Protein AF-A0A7H4PQD3-F1 (afdb_monomer_lite)

Structure (mmCIF, N/CA/C/O backbone):
data_AF-A0A7H4PQD3-F1
#
_entry.id   AF-A0A7H4PQD3-F1
#
loop_
_atom_site.group_PDB
_atom_site.id
_atom_site.type_symbol
_atom_site.label_atom_id
_atom_site.label_alt_id
_atom_site.label_comp_id
_atom_site.label_asym_id
_atom_site.label_entity_id
_atom_site.label_seq_id
_atom_site.pdbx_PDB_ins_code
_atom_site.Cartn_x
_atom_site.Cartn_y
_atom_site.Cartn_z
_atom_site.occupancy
_atom_site.B_iso_or_equiv
_atom_site.auth_seq_id
_atom_site.auth_comp_id
_atom_site.auth_asym_id
_atom_site.auth_atom_id
_atom_site.pdbx_PDB_model_num
ATOM 1 N N . MET A 1 1 ? 56.749 11.564 -66.093 1.00 32.38 1 MET A N 1
ATOM 2 C CA . MET A 1 1 ? 55.407 10.951 -66.143 1.00 32.38 1 MET A CA 1
ATOM 3 C C . MET A 1 1 ? 55.492 9.594 -65.445 1.00 32.38 1 MET A C 1
ATOM 5 O O . MET A 1 1 ? 55.839 8.612 -66.077 1.00 32.38 1 MET A O 1
ATOM 9 N N . LEU A 1 2 ? 55.299 9.558 -64.123 1.00 24.94 2 LEU A N 1
ATOM 10 C CA . LEU A 1 2 ? 55.200 8.319 -63.341 1.00 24.94 2 LEU A CA 1
ATOM 11 C C . LEU A 1 2 ? 53.925 8.435 -62.507 1.00 24.94 2 LEU A C 1
ATOM 13 O O . LEU A 1 2 ? 53.873 9.189 -61.539 1.00 24.94 2 LEU A O 1
ATOM 17 N N . ALA A 1 3 ? 52.871 7.765 -62.967 1.00 26.42 3 ALA A N 1
ATOM 18 C CA . ALA A 1 3 ? 51.582 7.724 -62.300 1.00 26.42 3 ALA A CA 1
ATOM 19 C C . ALA A 1 3 ? 51.689 6.829 -61.059 1.00 26.42 3 ALA A C 1
ATOM 21 O O . ALA A 1 3 ? 51.779 5.608 -61.163 1.00 26.42 3 ALA A O 1
ATOM 22 N N . TRP A 1 4 ? 51.691 7.441 -59.878 1.00 29.83 4 TRP A N 1
ATOM 23 C CA . TRP A 1 4 ? 51.497 6.737 -58.616 1.00 29.83 4 TRP A CA 1
ATOM 24 C C . TRP A 1 4 ? 49.992 6.560 -58.386 1.00 29.83 4 TRP A C 1
ATOM 26 O O . TRP A 1 4 ? 49.314 7.448 -57.874 1.00 29.83 4 TRP A O 1
ATOM 36 N N . HIS A 1 5 ? 49.449 5.410 -58.785 1.00 32.56 5 HIS A N 1
ATOM 37 C CA . HIS A 1 5 ? 48.122 4.978 -58.349 1.00 32.56 5 HIS A CA 1
ATOM 38 C C . HIS A 1 5 ? 48.231 4.336 -56.962 1.00 32.56 5 HIS A C 1
ATOM 40 O O . HIS A 1 5 ? 48.368 3.122 -56.828 1.00 32.56 5 HIS A O 1
ATOM 46 N N . ALA A 1 6 ? 48.151 5.151 -55.910 1.00 34.66 6 ALA A N 1
ATOM 47 C CA . ALA A 1 6 ? 47.917 4.641 -54.565 1.00 34.66 6 ALA A CA 1
ATOM 48 C C . ALA A 1 6 ? 46.438 4.232 -54.434 1.00 34.66 6 ALA A C 1
ATOM 50 O O . ALA A 1 6 ? 45.578 5.044 -54.106 1.00 34.66 6 ALA A O 1
ATOM 51 N N . LYS A 1 7 ? 46.134 2.956 -54.700 1.00 36.16 7 LYS A N 1
ATOM 52 C CA . LYS A 1 7 ? 44.847 2.302 -54.379 1.00 36.16 7 LYS A CA 1
ATOM 53 C C . LYS A 1 7 ? 44.733 2.010 -52.869 1.00 36.16 7 LYS A C 1
ATOM 55 O O . LYS A 1 7 ? 44.469 0.889 -52.448 1.00 36.16 7 LYS A O 1
ATOM 60 N N . GLY A 1 8 ? 44.985 3.017 -52.040 1.00 41.00 8 GLY A N 1
ATOM 61 C CA . GLY A 1 8 ? 44.902 2.899 -50.589 1.00 41.00 8 GLY A CA 1
ATOM 62 C C . GLY A 1 8 ? 44.999 4.256 -49.908 1.00 41.00 8 GLY A C 1
ATOM 63 O O . GLY A 1 8 ? 45.879 5.054 -50.235 1.00 41.00 8 GLY A O 1
ATOM 64 N N . ASN A 1 9 ? 44.100 4.496 -48.953 1.00 44.81 9 ASN A N 1
ATOM 65 C CA . ASN A 1 9 ? 44.058 5.703 -48.130 1.00 44.81 9 ASN A CA 1
ATOM 66 C C . ASN A 1 9 ? 45.388 5.854 -47.366 1.00 44.81 9 ASN A C 1
ATOM 68 O O . ASN A 1 9 ? 45.651 5.169 -46.383 1.00 44.81 9 ASN A O 1
ATOM 72 N N . SER A 1 10 ? 46.272 6.708 -47.877 1.00 41.94 10 SER A N 1
ATOM 73 C CA . SER A 1 10 ? 47.623 6.934 -47.352 1.00 41.94 10 SER A CA 1
ATOM 74 C C . SER A 1 10 ? 47.764 8.413 -47.009 1.00 41.94 10 SER A C 1
ATOM 76 O O . SER A 1 10 ? 47.394 9.256 -47.826 1.00 41.94 10 SER A O 1
ATOM 78 N N . ALA A 1 11 ? 48.305 8.741 -45.834 1.00 48.66 11 ALA A N 1
ATOM 79 C CA . ALA A 1 11 ? 48.626 10.117 -45.453 1.00 48.66 11 ALA A CA 1
ATOM 80 C C . ALA A 1 11 ? 50.136 10.267 -45.221 1.00 48.66 11 ALA A C 1
ATOM 82 O O . ALA A 1 11 ? 50.811 9.334 -44.778 1.00 48.66 11 ALA A O 1
ATOM 83 N N . LEU A 1 12 ? 50.669 11.442 -45.555 1.00 43.69 12 LEU A N 1
ATOM 84 C CA . LEU A 1 12 ? 52.092 11.768 -45.462 1.00 43.69 12 LEU A CA 1
ATOM 85 C C . LEU A 1 12 ? 52.318 12.782 -44.340 1.00 43.69 12 LEU A C 1
ATOM 87 O O . LEU A 1 12 ? 51.718 13.856 -44.342 1.00 43.69 12 LEU A O 1
ATOM 91 N N . ALA A 1 13 ? 53.203 12.441 -43.405 1.00 46.09 13 ALA A N 1
ATOM 92 C CA . ALA A 1 13 ? 53.590 13.303 -42.292 1.00 46.09 13 ALA A CA 1
ATOM 93 C C . ALA A 1 13 ? 55.114 13.511 -42.272 1.00 46.09 13 ALA A C 1
ATOM 95 O O . ALA A 1 13 ? 55.883 12.621 -42.651 1.00 46.09 13 ALA A O 1
ATOM 96 N N . SER A 1 14 ? 55.550 14.693 -41.827 1.00 44.62 14 SER A N 1
ATOM 97 C CA . SER A 1 14 ? 56.939 14.939 -41.418 1.00 44.62 14 SER A CA 1
ATOM 98 C C . SER A 1 14 ? 56.994 14.856 -39.898 1.00 44.62 14 SER A C 1
ATOM 100 O O . SER A 1 14 ? 55.953 14.940 -39.254 1.00 44.62 14 SER A O 1
ATOM 102 N N . ARG A 1 15 ? 58.192 14.658 -39.331 1.00 46.12 15 ARG A N 1
ATOM 103 C CA . ARG A 1 15 ? 58.479 14.183 -37.957 1.00 46.12 15 ARG A CA 1
ATOM 104 C C . ARG A 1 15 ? 57.561 14.619 -36.795 1.00 46.12 15 ARG A C 1
ATOM 106 O O . ARG A 1 15 ? 57.626 13.933 -35.782 1.00 46.12 15 ARG A O 1
ATOM 113 N N . ILE A 1 16 ? 56.759 15.688 -36.882 1.00 44.88 16 ILE A N 1
ATOM 114 C CA . ILE A 1 16 ? 55.832 16.118 -35.819 1.00 44.88 16 ILE A CA 1
ATOM 115 C C . ILE A 1 16 ? 54.428 16.575 -36.321 1.00 44.88 16 ILE A C 1
ATOM 117 O O . ILE A 1 16 ? 53.556 16.728 -35.481 1.00 44.88 16 ILE A O 1
ATOM 121 N N . ASN A 1 17 ? 54.117 16.724 -37.626 1.00 48.22 17 ASN A N 1
ATOM 122 C CA . ASN A 1 17 ? 52.780 17.195 -38.077 1.00 48.22 17 ASN A CA 1
ATOM 123 C C . ASN A 1 17 ? 52.317 16.656 -39.453 1.00 48.22 17 ASN A C 1
ATOM 125 O O . ASN A 1 17 ? 53.130 16.309 -40.316 1.00 48.22 17 ASN A O 1
ATOM 129 N N . ASN A 1 18 ? 50.990 16.639 -39.664 1.00 54.69 18 ASN A N 1
ATOM 130 C CA . ASN A 1 18 ? 50.339 16.342 -40.950 1.00 54.69 18 ASN A CA 1
ATOM 131 C C . ASN A 1 18 ? 50.786 17.359 -42.018 1.00 54.69 18 ASN A C 1
ATOM 133 O O . ASN A 1 18 ? 50.703 18.563 -41.786 1.00 54.69 18 ASN A O 1
ATOM 137 N N . ILE A 1 19 ? 51.262 16.893 -43.179 1.00 58.41 19 ILE A N 1
ATOM 138 C CA . ILE A 1 19 ? 51.750 17.777 -44.250 1.00 58.41 19 ILE A CA 1
ATOM 139 C C . ILE A 1 19 ? 50.591 18.114 -45.200 1.00 58.41 19 ILE A C 1
ATOM 141 O O . ILE A 1 19 ? 49.940 17.217 -45.741 1.00 58.41 19 ILE A O 1
ATOM 145 N N . GLU A 1 20 ? 50.355 19.400 -45.470 1.00 57.28 20 GLU A N 1
ATOM 146 C CA . GLU A 1 20 ? 49.390 19.816 -46.495 1.00 57.28 20 GLU A CA 1
ATOM 147 C C . GLU A 1 20 ? 49.821 19.365 -47.901 1.00 57.28 20 GLU A C 1
ATOM 149 O O . GLU A 1 20 ? 50.998 19.429 -48.259 1.00 57.28 20 GLU A O 1
ATOM 154 N N . ARG A 1 21 ? 48.861 18.981 -48.759 1.00 54.44 21 ARG A N 1
ATOM 155 C CA . ARG A 1 21 ? 49.129 18.419 -50.106 1.00 54.44 21 ARG A CA 1
ATOM 156 C C . ARG A 1 21 ? 50.100 19.240 -50.966 1.00 54.44 21 ARG A C 1
ATOM 158 O O . ARG A 1 21 ? 50.819 18.656 -51.771 1.00 54.44 21 ARG A O 1
ATOM 165 N N . LYS A 1 22 ? 50.141 20.566 -50.804 1.00 59.31 22 LYS A N 1
ATOM 166 C CA . LYS A 1 22 ? 51.063 21.449 -51.543 1.00 59.31 22 LYS A CA 1
ATOM 167 C C . LYS A 1 22 ? 52.520 21.308 -51.081 1.00 59.31 22 LYS A C 1
ATOM 169 O O . LYS A 1 22 ? 53.418 21.301 -51.912 1.00 59.31 22 LYS A O 1
ATOM 174 N N . GLN A 1 23 ? 52.747 21.119 -49.783 1.00 61.22 23 GLN A N 1
ATOM 175 C CA . GLN A 1 23 ? 54.080 20.961 -49.186 1.00 61.22 23 GLN A CA 1
ATOM 176 C C . GLN A 1 23 ? 54.655 19.554 -49.410 1.00 61.22 23 GLN A C 1
ATOM 178 O O . GLN A 1 23 ? 55.870 19.372 -49.467 1.00 61.22 23 GLN A O 1
ATOM 183 N N . VAL A 1 24 ? 53.786 18.554 -49.600 1.00 62.56 24 VAL A N 1
ATOM 184 C CA . VAL A 1 24 ? 54.184 17.179 -49.941 1.00 62.56 24 VAL A CA 1
ATOM 185 C C . VAL A 1 24 ? 55.003 17.147 -51.235 1.00 62.56 24 VAL A C 1
ATOM 187 O O . VAL A 1 24 ? 56.023 16.466 -51.294 1.00 62.56 24 VAL A O 1
ATOM 190 N N . TRP A 1 25 ? 54.600 17.902 -52.261 1.00 65.12 25 TRP A N 1
ATOM 191 C CA . TRP A 1 25 ? 55.275 17.879 -53.561 1.00 65.12 25 TRP A CA 1
ATOM 192 C C . TRP A 1 25 ? 56.729 18.372 -53.477 1.00 65.12 25 TRP A C 1
ATOM 194 O O . TRP A 1 25 ? 57.625 17.735 -54.028 1.00 65.12 25 TRP A O 1
ATOM 204 N N . GLU A 1 26 ? 56.990 19.445 -52.725 1.00 68.12 26 GLU A N 1
ATOM 205 C CA . GLU A 1 26 ? 58.347 19.975 -52.518 1.00 68.12 26 GLU A CA 1
ATOM 206 C C . GLU A 1 26 ? 59.248 19.006 -51.741 1.00 68.12 26 GLU A C 1
ATOM 208 O O . GLU A 1 26 ? 60.429 18.852 -52.063 1.00 68.12 26 GLU A O 1
ATOM 213 N N . LEU A 1 27 ? 58.691 18.311 -50.746 1.00 67.62 27 LEU A N 1
ATOM 214 C CA . LEU A 1 27 ? 59.419 17.311 -49.963 1.00 67.62 27 LEU A CA 1
ATOM 215 C C . LEU A 1 27 ? 59.747 16.061 -50.786 1.00 67.62 27 LEU A C 1
ATOM 217 O O . LEU A 1 27 ? 60.827 15.499 -50.628 1.00 67.62 27 LEU A O 1
ATOM 221 N N . PHE A 1 28 ? 58.859 15.651 -51.696 1.00 66.50 28 PHE A N 1
ATOM 222 C CA . PHE A 1 28 ? 59.108 14.538 -52.616 1.00 66.50 28 PHE A CA 1
ATOM 223 C C . PHE A 1 28 ? 60.111 14.876 -53.720 1.00 66.50 28 PHE A C 1
ATOM 225 O O . PHE A 1 28 ? 60.808 13.980 -54.191 1.00 66.50 28 PHE A O 1
ATOM 232 N N . ASN A 1 29 ? 60.218 16.138 -54.136 1.00 70.38 29 ASN A N 1
ATOM 233 C CA . ASN A 1 29 ? 61.126 16.525 -55.218 1.00 70.38 29 ASN A CA 1
ATOM 234 C C . ASN A 1 29 ? 62.545 16.875 -54.728 1.00 70.38 29 ASN A C 1
ATOM 236 O O . ASN A 1 29 ? 63.473 16.985 -55.527 1.00 70.38 29 ASN A O 1
ATOM 240 N N . ASN A 1 30 ? 62.738 17.021 -53.412 1.00 74.69 30 ASN A N 1
ATOM 241 C CA . ASN A 1 30 ? 64.039 17.284 -52.805 1.00 74.69 30 ASN A CA 1
ATOM 242 C C . ASN A 1 30 ? 64.627 16.013 -52.172 1.00 74.69 30 ASN A C 1
ATOM 244 O O . ASN A 1 30 ? 64.326 15.671 -51.028 1.00 74.69 30 ASN A O 1
ATOM 248 N N . SER A 1 31 ? 65.528 15.351 -52.901 1.00 67.88 31 SER A N 1
ATOM 249 C CA . SER A 1 31 ? 66.162 14.084 -52.499 1.00 67.88 31 SER A CA 1
ATOM 250 C C . SER A 1 31 ? 66.885 14.127 -51.150 1.00 67.88 31 SER A C 1
ATOM 252 O O . SER A 1 31 ? 66.969 13.110 -50.465 1.00 67.88 31 SER A O 1
ATOM 254 N N . ARG A 1 32 ? 67.360 15.300 -50.708 1.00 71.69 32 ARG A N 1
ATOM 255 C CA . ARG A 1 32 ? 68.014 15.461 -49.396 1.00 71.69 32 ARG A CA 1
ATOM 256 C C . ARG A 1 32 ? 67.030 15.425 -48.226 1.00 71.69 32 ARG A C 1
ATOM 258 O O . ARG A 1 32 ? 67.441 15.130 -47.109 1.00 71.69 32 ARG A O 1
ATOM 265 N N . ARG A 1 33 ? 65.749 15.705 -48.481 1.00 68.50 33 ARG A N 1
ATOM 266 C CA . ARG A 1 33 ? 64.678 15.778 -47.473 1.00 68.50 33 ARG A CA 1
ATOM 267 C C . ARG A 1 33 ? 63.802 14.529 -47.436 1.00 68.50 33 ARG A C 1
ATOM 269 O O . ARG A 1 33 ? 62.916 14.429 -46.597 1.00 68.50 33 ARG A O 1
ATOM 276 N N . HIS A 1 34 ? 64.068 13.538 -48.289 1.00 68.38 34 HIS A N 1
ATOM 277 C CA . HIS A 1 34 ? 63.335 12.264 -48.289 1.00 68.38 34 HIS A CA 1
ATOM 278 C C . HIS A 1 34 ? 63.426 11.526 -46.950 1.00 68.38 34 HIS A C 1
ATOM 280 O O . HIS A 1 34 ? 62.476 10.861 -46.554 1.00 68.38 34 HIS A O 1
ATOM 286 N N . SER A 1 35 ? 64.524 11.696 -46.211 1.00 67.38 35 SER A N 1
ATOM 287 C CA . SER A 1 35 ? 64.703 11.145 -44.859 1.00 67.38 35 SER A CA 1
ATOM 288 C C . SER A 1 35 ? 63.798 11.792 -43.793 1.00 67.38 35 SER A C 1
ATOM 290 O O . SER A 1 35 ? 63.688 11.274 -42.676 1.00 67.38 35 SER A O 1
ATOM 292 N N . GLU A 1 36 ? 63.144 12.913 -44.116 1.00 69.06 36 GLU A N 1
ATOM 293 C CA . GLU A 1 36 ? 62.167 13.606 -43.266 1.00 69.06 36 GLU A CA 1
ATOM 294 C C . GLU A 1 36 ? 60.740 13.063 -43.455 1.00 69.06 36 GLU A C 1
ATOM 296 O O . GLU A 1 36 ? 59.885 13.312 -42.601 1.00 69.06 36 GLU A O 1
ATOM 301 N N . LEU A 1 37 ? 60.482 12.310 -44.533 1.00 64.38 37 LEU A N 1
ATOM 302 C CA . LEU A 1 37 ? 59.173 11.743 -44.852 1.00 64.38 37 LEU A CA 1
ATOM 303 C C . LEU A 1 37 ? 58.972 10.399 -44.147 1.00 64.38 37 LEU A C 1
ATOM 305 O O . LEU A 1 37 ? 59.782 9.480 -44.277 1.00 64.38 37 LEU A O 1
ATOM 309 N N . ARG A 1 38 ? 57.848 10.252 -43.440 1.00 61.81 38 ARG A N 1
ATOM 310 C CA . ARG A 1 38 ? 57.356 8.947 -42.984 1.00 61.81 38 ARG A CA 1
ATOM 311 C C . ARG A 1 38 ? 55.987 8.670 -43.596 1.00 61.81 38 ARG A C 1
ATOM 313 O O . ARG A 1 38 ? 55.104 9.526 -43.599 1.00 61.81 38 ARG A O 1
ATOM 320 N N . LEU A 1 39 ? 55.822 7.460 -44.126 1.00 58.94 39 LEU A N 1
ATOM 321 C CA . LEU A 1 39 ? 54.538 6.961 -44.609 1.00 58.94 39 LEU A CA 1
ATOM 322 C C . LEU A 1 39 ? 53.781 6.336 -43.442 1.00 58.94 39 LEU A C 1
ATOM 324 O O . LEU A 1 39 ? 54.242 5.358 -42.852 1.00 58.94 39 LEU A O 1
ATOM 328 N N . HIS A 1 40 ? 52.606 6.882 -43.143 1.00 56.47 40 HIS A N 1
ATOM 329 C CA . HIS A 1 40 ? 51.677 6.291 -42.193 1.00 56.47 40 HIS A CA 1
ATOM 330 C C . HIS A 1 40 ? 50.474 5.744 -42.959 1.00 56.47 40 HIS A C 1
ATOM 332 O O . HIS A 1 40 ? 49.792 6.459 -43.697 1.00 56.47 40 HIS A O 1
ATOM 338 N N . LYS A 1 41 ? 50.219 4.443 -42.803 1.00 57.69 41 LYS A N 1
ATOM 339 C CA . LYS A 1 41 ? 49.013 3.814 -43.338 1.00 57.69 41 LYS A CA 1
ATOM 340 C C . LYS A 1 41 ? 47.858 4.151 -42.400 1.00 57.69 41 LYS A C 1
ATOM 342 O O . LYS A 1 41 ? 47.813 3.631 -41.290 1.00 57.69 41 LYS A O 1
ATOM 347 N N . ILE A 1 42 ? 46.948 5.011 -42.847 1.00 66.25 42 ILE A N 1
ATOM 348 C CA . ILE A 1 42 ? 45.736 5.351 -42.097 1.00 66.25 42 ILE A CA 1
ATOM 349 C C . ILE A 1 42 ? 44.597 4.496 -42.647 1.00 66.25 42 ILE A C 1
ATOM 351 O O . ILE A 1 42 ? 44.370 4.453 -43.855 1.00 66.25 42 ILE A O 1
ATOM 355 N N . ARG A 1 43 ? 43.894 3.778 -41.772 1.00 74.56 43 ARG A N 1
ATOM 356 C CA . ARG A 1 43 ? 42.653 3.097 -42.154 1.00 74.56 43 ARG A CA 1
ATOM 357 C C . ARG A 1 43 ? 41.544 4.143 -42.215 1.00 74.56 43 ARG A C 1
ATOM 359 O O . ARG A 1 43 ? 41.439 4.953 -41.306 1.00 74.56 43 ARG A O 1
ATOM 366 N N . ARG A 1 44 ? 40.778 4.149 -43.301 1.00 80.94 44 ARG A N 1
ATOM 367 C CA . ARG A 1 44 ? 39.633 5.041 -43.517 1.00 80.94 44 ARG A CA 1
ATOM 368 C C . ARG A 1 44 ? 38.567 4.283 -44.272 1.00 80.94 44 ARG A C 1
ATOM 370 O O . ARG A 1 44 ? 38.924 3.527 -45.184 1.00 80.94 44 ARG A O 1
ATOM 377 N N . HIS A 1 45 ? 37.318 4.537 -43.928 1.00 88.06 45 HIS A N 1
ATOM 378 C CA . HIS A 1 45 ? 36.180 4.010 -44.662 1.00 88.06 45 HIS A CA 1
ATOM 379 C C . HIS A 1 45 ? 36.084 4.646 -46.050 1.00 88.06 45 HIS A C 1
ATOM 381 O O . HIS A 1 45 ? 36.426 5.818 -46.243 1.00 88.06 45 HIS A O 1
ATOM 387 N N . ASP A 1 46 ? 35.637 3.868 -47.031 1.00 87.06 46 ASP A N 1
ATOM 388 C CA . ASP A 1 46 ? 35.173 4.432 -48.294 1.00 87.06 46 ASP A CA 1
ATOM 389 C C . ASP A 1 46 ? 33.747 4.996 -48.163 1.00 87.06 46 ASP A C 1
ATOM 391 O O . ASP A 1 46 ? 33.048 4.797 -47.168 1.00 87.06 46 ASP A O 1
ATOM 395 N N . GLU A 1 47 ? 33.301 5.724 -49.184 1.00 87.62 47 GLU A N 1
ATOM 396 C CA . GLU A 1 47 ? 31.990 6.376 -49.171 1.00 87.62 47 GLU A CA 1
ATOM 397 C C . GLU A 1 47 ? 30.825 5.378 -49.035 1.00 87.62 47 GLU A C 1
ATOM 399 O O . GLU A 1 47 ? 29.797 5.697 -48.435 1.00 87.62 47 GLU A O 1
ATOM 404 N N . SER A 1 48 ? 30.971 4.156 -49.558 1.00 89.75 48 SER A N 1
ATOM 405 C CA . SER A 1 48 ? 29.931 3.128 -49.472 1.00 89.75 48 SER A CA 1
ATOM 406 C C . SER A 1 48 ? 29.797 2.575 -48.053 1.00 89.75 48 SER A C 1
ATOM 408 O O . SER A 1 48 ? 28.680 2.388 -47.569 1.00 89.75 48 SER A O 1
ATOM 410 N N . GLN A 1 49 ? 30.924 2.397 -47.361 1.00 92.50 49 GLN A N 1
ATOM 411 C CA . GLN A 1 49 ? 30.969 1.973 -45.965 1.00 92.50 49 GLN A CA 1
ATOM 412 C C . GLN A 1 49 ? 30.376 3.044 -45.044 1.00 92.50 49 GLN A C 1
ATOM 414 O O . GLN A 1 49 ? 29.549 2.713 -44.197 1.00 92.50 49 GLN A O 1
ATOM 419 N N . ILE A 1 50 ? 30.712 4.323 -45.259 1.00 94.25 50 ILE A N 1
ATOM 420 C CA . ILE A 1 50 ? 30.143 5.447 -44.492 1.00 94.25 50 ILE A CA 1
ATOM 421 C C . ILE A 1 50 ? 28.623 5.509 -44.674 1.00 94.25 50 ILE A C 1
ATOM 423 O O . ILE A 1 50 ? 27.889 5.611 -43.694 1.00 94.25 50 ILE A O 1
ATOM 427 N N . ARG A 1 51 ? 28.123 5.392 -45.913 1.00 94.31 51 ARG A N 1
ATOM 428 C CA . ARG A 1 51 ? 26.675 5.387 -46.186 1.00 94.31 51 ARG A CA 1
ATOM 429 C C . ARG A 1 51 ? 25.964 4.210 -45.523 1.00 94.31 51 ARG A C 1
ATOM 431 O O . ARG A 1 51 ? 24.870 4.394 -44.999 1.00 94.31 51 ARG A O 1
ATOM 438 N N . LYS A 1 52 ? 26.573 3.021 -45.532 1.00 94.81 52 LYS A N 1
ATOM 439 C CA . LYS A 1 52 ? 26.008 1.839 -44.873 1.00 94.81 52 LYS A CA 1
ATOM 440 C C . LYS A 1 52 ? 25.950 2.023 -43.355 1.00 94.81 52 LYS A C 1
ATOM 442 O O . LYS A 1 52 ? 24.904 1.775 -42.771 1.00 94.81 52 LYS A O 1
ATOM 447 N N . ALA A 1 53 ? 27.029 2.502 -42.737 1.00 95.62 53 ALA A N 1
ATOM 448 C CA . ALA A 1 53 ? 27.062 2.785 -41.303 1.00 95.62 53 ALA A CA 1
ATOM 449 C C . ALA A 1 53 ? 26.035 3.858 -40.905 1.00 95.62 53 ALA A C 1
ATOM 451 O O . ALA A 1 53 ? 25.324 3.689 -39.919 1.00 95.62 53 ALA A O 1
ATOM 452 N N . ALA A 1 54 ? 25.896 4.918 -41.709 1.00 96.81 54 ALA A N 1
ATOM 453 C CA . ALA A 1 54 ? 24.860 5.931 -41.527 1.00 96.81 54 ALA A CA 1
ATOM 454 C C . ALA A 1 54 ? 23.446 5.332 -41.624 1.00 96.81 54 ALA A C 1
ATOM 456 O O . ALA A 1 54 ? 22.600 5.638 -40.793 1.00 96.81 54 ALA A O 1
ATOM 457 N N . GLN A 1 55 ? 23.184 4.440 -42.586 1.00 96.50 55 GLN A N 1
ATOM 458 C CA . GLN A 1 55 ? 21.888 3.762 -42.691 1.00 96.50 55 GLN A CA 1
ATOM 459 C C . GLN A 1 55 ? 21.600 2.884 -41.466 1.00 96.50 55 GLN A C 1
ATOM 461 O O . GLN A 1 55 ? 20.519 2.975 -40.894 1.00 96.50 55 GLN A O 1
ATOM 466 N N . THR A 1 56 ? 22.571 2.080 -41.033 1.00 95.75 56 THR A N 1
ATOM 467 C CA . THR A 1 56 ? 22.449 1.257 -39.822 1.00 95.75 56 THR A CA 1
ATOM 468 C C . THR A 1 56 ? 22.159 2.116 -38.593 1.00 95.75 56 THR A C 1
ATOM 470 O O . THR A 1 56 ? 21.262 1.802 -37.819 1.00 95.75 56 THR A O 1
ATOM 473 N N . MET A 1 57 ? 22.857 3.242 -38.439 1.00 97.38 57 MET A N 1
ATOM 474 C CA . MET A 1 57 ? 22.584 4.186 -37.357 1.00 97.38 57 MET A CA 1
ATOM 475 C C . MET A 1 57 ? 21.221 4.862 -37.477 1.00 97.38 57 MET A C 1
ATOM 477 O O . MET A 1 57 ? 20.596 5.113 -36.453 1.00 97.38 57 MET A O 1
ATOM 481 N N . ALA A 1 58 ? 20.730 5.116 -38.691 1.00 97.31 58 ALA A N 1
ATOM 482 C CA . ALA A 1 58 ? 19.389 5.651 -38.889 1.00 97.31 58 ALA A CA 1
ATOM 483 C C . ALA A 1 58 ? 18.299 4.664 -38.452 1.00 97.31 58 ALA A C 1
ATOM 485 O O . ALA A 1 58 ? 17.302 5.080 -37.867 1.00 97.31 58 ALA A O 1
ATOM 486 N N . GLU A 1 59 ? 18.505 3.369 -38.699 1.00 96.50 59 GLU A N 1
ATOM 487 C CA . GLU A 1 59 ? 17.616 2.295 -38.243 1.00 96.50 59 GLU A CA 1
ATOM 488 C C . GLU A 1 59 ? 17.665 2.154 -36.713 1.00 96.50 59 GLU A C 1
ATOM 490 O O . GLU A 1 59 ? 16.624 2.216 -36.064 1.00 96.50 59 GLU A O 1
ATOM 495 N N . ILE A 1 60 ? 18.867 2.074 -36.125 1.00 96.88 60 ILE A N 1
ATOM 496 C CA . ILE A 1 60 ? 19.067 1.972 -34.668 1.00 96.88 60 ILE A CA 1
ATOM 497 C C . ILE A 1 60 ? 18.476 3.184 -33.951 1.00 96.88 60 ILE A C 1
ATOM 499 O O . ILE A 1 60 ? 17.715 3.039 -33.001 1.00 96.88 60 ILE A O 1
ATOM 503 N N . ALA A 1 61 ? 18.828 4.393 -34.380 1.00 95.81 61 ALA A N 1
ATOM 504 C CA . ALA A 1 61 ? 18.440 5.608 -33.680 1.00 95.81 61 ALA A CA 1
ATOM 505 C C . ALA A 1 61 ? 17.043 6.116 -34.060 1.00 95.81 61 ALA A C 1
ATOM 507 O O . ALA A 1 61 ? 16.584 7.096 -33.472 1.00 95.81 61 ALA A O 1
ATOM 508 N N . GLN A 1 62 ? 16.397 5.483 -35.049 1.00 95.25 62 GLN A N 1
ATOM 509 C CA . GLN A 1 62 ? 15.120 5.896 -35.637 1.00 95.25 62 GLN A CA 1
ATOM 510 C C . GLN A 1 62 ? 15.089 7.390 -36.021 1.00 95.25 62 GLN A C 1
ATOM 512 O O . GLN A 1 62 ? 14.066 8.068 -35.911 1.00 95.25 62 GLN A O 1
ATOM 517 N N . GLN A 1 63 ? 16.226 7.923 -36.479 1.00 95.25 63 GLN A N 1
ATOM 518 C CA . GLN A 1 63 ? 16.373 9.316 -36.903 1.00 95.25 63 GLN A CA 1
ATOM 519 C C . GLN A 1 63 ? 17.294 9.437 -38.125 1.00 95.25 63 GLN A C 1
ATOM 521 O O . GLN A 1 63 ? 18.101 8.543 -38.373 1.00 95.25 63 GLN A O 1
ATOM 526 N N . PRO A 1 64 ? 17.209 10.517 -38.919 1.00 95.00 64 PRO A N 1
ATOM 527 C CA . PRO A 1 64 ? 18.005 10.638 -40.138 1.00 95.00 64 PRO A CA 1
ATOM 528 C C . PRO A 1 64 ? 19.511 10.782 -39.868 1.00 95.00 64 PRO A C 1
ATOM 530 O O . PRO A 1 64 ? 19.927 11.693 -39.160 1.00 95.00 64 PRO A O 1
ATOM 533 N N . PHE A 1 65 ? 20.328 9.963 -40.537 1.00 96.31 65 PHE A N 1
ATOM 534 C CA . PHE A 1 65 ? 21.786 10.122 -40.630 1.00 96.31 65 PHE A CA 1
ATOM 535 C C . PHE A 1 65 ? 22.177 10.451 -42.077 1.00 96.31 65 PHE A C 1
ATOM 537 O O . PHE A 1 65 ? 22.037 9.636 -42.998 1.00 96.31 65 PHE A O 1
ATOM 544 N N . SER A 1 66 ? 22.627 11.685 -42.310 1.00 92.12 66 SER A N 1
ATOM 545 C CA . SER A 1 66 ? 22.892 12.226 -43.656 1.00 92.12 66 SER A CA 1
ATOM 546 C C . SER A 1 66 ? 24.372 12.487 -43.932 1.00 92.12 66 SER A C 1
ATOM 548 O O . SER A 1 66 ? 24.743 12.865 -45.046 1.00 92.12 66 SER A O 1
ATOM 550 N N . GLU A 1 67 ? 25.221 12.221 -42.947 1.00 92.88 67 GLU A N 1
ATOM 551 C CA . GLU A 1 67 ? 26.648 12.485 -42.979 1.00 92.88 67 GLU A CA 1
ATOM 552 C C . GLU A 1 67 ? 27.323 11.631 -44.062 1.00 92.88 67 GLU A C 1
ATOM 554 O O . GLU A 1 67 ? 26.942 10.487 -44.340 1.00 92.88 67 GLU A O 1
ATOM 559 N N . ARG A 1 68 ? 28.307 12.228 -44.739 1.00 89.31 68 ARG A N 1
ATOM 560 C CA . ARG A 1 68 ? 29.071 11.602 -45.835 1.00 89.31 68 ARG A CA 1
ATOM 561 C C . ARG A 1 68 ? 30.573 11.585 -45.574 1.00 89.31 68 ARG A C 1
ATOM 563 O O . ARG A 1 68 ? 31.319 10.992 -46.347 1.00 89.31 68 ARG A O 1
ATOM 570 N N . GLU A 1 69 ? 30.999 12.204 -44.480 1.00 89.81 69 GLU A N 1
ATOM 571 C CA . GLU A 1 69 ? 32.383 12.235 -44.029 1.00 89.81 69 GLU A CA 1
ATOM 572 C C . GLU A 1 69 ? 32.508 11.493 -42.698 1.00 89.81 69 GLU A C 1
ATOM 574 O O . GLU A 1 69 ? 31.641 11.615 -41.834 1.00 89.81 69 GLU A O 1
ATOM 579 N N . GLU A 1 70 ? 33.598 10.739 -42.540 1.00 91.06 70 GLU A N 1
ATOM 580 C CA . GLU A 1 70 ? 33.867 9.912 -41.356 1.00 91.06 70 GLU A CA 1
ATOM 581 C C . GLU A 1 70 ? 33.825 10.720 -40.038 1.00 91.06 70 GLU A C 1
ATOM 583 O O . GLU A 1 70 ? 33.059 10.323 -39.161 1.00 91.06 70 GLU A O 1
ATOM 588 N N . PRO A 1 71 ? 34.496 11.886 -39.900 1.00 92.88 71 PRO A N 1
ATOM 589 C CA . PRO A 1 71 ? 34.443 12.660 -38.655 1.00 92.88 71 PRO A CA 1
ATOM 590 C C . PRO A 1 71 ? 33.041 13.188 -38.328 1.00 92.88 71 PRO A C 1
ATOM 592 O O . PRO A 1 71 ? 32.631 13.185 -37.173 1.00 92.88 71 PRO A O 1
ATOM 595 N N . ALA A 1 72 ? 32.286 13.614 -39.347 1.00 94.88 72 ALA A N 1
ATOM 596 C CA . ALA A 1 72 ? 30.929 14.123 -39.158 1.00 94.88 72 ALA A CA 1
ATOM 597 C C . ALA A 1 72 ? 29.972 13.013 -38.699 1.00 94.88 72 ALA A C 1
ATOM 599 O O . ALA A 1 72 ? 29.178 13.226 -37.785 1.00 94.88 72 ALA A O 1
ATOM 600 N N . LEU A 1 73 ? 30.076 11.820 -39.300 1.00 96.06 73 LEU A N 1
ATOM 601 C CA . LEU A 1 73 ? 29.286 10.659 -38.892 1.00 96.06 73 LEU A CA 1
ATOM 602 C C . LEU A 1 73 ? 29.621 10.244 -37.455 1.00 96.06 73 LEU A C 1
ATOM 604 O O . LEU A 1 73 ? 28.715 10.000 -36.666 1.00 96.06 73 LEU A O 1
ATOM 608 N N . VAL A 1 74 ? 30.907 10.193 -37.101 1.00 97.19 74 VAL A N 1
ATOM 609 C CA . VAL A 1 74 ? 31.344 9.839 -35.743 1.00 97.19 74 VAL A CA 1
ATOM 610 C C . VAL A 1 74 ? 30.838 10.840 -34.713 1.00 97.19 74 VAL A C 1
ATOM 612 O O . VAL A 1 74 ? 30.333 10.417 -33.675 1.00 97.19 74 VAL A O 1
ATOM 615 N N . GLU A 1 75 ? 30.921 12.138 -34.998 1.00 97.69 75 GLU A N 1
ATOM 616 C CA . GLU A 1 75 ? 30.404 13.174 -34.101 1.00 97.69 75 GLU A CA 1
ATOM 617 C C . GLU A 1 75 ? 28.898 13.010 -33.862 1.00 97.69 75 GLU A C 1
ATOM 619 O O . GLU A 1 75 ? 28.446 13.015 -32.717 1.00 97.69 75 GLU A O 1
ATOM 624 N N . HIS A 1 76 ? 28.121 12.765 -34.923 1.00 98.06 76 HIS A N 1
ATOM 625 C CA . HIS A 1 76 ? 26.683 12.534 -34.789 1.00 98.06 76 HIS A CA 1
ATOM 626 C C . HIS A 1 76 ? 26.382 11.253 -33.990 1.00 98.06 76 HIS A C 1
ATOM 628 O O . HIS A 1 76 ? 25.549 11.276 -33.085 1.00 98.06 76 HIS A O 1
ATOM 634 N N . ILE A 1 77 ? 27.099 10.149 -34.240 1.00 98.06 77 ILE A N 1
ATOM 635 C CA . ILE A 1 77 ? 26.946 8.910 -33.457 1.00 98.06 77 ILE A CA 1
ATOM 636 C C . ILE A 1 77 ? 27.222 9.163 -31.971 1.00 98.06 77 ILE A C 1
ATOM 638 O O . ILE A 1 77 ? 26.449 8.719 -31.119 1.00 98.06 77 ILE A O 1
ATOM 642 N N . ARG A 1 78 ? 28.313 9.872 -31.651 1.00 98.25 78 ARG A N 1
ATOM 643 C CA . ARG A 1 78 ? 28.675 10.198 -30.266 1.00 98.25 78 ARG A CA 1
ATOM 644 C C . ARG A 1 78 ? 27.585 11.004 -29.587 1.00 98.25 78 ARG A C 1
ATOM 646 O O . ARG A 1 78 ? 27.172 10.613 -28.503 1.00 98.25 78 ARG A O 1
ATOM 653 N N . GLN A 1 79 ? 27.081 12.046 -30.244 1.00 98.25 79 GLN A N 1
ATOM 654 C CA . GLN A 1 79 ? 25.999 12.869 -29.712 1.00 98.25 79 GLN A CA 1
ATOM 655 C C . GLN A 1 79 ? 24.776 12.016 -29.347 1.00 98.25 79 GLN A C 1
ATOM 657 O O . GLN A 1 79 ? 24.298 12.074 -28.217 1.00 98.25 79 GLN A O 1
ATOM 662 N N . VAL A 1 80 ? 24.320 11.157 -30.263 1.00 98.19 80 VAL A N 1
ATOM 663 C CA . VAL A 1 80 ? 23.150 10.293 -30.035 1.00 98.19 80 VAL A CA 1
ATOM 664 C C . VAL A 1 80 ? 23.370 9.328 -28.873 1.00 98.19 80 VAL A C 1
ATOM 666 O O . VAL A 1 80 ? 22.502 9.179 -28.011 1.00 98.19 80 VAL A O 1
ATOM 669 N N . PHE A 1 81 ? 24.525 8.668 -28.822 1.00 98.31 81 PHE A N 1
ATOM 670 C CA . PHE A 1 81 ? 24.819 7.711 -27.758 1.00 98.31 81 PHE A CA 1
ATOM 671 C C . PHE A 1 81 ? 25.106 8.370 -26.411 1.00 98.31 81 PHE A C 1
ATOM 673 O O . PHE A 1 81 ? 24.770 7.781 -25.380 1.00 98.31 81 PHE A O 1
ATOM 680 N N . ASP A 1 82 ? 25.664 9.578 -26.387 1.00 98.38 82 ASP A N 1
ATOM 681 C CA . ASP A 1 82 ? 25.791 10.360 -25.160 1.00 98.38 82 ASP A CA 1
ATOM 682 C C . ASP A 1 82 ? 24.418 10.805 -24.645 1.00 98.38 82 ASP A C 1
ATOM 684 O O . ASP A 1 82 ? 24.163 10.667 -23.446 1.00 98.38 82 ASP A O 1
ATOM 688 N N . ASP A 1 83 ? 23.501 11.230 -25.518 1.00 98.06 83 ASP A N 1
ATOM 689 C CA . ASP A 1 83 ? 22.121 11.558 -25.135 1.00 98.06 83 ASP A CA 1
ATOM 690 C C . ASP A 1 83 ? 21.407 10.332 -24.547 1.00 98.06 83 ASP A C 1
ATOM 692 O O . ASP A 1 83 ? 20.845 10.389 -23.448 1.00 98.06 83 ASP A O 1
ATOM 696 N N . TRP A 1 84 ? 21.507 9.175 -25.211 1.00 98.12 84 TRP A N 1
ATOM 697 C CA . TRP A 1 84 ? 20.951 7.916 -24.702 1.00 98.12 84 TRP A CA 1
ATOM 698 C C . TRP A 1 84 ? 21.556 7.534 -23.352 1.00 98.12 84 TRP A C 1
ATOM 700 O O . TRP A 1 84 ? 20.836 7.175 -22.420 1.00 98.12 84 TRP A O 1
ATOM 710 N N . LYS A 1 85 ? 22.876 7.653 -23.206 1.00 98.06 85 LYS A N 1
ATOM 711 C CA . LYS A 1 85 ? 23.578 7.382 -21.949 1.00 98.06 85 LYS A CA 1
ATOM 712 C C . LYS A 1 85 ? 23.128 8.325 -20.833 1.00 98.06 85 LYS A C 1
ATOM 714 O O . LYS A 1 85 ? 22.969 7.878 -19.695 1.00 98.06 85 LYS A O 1
ATOM 719 N N . GLN A 1 86 ? 22.928 9.610 -21.114 1.00 97.88 86 GLN A N 1
ATOM 720 C CA . GLN A 1 86 ? 22.404 10.567 -20.136 1.00 97.88 86 GLN A CA 1
ATOM 721 C C . GLN A 1 86 ? 20.991 10.180 -19.686 1.00 97.88 86 GLN A C 1
ATOM 723 O O . GLN A 1 86 ? 20.736 10.137 -18.480 1.00 97.88 86 GLN A O 1
ATOM 728 N N . GLU A 1 87 ? 20.105 9.814 -20.615 1.00 97.00 87 GLU A N 1
ATOM 729 C CA . GLU A 1 87 ? 18.760 9.328 -20.279 1.00 97.00 87 GLU A CA 1
ATOM 730 C C . GLU A 1 87 ? 18.790 8.065 -19.416 1.00 97.00 87 GLU A C 1
ATOM 732 O O . GLU A 1 87 ? 18.144 8.017 -18.366 1.00 97.00 87 GLU A O 1
ATOM 737 N N . LEU A 1 88 ? 19.591 7.068 -19.798 1.00 97.69 88 LEU A N 1
ATOM 738 C CA . LEU A 1 88 ? 19.737 5.832 -19.029 1.00 97.69 88 LEU A CA 1
ATOM 739 C C . LEU A 1 88 ? 20.273 6.085 -17.618 1.00 97.69 88 LEU A C 1
ATOM 741 O O . LEU A 1 88 ? 19.840 5.422 -16.682 1.00 97.69 88 LEU A O 1
ATOM 745 N N . ASN A 1 89 ? 21.176 7.050 -17.425 1.00 97.31 89 ASN A N 1
ATOM 746 C CA . ASN A 1 89 ? 21.643 7.415 -16.085 1.00 97.31 89 ASN A CA 1
ATOM 747 C C . ASN A 1 89 ? 20.518 8.019 -15.226 1.00 97.31 89 ASN A C 1
ATOM 749 O O . ASN A 1 89 ? 20.430 7.723 -14.033 1.00 97.31 89 ASN A O 1
ATOM 753 N N . VAL A 1 90 ? 19.621 8.813 -15.821 1.00 96.12 90 VAL A N 1
ATOM 754 C CA . VAL A 1 90 ? 18.419 9.311 -15.128 1.00 96.12 90 VAL A CA 1
ATOM 755 C C . VAL A 1 90 ? 17.483 8.155 -14.772 1.00 96.12 90 VAL A C 1
ATOM 757 O O . VAL A 1 90 ? 16.960 8.102 -13.656 1.00 96.12 90 VAL A O 1
ATOM 760 N N . PHE A 1 91 ? 17.268 7.215 -15.694 1.00 96.12 91 PHE A N 1
ATOM 761 C CA . PHE A 1 91 ? 16.419 6.044 -15.453 1.00 96.12 91 PHE A CA 1
ATOM 762 C C . PHE A 1 91 ? 17.016 5.124 -14.391 1.00 96.12 91 PHE A C 1
ATOM 764 O O . PHE A 1 91 ? 16.291 4.693 -13.499 1.00 96.12 91 PHE A O 1
ATOM 771 N N . ARG A 1 92 ? 18.335 4.913 -14.401 1.00 95.75 92 ARG A N 1
ATOM 772 C CA . ARG A 1 92 ? 19.067 4.150 -13.384 1.00 95.75 92 ARG A CA 1
ATOM 773 C C . ARG A 1 92 ? 18.801 4.682 -11.980 1.00 95.75 92 ARG A C 1
ATOM 775 O O . ARG A 1 92 ? 18.406 3.914 -11.110 1.00 95.75 92 ARG A O 1
ATOM 782 N N . ALA A 1 93 ? 18.937 5.993 -11.773 1.00 93.69 93 ALA A N 1
ATOM 783 C CA . ALA A 1 93 ? 18.675 6.609 -10.472 1.00 93.69 93 ALA A CA 1
ATOM 784 C C . ALA A 1 93 ? 17.224 6.385 -10.001 1.00 93.69 93 ALA A C 1
ATOM 786 O O . ALA A 1 93 ? 16.975 6.162 -8.817 1.00 93.69 93 ALA A O 1
ATOM 787 N N . LYS A 1 94 ? 16.251 6.393 -10.925 1.00 92.81 94 LYS A N 1
ATOM 788 C CA . LYS A 1 94 ? 14.855 6.040 -10.616 1.00 92.81 94 LYS A CA 1
ATOM 789 C C . LYS A 1 94 ? 14.685 4.544 -10.337 1.00 92.81 94 LYS A C 1
ATOM 791 O O . LYS A 1 94 ? 13.871 4.177 -9.494 1.00 92.81 94 LYS A O 1
ATOM 796 N N . ALA A 1 95 ? 15.415 3.685 -11.040 1.00 91.94 95 ALA A N 1
ATOM 797 C CA . ALA A 1 95 ? 15.354 2.237 -10.892 1.00 91.94 95 ALA A CA 1
ATOM 798 C C . ALA A 1 95 ? 15.913 1.766 -9.541 1.00 91.94 95 ALA A C 1
ATOM 800 O O . ALA A 1 95 ? 15.387 0.820 -8.962 1.00 91.94 95 ALA A O 1
ATOM 801 N N . GLU A 1 96 ? 16.944 2.431 -9.013 1.00 86.69 96 GLU A N 1
ATOM 802 C CA . GLU A 1 96 ? 17.614 2.058 -7.756 1.00 86.69 96 GLU A CA 1
ATOM 803 C C . GLU A 1 96 ? 16.663 2.017 -6.542 1.00 86.69 96 GLU A C 1
ATOM 805 O O . GLU A 1 96 ? 16.849 1.188 -5.648 1.00 86.69 96 GLU A O 1
ATOM 810 N N . GLY A 1 97 ? 15.604 2.834 -6.525 1.00 77.81 97 GLY A N 1
ATOM 811 C CA . GLY A 1 97 ? 14.596 2.843 -5.463 1.00 77.81 97 GLY A CA 1
ATOM 812 C C . GLY A 1 97 ? 13.387 1.943 -5.743 1.00 77.81 97 GLY A C 1
ATOM 813 O O . GLY A 1 97 ? 12.730 2.075 -6.771 1.00 77.81 97 GLY A O 1
ATOM 814 N N . GLY A 1 98 ? 13.015 1.091 -4.783 1.00 78.31 98 GLY A N 1
ATOM 815 C CA . GLY A 1 98 ? 11.778 0.300 -4.841 1.00 78.31 98 GLY A CA 1
ATOM 816 C C . GLY A 1 98 ? 11.785 -0.825 -5.886 1.00 78.31 98 GLY A C 1
ATOM 817 O O . GLY A 1 98 ? 12.838 -1.308 -6.302 1.00 78.31 98 GLY A O 1
ATOM 818 N N . ASN A 1 99 ? 10.586 -1.268 -6.276 1.00 88.75 99 ASN A N 1
ATOM 819 C CA . ASN A 1 99 ? 10.369 -2.344 -7.247 1.00 88.75 99 ASN A CA 1
ATOM 820 C C . ASN A 1 99 ? 10.057 -1.758 -8.635 1.00 88.75 99 ASN A C 1
ATOM 822 O O . ASN A 1 99 ? 8.922 -1.815 -9.099 1.00 88.75 99 ASN A O 1
ATOM 826 N N . ASN A 1 100 ? 11.039 -1.091 -9.243 1.00 93.31 100 ASN A N 1
ATOM 827 C CA . ASN A 1 100 ? 10.909 -0.493 -10.574 1.00 93.31 100 ASN A CA 1
ATOM 828 C C . ASN A 1 100 ? 11.560 -1.409 -11.637 1.00 93.31 100 ASN A C 1
ATOM 830 O O . ASN A 1 100 ? 12.679 -1.875 -11.392 1.00 93.31 100 ASN A O 1
ATOM 834 N N . PRO A 1 101 ? 10.893 -1.660 -12.782 1.00 93.31 101 PRO A N 1
ATOM 835 C CA . PRO A 1 101 ? 11.377 -2.544 -13.852 1.00 93.31 101 PRO A CA 1
ATOM 836 C C . PRO A 1 101 ? 12.537 -1.921 -14.641 1.00 93.31 101 PRO A C 1
ATOM 838 O O . PRO A 1 101 ? 12.770 -0.720 -14.540 1.00 93.31 101 PRO A O 1
ATOM 841 N N . GLY A 1 102 ? 13.243 -2.709 -15.456 1.00 93.62 102 GLY A N 1
ATOM 842 C CA . GLY A 1 102 ? 14.226 -2.177 -16.410 1.00 93.62 102 GLY A CA 1
ATOM 843 C C . GLY A 1 102 ? 15.682 -2.113 -15.928 1.00 93.62 102 GLY A C 1
ATOM 844 O O . GLY A 1 102 ? 16.533 -1.556 -16.617 1.00 93.62 102 GLY A O 1
ATOM 845 N N . LYS A 1 103 ? 16.005 -2.615 -14.726 1.00 93.62 103 LYS A N 1
ATOM 846 C CA . LYS A 1 103 ? 17.367 -2.505 -14.155 1.00 93.62 103 LYS A CA 1
ATOM 847 C C . LYS A 1 103 ? 18.426 -3.174 -15.030 1.00 93.62 103 LYS A C 1
ATOM 849 O O . LYS A 1 103 ? 19.478 -2.584 -15.271 1.00 93.62 103 LYS A O 1
ATOM 854 N N . ASN A 1 104 ? 18.150 -4.390 -15.492 1.00 93.19 104 ASN A N 1
ATOM 855 C CA . ASN A 1 104 ? 19.115 -5.188 -16.243 1.00 93.19 104 ASN A CA 1
ATOM 856 C C . ASN A 1 104 ? 19.350 -4.597 -17.636 1.00 93.19 104 ASN A C 1
ATOM 858 O O . ASN A 1 104 ? 20.482 -4.566 -18.121 1.00 93.19 104 ASN A O 1
ATOM 862 N N . GLU A 1 105 ? 18.283 -4.096 -18.246 1.00 94.94 105 GLU A N 1
ATOM 863 C CA . GLU A 1 105 ? 18.227 -3.476 -19.563 1.00 94.94 105 GLU A CA 1
ATOM 864 C C . GLU A 1 105 ? 18.997 -2.149 -19.535 1.00 94.94 105 GLU A C 1
ATOM 866 O O . GLU A 1 105 ? 19.877 -1.915 -20.364 1.00 94.94 105 GLU A O 1
ATOM 871 N N . ILE A 1 106 ? 18.778 -1.325 -18.500 1.00 96.50 106 ILE A N 1
ATOM 872 C CA . ILE A 1 106 ? 19.533 -0.084 -18.269 1.00 96.50 106 ILE A CA 1
ATOM 873 C C . ILE A 1 106 ? 21.028 -0.372 -18.090 1.00 96.50 106 ILE A C 1
ATOM 875 O O . ILE A 1 106 ? 21.866 0.286 -18.711 1.00 96.50 106 ILE A O 1
ATOM 879 N N . GLU A 1 107 ? 21.395 -1.335 -17.242 1.00 96.12 107 GLU A N 1
ATOM 880 C CA . GLU A 1 107 ? 22.803 -1.662 -16.987 1.00 96.12 107 GLU A CA 1
ATOM 881 C C . GLU A 1 107 ? 23.499 -2.251 -18.217 1.00 96.12 107 GLU A C 1
ATOM 883 O O . GLU A 1 107 ? 24.666 -1.947 -18.484 1.00 96.12 107 GLU A O 1
ATOM 888 N N . SER A 1 108 ? 22.801 -3.084 -18.984 1.00 96.44 108 SER A N 1
ATOM 889 C CA . SER A 1 108 ? 23.331 -3.681 -20.212 1.00 96.44 108 SER A CA 1
ATOM 890 C C . SER A 1 108 ? 23.478 -2.636 -21.315 1.00 96.44 108 SER A C 1
ATOM 892 O O . SER A 1 108 ? 24.565 -2.524 -21.882 1.00 96.44 108 SER A O 1
ATOM 894 N N . GLY A 1 109 ? 22.477 -1.774 -21.508 1.00 97.25 109 GLY A N 1
ATOM 895 C CA . GLY A 1 109 ? 22.549 -0.631 -22.417 1.00 97.25 109 GLY A CA 1
ATOM 896 C C . GLY A 1 109 ? 23.688 0.327 -22.073 1.00 97.25 109 GLY A C 1
ATOM 897 O O . GLY A 1 109 ? 24.493 0.683 -22.931 1.00 97.25 109 GLY A O 1
ATOM 898 N N . LEU A 1 110 ? 23.854 0.685 -20.795 1.00 98.12 110 LEU A N 1
ATOM 899 C CA . LEU A 1 110 ? 24.978 1.519 -20.356 1.00 98.12 110 LEU A CA 1
ATOM 900 C C . LEU A 1 110 ? 26.335 0.857 -20.635 1.00 98.12 110 LEU A C 1
ATOM 902 O O . LEU A 1 110 ? 27.281 1.552 -21.012 1.00 98.12 110 LEU A O 1
ATOM 906 N N . ARG A 1 111 ? 26.469 -0.463 -20.457 1.00 98.06 111 ARG A N 1
ATOM 907 C CA . ARG A 1 111 ? 27.707 -1.186 -20.799 1.00 98.06 111 ARG A CA 1
ATOM 908 C C . ARG A 1 111 ? 27.978 -1.157 -22.302 1.00 98.06 111 ARG A C 1
ATOM 910 O O . ARG A 1 111 ? 29.112 -0.862 -22.685 1.00 98.06 111 ARG A O 1
ATOM 917 N N . LEU A 1 112 ? 26.957 -1.392 -23.125 1.00 97.88 112 LEU A N 1
ATOM 918 C CA . LEU A 1 112 ? 27.045 -1.338 -24.584 1.00 97.88 112 LEU A CA 1
ATOM 919 C C . LEU A 1 112 ? 27.476 0.054 -25.068 1.00 97.88 112 LEU A C 1
ATOM 921 O O . LEU A 1 112 ? 28.501 0.187 -25.738 1.00 97.88 112 LEU A O 1
ATOM 925 N N . LEU A 1 113 ? 26.773 1.105 -24.638 1.00 98.06 113 LEU A N 1
ATOM 926 C CA . LEU A 1 113 ? 27.075 2.486 -25.027 1.00 98.06 113 LEU A CA 1
ATOM 927 C C . LEU A 1 113 ? 28.474 2.919 -24.578 1.00 98.06 113 LEU A C 1
ATOM 929 O O . LEU A 1 113 ? 29.221 3.504 -25.358 1.00 98.06 113 LEU A O 1
ATOM 933 N N . ASN A 1 114 ? 28.878 2.595 -23.345 1.00 97.75 114 ASN A N 1
ATOM 934 C CA . ASN A 1 114 ? 30.224 2.921 -22.864 1.00 97.75 114 ASN A CA 1
ATOM 935 C C . ASN A 1 114 ? 31.316 2.166 -23.626 1.00 97.75 114 ASN A C 1
ATOM 937 O O . ASN A 1 114 ? 32.384 2.727 -23.864 1.00 97.75 114 ASN A O 1
ATOM 941 N N . SER A 1 115 ? 31.067 0.912 -24.016 1.00 96.81 115 SER A N 1
ATOM 942 C CA . SER A 1 115 ? 31.995 0.153 -24.853 1.00 96.81 115 SER A CA 1
ATOM 943 C C . SER A 1 115 ? 32.266 0.907 -26.155 1.00 96.81 115 SER A C 1
ATOM 945 O O . SER A 1 115 ? 33.428 1.081 -26.520 1.00 96.81 115 SER A O 1
ATOM 947 N N . ILE A 1 116 ? 31.225 1.417 -26.817 1.00 96.69 116 ILE A N 1
ATOM 948 C CA . ILE A 1 116 ? 31.352 2.145 -28.086 1.00 96.69 116 ILE A CA 1
ATOM 949 C C . ILE A 1 116 ? 31.982 3.528 -27.889 1.00 96.69 116 ILE A C 1
ATOM 951 O O . ILE A 1 116 ? 32.954 3.862 -28.564 1.00 96.69 116 ILE A O 1
ATOM 955 N N . LEU A 1 117 ? 31.483 4.319 -26.937 1.00 96.81 117 LEU A N 1
ATOM 956 C CA . LEU A 1 117 ? 31.938 5.695 -26.703 1.00 96.81 117 LEU A CA 1
ATOM 957 C C . LEU A 1 117 ? 33.411 5.785 -26.269 1.00 96.81 117 LEU A C 1
ATOM 959 O O . LEU A 1 117 ? 34.058 6.803 -26.521 1.00 96.81 117 LEU A O 1
ATOM 963 N N . ASN A 1 118 ? 33.957 4.726 -25.659 1.00 96.50 118 ASN A N 1
ATOM 964 C CA . ASN A 1 118 ? 35.365 4.651 -25.257 1.00 96.50 118 ASN A CA 1
ATOM 965 C C . ASN A 1 118 ? 36.345 4.493 -26.432 1.00 96.50 118 ASN A C 1
ATOM 967 O O . ASN A 1 118 ? 37.546 4.715 -26.241 1.00 96.50 118 ASN A O 1
ATOM 971 N N . GLU A 1 119 ? 35.875 4.121 -27.626 1.00 96.38 119 GLU A N 1
ATOM 972 C CA . GLU A 1 119 ? 36.721 4.119 -28.819 1.00 96.38 119 GLU A CA 1
ATOM 973 C C . GLU A 1 119 ? 37.112 5.557 -29.154 1.00 96.38 119 GLU A C 1
ATOM 975 O O . GLU A 1 119 ? 36.246 6.415 -29.299 1.00 96.38 119 GLU A O 1
ATOM 980 N N . LYS A 1 120 ? 38.413 5.847 -29.254 1.00 92.25 120 LYS A N 1
ATOM 981 C CA . LYS A 1 120 ? 38.919 7.209 -29.522 1.00 92.25 120 LYS A CA 1
ATOM 982 C C . LYS A 1 120 ? 39.096 7.502 -31.006 1.00 92.25 120 LYS A C 1
ATOM 984 O O . LYS A 1 120 ? 39.028 8.655 -31.407 1.00 92.25 120 LYS A O 1
ATOM 989 N N . GLU A 1 121 ? 39.341 6.460 -31.791 1.00 92.44 121 GLU A N 1
ATOM 990 C CA . GLU A 1 121 ? 39.609 6.563 -33.220 1.00 92.44 121 GLU A CA 1
ATOM 991 C C . GLU A 1 121 ? 38.306 6.440 -34.012 1.00 92.44 121 GLU A C 1
ATOM 993 O O . GLU A 1 121 ? 37.572 5.463 -33.844 1.00 92.44 121 GLU A O 1
ATOM 998 N N . ASP A 1 122 ? 38.063 7.382 -34.923 1.00 92.88 122 ASP A N 1
ATOM 999 C CA . ASP A 1 122 ? 36.866 7.435 -35.773 1.00 92.88 122 ASP A CA 1
ATOM 1000 C C . ASP A 1 122 ? 36.618 6.115 -36.515 1.00 92.88 122 ASP A C 1
ATOM 1002 O O . ASP A 1 122 ? 35.513 5.567 -36.505 1.00 92.88 122 ASP A O 1
ATOM 1006 N N . PHE A 1 123 ? 37.686 5.554 -37.095 1.00 92.06 123 PHE A N 1
ATOM 1007 C CA . PHE A 1 123 ? 37.623 4.277 -37.797 1.00 92.06 123 PHE A CA 1
ATOM 1008 C C . PHE A 1 123 ? 37.164 3.134 -36.875 1.00 92.06 123 PHE A C 1
ATOM 1010 O O . PHE A 1 123 ? 36.319 2.326 -37.251 1.00 92.06 123 PHE A O 1
ATOM 1017 N N . ALA A 1 124 ? 37.713 3.057 -35.659 1.00 94.44 124 ALA A N 1
ATOM 1018 C CA . ALA A 1 124 ? 37.388 1.986 -34.718 1.00 94.44 124 ALA A CA 1
ATOM 1019 C C . ALA A 1 124 ? 35.945 2.093 -34.212 1.00 94.44 124 ALA A C 1
ATOM 1021 O O . ALA A 1 124 ? 35.277 1.072 -34.055 1.00 94.44 124 ALA A O 1
ATOM 1022 N N . LEU A 1 125 ? 35.449 3.317 -34.007 1.00 96.75 125 LEU A N 1
ATOM 1023 C CA . LEU A 1 125 ? 34.080 3.552 -33.564 1.00 96.75 125 LEU A CA 1
ATOM 1024 C C . LEU A 1 125 ? 33.061 3.074 -34.607 1.00 96.75 125 LEU A C 1
ATOM 1026 O O . LEU A 1 125 ? 32.144 2.334 -34.253 1.00 96.75 125 LEU A O 1
ATOM 1030 N N . ILE A 1 126 ? 33.238 3.425 -35.887 1.00 95.75 126 ILE A N 1
ATOM 1031 C CA . ILE A 1 126 ? 32.330 2.986 -36.964 1.00 95.75 126 ILE A CA 1
ATOM 1032 C C . ILE A 1 126 ? 32.342 1.458 -37.122 1.00 95.75 126 ILE A C 1
ATOM 1034 O O . ILE A 1 126 ? 31.278 0.844 -37.249 1.00 95.75 126 ILE A O 1
ATOM 1038 N N . GLU A 1 127 ? 33.516 0.821 -37.074 1.00 95.62 127 GLU A N 1
ATOM 1039 C CA . GLU A 1 127 ? 33.625 -0.645 -37.138 1.00 95.62 127 GLU A CA 1
ATOM 1040 C C . GLU A 1 127 ? 32.914 -1.315 -35.953 1.00 95.62 127 GLU A C 1
ATOM 1042 O O . GLU A 1 127 ? 32.228 -2.331 -36.107 1.00 95.62 127 GLU A O 1
ATOM 1047 N N . LYS A 1 128 ? 33.019 -0.727 -34.760 1.00 96.25 128 LYS A N 1
ATOM 1048 C CA . LYS A 1 128 ? 32.369 -1.247 -33.558 1.00 96.25 128 LYS A CA 1
ATOM 1049 C C . LYS A 1 128 ? 30.850 -1.132 -33.622 1.00 96.25 128 LYS A C 1
ATOM 1051 O O . LYS A 1 128 ? 30.163 -2.120 -33.394 1.00 96.25 128 LYS A O 1
ATOM 1056 N N . VAL A 1 129 ? 30.333 0.023 -34.031 1.00 96.19 129 VAL A N 1
ATOM 1057 C CA . VAL A 1 129 ? 28.897 0.223 -34.282 1.00 96.19 129 VAL A CA 1
ATOM 1058 C C . VAL A 1 129 ? 28.371 -0.773 -35.311 1.00 96.19 129 VAL A C 1
ATOM 1060 O O . VAL A 1 129 ? 27.351 -1.416 -35.090 1.00 96.19 129 VAL A O 1
ATOM 1063 N N . THR A 1 130 ? 29.092 -0.949 -36.419 1.00 94.81 130 THR A N 1
ATOM 1064 C CA . THR A 1 130 ? 28.662 -1.843 -37.503 1.00 94.81 130 THR A CA 1
ATOM 1065 C C . THR A 1 130 ? 28.695 -3.313 -37.078 1.00 94.81 130 THR A C 1
ATOM 1067 O O . THR A 1 130 ? 27.819 -4.086 -37.459 1.00 94.81 130 THR A O 1
ATOM 1070 N N . SER A 1 131 ? 29.686 -3.719 -36.278 1.00 95.88 131 SER A N 1
ATOM 1071 C CA . SER A 1 131 ? 29.791 -5.095 -35.771 1.00 95.88 131 SER A CA 1
ATOM 1072 C C . SER A 1 131 ? 28.793 -5.411 -34.653 1.00 95.88 131 SER A C 1
ATOM 1074 O O . SER A 1 131 ? 28.357 -6.556 -34.551 1.00 95.88 131 SER A O 1
ATOM 1076 N N . GLN A 1 132 ? 28.386 -4.413 -33.863 1.00 96.56 132 GLN A N 1
ATOM 1077 C CA . GLN A 1 132 ? 27.371 -4.537 -32.809 1.00 96.56 132 GLN A CA 1
ATOM 1078 C C . GLN A 1 132 ? 25.968 -4.104 -33.268 1.00 96.56 132 GLN A C 1
ATOM 1080 O O . GLN A 1 132 ? 25.097 -3.880 -32.434 1.00 96.56 132 GLN A O 1
ATOM 1085 N N . ALA A 1 133 ? 25.722 -3.995 -34.577 1.00 95.75 133 ALA A N 1
ATOM 1086 C CA . ALA A 1 133 ? 24.472 -3.456 -35.117 1.00 95.75 133 ALA A CA 1
ATOM 1087 C C . ALA A 1 133 ? 23.213 -4.176 -34.601 1.00 95.75 133 ALA A C 1
ATOM 1089 O O . ALA A 1 133 ? 22.253 -3.512 -34.233 1.00 95.75 133 ALA A O 1
ATOM 1090 N N . ASN A 1 134 ? 23.233 -5.512 -34.527 1.00 96.75 134 ASN A N 1
ATOM 1091 C CA . ASN A 1 134 ? 22.092 -6.282 -34.016 1.00 96.75 134 ASN A CA 1
ATOM 1092 C C . ASN A 1 134 ? 21.853 -6.014 -32.523 1.00 96.75 134 ASN A C 1
ATOM 1094 O O . ASN A 1 134 ? 20.731 -5.747 -32.128 1.00 96.75 134 ASN A O 1
ATOM 1098 N N . GLU A 1 135 ? 22.916 -6.009 -31.712 1.00 96.81 135 GLU A N 1
ATOM 1099 C CA . GLU A 1 135 ? 22.828 -5.731 -30.270 1.00 96.81 135 GLU A CA 1
ATOM 1100 C C . GLU A 1 135 ? 22.312 -4.307 -30.002 1.00 96.81 135 GLU A C 1
ATOM 1102 O O . GLU A 1 135 ? 21.543 -4.077 -29.074 1.00 96.81 135 GLU A O 1
ATOM 1107 N N . LEU A 1 136 ? 22.711 -3.344 -30.838 1.00 97.50 136 LEU A N 1
ATOM 1108 C CA . LEU A 1 136 ? 22.221 -1.969 -30.783 1.00 97.50 136 LEU A CA 1
ATOM 1109 C C . LEU A 1 136 ? 20.765 -1.834 -31.234 1.00 97.50 136 LEU A C 1
ATOM 1111 O O . LEU A 1 136 ? 20.065 -0.964 -30.719 1.00 97.50 136 LEU A O 1
ATOM 1115 N N . LEU A 1 137 ? 20.323 -2.652 -32.192 1.00 96.69 137 LEU A N 1
ATOM 1116 C CA . LEU A 1 137 ? 18.936 -2.677 -32.644 1.00 96.69 137 LEU A CA 1
ATOM 1117 C C . LEU A 1 137 ? 18.029 -3.261 -31.558 1.00 96.69 137 LEU A C 1
ATOM 1119 O O . LEU A 1 137 ? 17.078 -2.591 -31.169 1.00 96.69 137 LEU A O 1
ATOM 1123 N N . ASP A 1 138 ? 18.394 -4.422 -31.007 1.00 96.38 138 ASP A N 1
ATOM 1124 C CA . ASP A 1 138 ? 17.695 -5.051 -29.879 1.00 96.38 138 ASP A CA 1
ATOM 1125 C C . ASP A 1 138 ? 17.614 -4.070 -28.694 1.00 96.38 138 ASP A C 1
ATOM 1127 O O . ASP A 1 138 ? 16.543 -3.797 -28.155 1.00 96.38 138 ASP A O 1
ATOM 1131 N N . PHE A 1 139 ? 18.738 -3.424 -28.354 1.00 97.00 139 PHE A N 1
ATOM 1132 C CA . PHE A 1 139 ? 18.760 -2.410 -27.302 1.00 97.00 139 PHE A CA 1
ATOM 1133 C C . PHE A 1 139 ? 17.891 -1.185 -27.628 1.00 97.00 139 PHE A C 1
ATOM 1135 O O . PHE A 1 139 ? 17.346 -0.562 -26.719 1.00 97.00 139 PHE A O 1
ATOM 1142 N N . SER A 1 140 ? 17.771 -0.794 -28.898 1.00 95.88 140 SER A N 1
ATOM 1143 C CA . SER A 1 140 ? 16.928 0.342 -29.281 1.00 95.88 140 SER A CA 1
ATOM 1144 C C . SER A 1 140 ? 15.452 0.071 -28.993 1.00 95.88 140 SER A C 1
ATOM 1146 O O . SER A 1 140 ? 14.776 0.960 -28.467 1.00 95.88 140 SER A O 1
ATOM 1148 N N . GLU A 1 141 ? 14.991 -1.154 -29.266 1.00 93.19 141 GLU A N 1
ATOM 1149 C CA . GLU A 1 141 ? 13.634 -1.611 -28.947 1.00 93.19 141 GLU A CA 1
ATOM 1150 C C . GLU A 1 141 ? 13.402 -1.609 -27.427 1.00 93.19 141 GLU A C 1
ATOM 1152 O O . GLU A 1 141 ? 12.478 -0.949 -26.946 1.00 93.19 141 GLU A O 1
ATOM 1157 N N . ASP A 1 142 ? 14.304 -2.220 -26.650 1.00 93.75 142 ASP A N 1
ATOM 1158 C CA . ASP A 1 142 ? 14.228 -2.222 -25.179 1.00 93.75 142 ASP A CA 1
ATOM 1159 C C . ASP A 1 142 ? 14.250 -0.796 -24.599 1.00 93.75 142 ASP A C 1
ATOM 1161 O O . ASP A 1 142 ? 13.552 -0.460 -23.634 1.00 93.75 142 ASP A O 1
ATOM 1165 N N . ARG A 1 143 ? 15.060 0.089 -25.191 1.00 95.44 143 ARG A N 1
ATOM 1166 C CA . ARG A 1 143 ? 15.163 1.493 -24.783 1.00 95.44 143 ARG A CA 1
ATOM 1167 C C . ARG A 1 143 ? 13.840 2.222 -24.983 1.00 95.44 143 ARG A C 1
ATOM 1169 O O . ARG A 1 143 ? 13.521 3.073 -24.154 1.00 95.44 143 ARG A O 1
ATOM 1176 N N . GLU A 1 144 ? 13.089 1.940 -26.043 1.00 94.19 144 GLU A N 1
ATOM 1177 C CA . GLU A 1 144 ? 11.792 2.582 -26.283 1.00 94.19 144 GLU A CA 1
ATOM 1178 C C . GLU A 1 144 ? 10.812 2.288 -25.138 1.00 94.19 144 GLU A C 1
ATOM 1180 O O . GLU A 1 144 ? 10.225 3.223 -24.582 1.00 94.19 144 GLU A O 1
ATOM 1185 N N . ASP A 1 145 ? 10.745 1.033 -24.686 1.00 94.75 145 ASP A N 1
ATOM 1186 C CA . ASP A 1 145 ? 9.944 0.629 -23.524 1.00 94.75 145 ASP A CA 1
ATOM 1187 C C . ASP A 1 145 ? 10.391 1.348 -22.238 1.00 94.75 145 ASP A C 1
ATOM 1189 O O . ASP A 1 145 ? 9.561 1.853 -21.469 1.00 94.75 145 ASP A O 1
ATOM 1193 N N . LEU A 1 146 ? 11.705 1.474 -22.011 1.00 96.00 146 LEU A N 1
ATOM 1194 C CA . LEU A 1 146 ? 12.253 2.219 -20.869 1.00 96.00 146 LEU A CA 1
ATOM 1195 C C . LEU A 1 146 ? 11.894 3.707 -20.924 1.00 96.00 146 LEU A C 1
ATOM 1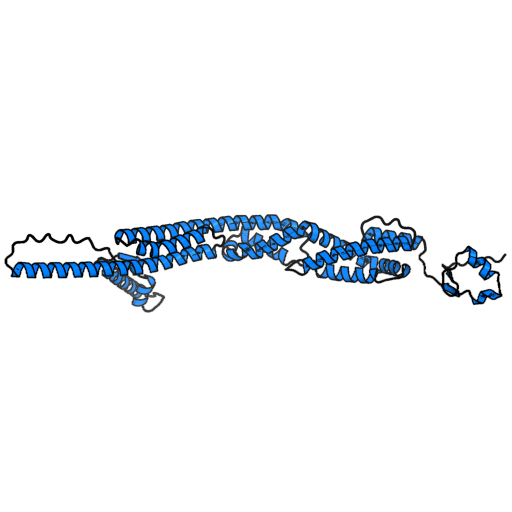197 O O . LEU A 1 146 ? 11.498 4.289 -19.908 1.00 96.00 146 LEU A O 1
ATOM 1201 N N . VAL A 1 147 ? 12.031 4.331 -22.092 1.00 95.50 147 VAL A N 1
ATOM 1202 C CA . VAL A 1 147 ? 11.714 5.745 -22.316 1.00 95.50 147 VAL A CA 1
ATOM 1203 C C . VAL A 1 147 ? 10.233 5.986 -22.043 1.00 95.50 147 VAL A C 1
ATOM 1205 O O . VAL A 1 147 ? 9.887 6.879 -21.260 1.00 95.50 147 VAL A O 1
ATOM 1208 N N . ASP A 1 148 ? 9.359 5.167 -22.616 1.00 95.31 148 ASP A N 1
ATOM 1209 C CA . ASP A 1 148 ? 7.917 5.280 -22.435 1.00 95.31 148 ASP A CA 1
ATOM 1210 C C . ASP A 1 148 ? 7.504 5.044 -20.983 1.00 95.31 148 ASP A C 1
ATOM 1212 O O . ASP A 1 148 ? 6.727 5.827 -20.417 1.00 95.31 148 ASP A O 1
ATOM 1216 N N . PHE A 1 149 ? 8.095 4.051 -20.323 1.00 96.19 149 PHE A N 1
ATOM 1217 C CA . PHE A 1 149 ? 7.875 3.812 -18.905 1.00 96.19 149 PHE A CA 1
ATOM 1218 C C . PHE A 1 149 ? 8.321 5.000 -18.046 1.00 96.19 149 PHE A C 1
ATOM 1220 O O . PHE A 1 149 ? 7.502 5.618 -17.359 1.00 96.19 149 PHE A O 1
ATOM 1227 N N . TYR A 1 150 ? 9.604 5.364 -18.079 1.00 95.88 150 TYR A N 1
ATOM 1228 C CA . TYR A 1 150 ? 10.178 6.327 -17.137 1.00 95.88 150 TYR A CA 1
ATOM 1229 C C . TYR A 1 150 ? 9.785 7.780 -17.401 1.00 95.88 150 TYR A C 1
ATOM 1231 O O . TYR A 1 150 ? 9.858 8.600 -16.469 1.00 95.88 150 TYR A O 1
ATOM 1239 N N . ARG A 1 151 ? 9.383 8.117 -18.633 1.00 95.12 151 ARG A N 1
ATOM 1240 C CA . ARG A 1 151 ? 8.905 9.461 -18.986 1.00 95.12 151 ARG A CA 1
ATOM 1241 C C . ARG A 1 151 ? 7.393 9.601 -18.870 1.00 95.12 151 ARG A C 1
ATOM 1243 O O . ARG A 1 151 ? 6.945 10.636 -18.382 1.00 95.12 151 ARG A O 1
ATOM 1250 N N . LYS A 1 152 ? 6.611 8.604 -19.302 1.00 94.50 152 LYS A N 1
ATOM 1251 C CA . LYS A 1 152 ? 5.145 8.737 -19.411 1.00 94.50 152 LYS A CA 1
ATOM 1252 C C . LYS A 1 152 ? 4.396 7.997 -18.303 1.00 94.50 152 LYS A C 1
ATOM 1254 O O . LYS A 1 152 ? 3.423 8.530 -17.777 1.00 94.50 152 LYS A O 1
ATOM 1259 N N . GLN A 1 153 ? 4.834 6.793 -17.931 1.00 94.88 153 GLN A N 1
ATOM 1260 C CA . GLN A 1 153 ? 4.057 5.887 -17.066 1.00 94.88 153 GLN A CA 1
ATOM 1261 C C . GLN A 1 153 ? 4.599 5.724 -15.640 1.00 94.88 153 GLN A C 1
ATOM 1263 O O . GLN A 1 153 ? 3.950 5.100 -14.799 1.00 94.88 153 GLN A O 1
ATOM 1268 N N . PHE A 1 154 ? 5.743 6.328 -15.320 1.00 95.19 154 PHE A N 1
ATOM 1269 C CA . PHE A 1 154 ? 6.379 6.191 -14.010 1.00 95.19 154 PHE A CA 1
ATOM 1270 C C . PHE A 1 154 ? 5.463 6.619 -12.856 1.00 95.19 154 PHE A C 1
ATOM 1272 O O . PHE A 1 154 ? 5.390 5.948 -11.831 1.00 95.19 154 PHE A O 1
ATOM 1279 N N . ALA A 1 155 ? 4.693 7.695 -13.043 1.00 94.75 155 ALA A N 1
ATOM 1280 C CA . ALA A 1 155 ? 3.725 8.148 -12.048 1.00 94.75 155 ALA A CA 1
ATOM 1281 C C . ALA A 1 155 ? 2.601 7.118 -11.816 1.00 94.75 155 ALA A C 1
ATOM 1283 O O . ALA A 1 155 ? 2.169 6.922 -10.681 1.00 94.75 155 ALA A O 1
ATOM 1284 N N . THR A 1 156 ? 2.142 6.431 -12.867 1.00 95.88 156 THR A N 1
ATOM 1285 C CA . THR A 1 156 ? 1.155 5.342 -12.768 1.00 95.88 156 THR A CA 1
ATOM 1286 C C . THR A 1 156 ? 1.721 4.165 -11.973 1.00 95.88 156 THR A C 1
ATOM 1288 O O . THR A 1 156 ? 1.052 3.638 -11.085 1.00 95.88 156 THR A O 1
ATOM 1291 N N . TRP A 1 157 ? 2.983 3.804 -12.215 1.00 96.56 157 TRP A N 1
ATOM 1292 C CA . TRP A 1 157 ? 3.678 2.760 -11.457 1.00 96.56 157 TRP A CA 1
ATOM 1293 C C . TRP A 1 157 ? 3.859 3.125 -9.977 1.00 96.56 157 TRP A C 1
ATOM 1295 O O . TRP A 1 157 ? 3.608 2.315 -9.086 1.00 96.56 157 TRP A O 1
ATOM 1305 N N . GLN A 1 158 ? 4.208 4.379 -9.680 1.00 95.12 158 GLN A N 1
ATOM 1306 C CA . GLN A 1 158 ? 4.284 4.861 -8.299 1.00 95.12 158 GLN A CA 1
ATOM 1307 C C . GLN A 1 158 ? 2.922 4.810 -7.594 1.00 95.12 158 GLN A C 1
ATOM 1309 O O . GLN A 1 158 ? 2.854 4.421 -6.426 1.00 95.12 158 GLN A O 1
ATOM 1314 N N . LYS A 1 159 ? 1.830 5.145 -8.296 1.00 95.38 159 LYS A N 1
ATOM 1315 C CA . LYS A 1 159 ? 0.464 4.999 -7.766 1.00 95.38 159 LYS A CA 1
ATOM 1316 C C . LYS A 1 159 ? 0.132 3.542 -7.444 1.00 95.38 159 LYS A C 1
ATOM 1318 O O . LYS A 1 159 ? -0.462 3.298 -6.397 1.00 95.38 159 LYS A O 1
ATOM 1323 N N . LEU A 1 160 ? 0.548 2.590 -8.283 1.00 96.56 160 LEU A N 1
ATOM 1324 C CA . LEU A 1 160 ? 0.408 1.156 -8.007 1.00 96.56 160 LEU A CA 1
ATOM 1325 C C . LEU A 1 160 ? 1.119 0.762 -6.710 1.00 96.56 160 LEU A C 1
ATOM 1327 O O . LEU A 1 160 ? 0.488 0.213 -5.806 1.00 96.56 160 LEU A O 1
ATOM 1331 N N . GLY A 1 161 ? 2.402 1.107 -6.587 1.00 95.50 161 GLY A N 1
ATOM 1332 C CA . GLY A 1 161 ? 3.182 0.820 -5.384 1.00 95.50 161 GLY A CA 1
ATOM 1333 C C . GLY A 1 161 ? 2.576 1.443 -4.123 1.00 95.50 161 GLY A C 1
ATOM 1334 O O . GLY A 1 161 ? 2.502 0.783 -3.085 1.00 95.50 161 GLY A O 1
ATOM 1335 N N . ALA A 1 162 ? 2.095 2.686 -4.206 1.00 94.62 162 ALA A N 1
ATOM 1336 C CA . ALA A 1 162 ? 1.433 3.368 -3.096 1.00 94.62 162 ALA A CA 1
ATOM 1337 C C . ALA A 1 162 ? 0.086 2.725 -2.724 1.00 94.62 162 ALA A C 1
ATOM 1339 O O . ALA A 1 162 ? -0.216 2.586 -1.540 1.00 94.62 162 ALA A O 1
ATOM 1340 N N . ALA A 1 163 ? -0.709 2.302 -3.709 1.00 95.06 163 ALA A N 1
ATOM 1341 C CA . ALA A 1 163 ? -1.989 1.643 -3.474 1.00 95.06 163 ALA A CA 1
ATOM 1342 C C . ALA A 1 163 ? -1.798 0.276 -2.796 1.00 95.06 163 ALA A C 1
ATOM 1344 O O . ALA A 1 163 ? -2.397 0.025 -1.749 1.00 95.06 163 ALA A O 1
ATOM 1345 N N . LEU A 1 164 ? -0.900 -0.561 -3.333 1.00 95.56 164 LEU A N 1
ATOM 1346 C CA . LEU A 1 164 ? -0.601 -1.893 -2.795 1.00 95.56 164 LEU A CA 1
ATOM 1347 C C . LEU A 1 164 ? -0.003 -1.845 -1.386 1.00 95.56 164 LEU A C 1
ATOM 1349 O O . LEU A 1 164 ? -0.332 -2.693 -0.563 1.00 95.56 164 LEU A O 1
ATOM 1353 N N . ASN A 1 165 ? 0.848 -0.860 -1.085 1.00 93.12 165 ASN A N 1
ATOM 1354 C CA . ASN A 1 165 ? 1.495 -0.742 0.229 1.00 93.12 165 ASN A CA 1
ATOM 1355 C C . ASN A 1 165 ? 0.737 0.145 1.229 1.00 93.12 165 ASN A C 1
ATOM 1357 O O . ASN A 1 165 ? 1.130 0.205 2.395 1.00 93.12 165 ASN A O 1
ATOM 1361 N N . GLY A 1 166 ? -0.317 0.830 0.786 1.00 91.56 166 GLY A N 1
ATOM 1362 C CA . GLY A 1 166 ? -1.115 1.757 1.582 1.00 91.56 166 GLY A CA 1
ATOM 1363 C C . GLY A 1 166 ? -2.443 1.154 2.034 1.00 91.56 166 GLY A C 1
ATOM 1364 O O . GLY A 1 166 ? -2.486 0.134 2.721 1.00 91.56 166 GLY A O 1
ATOM 1365 N N . SER A 1 167 ? -3.549 1.799 1.651 1.00 84.94 167 SER A N 1
ATOM 1366 C CA . SER A 1 167 ? -4.899 1.451 2.117 1.00 84.94 167 SER A CA 1
ATOM 1367 C C . SER A 1 167 ? -5.312 0.014 1.790 1.00 84.94 167 SER A C 1
ATOM 1369 O O . SER A 1 167 ? -5.989 -0.617 2.603 1.00 84.94 167 SER A O 1
ATOM 1371 N N . PHE A 1 168 ? -4.874 -0.538 0.654 1.00 94.50 168 PHE A N 1
ATOM 1372 C CA . PHE A 1 168 ? -5.196 -1.919 0.286 1.00 94.50 168 PHE A CA 1
ATOM 1373 C C . PHE A 1 168 ? -4.531 -2.929 1.217 1.00 94.50 168 PHE A C 1
ATOM 1375 O O . PHE A 1 168 ? -5.133 -3.950 1.540 1.00 94.50 168 PHE A O 1
ATOM 1382 N N . LYS A 1 169 ? -3.319 -2.629 1.695 1.00 94.62 169 LYS A N 1
ATOM 1383 C CA . LYS A 1 169 ? -2.621 -3.460 2.678 1.00 94.62 169 LYS A CA 1
ATOM 1384 C C . LYS A 1 169 ? -3.318 -3.415 4.030 1.00 94.62 169 LYS A C 1
ATOM 1386 O O . LYS A 1 169 ? -3.566 -4.464 4.618 1.00 94.62 169 LYS A O 1
ATOM 1391 N N . SER A 1 170 ? -3.674 -2.220 4.502 1.00 93.81 170 SER A N 1
ATOM 1392 C CA . SER A 1 170 ? -4.367 -2.051 5.786 1.00 93.81 170 SER A CA 1
ATOM 1393 C C . SER A 1 170 ? -5.705 -2.792 5.825 1.00 93.81 170 SER A C 1
ATOM 1395 O O . SER A 1 170 ? -6.042 -3.406 6.833 1.00 93.81 170 SER A O 1
ATOM 1397 N N . ASN A 1 171 ? -6.443 -2.793 4.712 1.00 96.44 171 ASN A N 1
ATOM 1398 C CA . ASN A 1 171 ? -7.779 -3.388 4.620 1.00 96.44 171 ASN A CA 1
ATOM 1399 C C . ASN A 1 171 ? -7.799 -4.749 3.911 1.00 96.44 171 ASN A C 1
ATOM 1401 O O . ASN A 1 171 ? -8.871 -5.229 3.534 1.00 96.44 171 ASN A O 1
ATOM 1405 N N . ARG A 1 172 ? -6.637 -5.394 3.749 1.00 95.62 172 ARG A N 1
ATOM 1406 C CA . ARG A 1 172 ? -6.482 -6.611 2.941 1.00 95.62 172 ARG A CA 1
ATOM 1407 C C . ARG A 1 172 ? -7.469 -7.711 3.321 1.00 95.62 172 ARG A C 1
ATOM 1409 O O . ARG A 1 172 ? -8.151 -8.237 2.454 1.00 95.62 172 ARG A O 1
ATOM 1416 N N . SER A 1 173 ? -7.621 -7.989 4.615 1.00 95.12 173 SER A N 1
ATOM 1417 C CA . SER A 1 173 ? -8.503 -9.055 5.114 1.00 95.12 173 SER A CA 1
ATOM 1418 C C . SER A 1 173 ? -9.993 -8.831 4.826 1.00 95.12 173 SER A C 1
ATOM 1420 O O . SER A 1 173 ? -10.770 -9.787 4.811 1.00 95.12 173 SER A O 1
ATOM 1422 N N . ALA A 1 174 ? -10.416 -7.579 4.632 1.00 95.56 174 ALA A N 1
ATOM 1423 C CA . ALA A 1 174 ? -11.777 -7.247 4.225 1.00 95.56 174 ALA A CA 1
ATOM 1424 C C . ALA A 1 174 ? -11.924 -7.334 2.702 1.00 95.56 174 ALA A C 1
ATOM 1426 O O . ALA A 1 174 ? -12.888 -7.924 2.219 1.00 95.56 174 ALA A O 1
ATOM 1427 N N . LEU A 1 175 ? -10.944 -6.808 1.961 1.00 97.00 175 LEU A N 1
ATOM 1428 C CA . LEU A 1 175 ? -10.910 -6.870 0.499 1.00 97.00 175 LEU A CA 1
ATOM 1429 C C . LEU A 1 175 ? -10.855 -8.312 -0.011 1.00 97.00 175 LEU A C 1
ATOM 1431 O O . LEU A 1 175 ? -11.499 -8.625 -1.003 1.00 97.00 175 LEU A O 1
ATOM 1435 N N . GLU A 1 176 ? -10.174 -9.206 0.708 1.00 96.69 176 GLU A N 1
ATOM 1436 C CA . GLU A 1 176 ? -10.079 -10.631 0.370 1.00 96.69 176 GLU A CA 1
ATOM 1437 C C . GLU A 1 176 ? -11.415 -11.388 0.429 1.00 96.69 176 GLU A C 1
ATOM 1439 O O . GLU A 1 176 ? -11.527 -12.503 -0.076 1.00 96.69 176 GLU A O 1
ATOM 1444 N N . LYS A 1 177 ? -12.442 -10.794 1.043 1.00 96.31 177 LYS A N 1
ATOM 1445 C CA . LYS A 1 177 ? -13.788 -11.378 1.126 1.00 96.31 177 LYS A CA 1
ATOM 1446 C C . LYS A 1 177 ? -14.698 -10.924 -0.011 1.00 96.31 177 LYS A C 1
ATOM 1448 O O . LYS A 1 177 ? -15.766 -11.505 -0.185 1.00 96.31 177 LYS A O 1
ATOM 1453 N N . ASP A 1 178 ? -14.297 -9.903 -0.764 1.00 97.75 178 ASP A N 1
ATOM 1454 C CA . ASP A 1 178 ? -15.036 -9.409 -1.918 1.00 97.75 178 ASP A CA 1
ATOM 1455 C C . ASP A 1 178 ? -14.441 -9.978 -3.214 1.00 97.75 178 ASP A C 1
ATOM 1457 O O . ASP A 1 178 ? -13.260 -9.804 -3.514 1.00 97.75 178 ASP A O 1
ATOM 1461 N N . ALA A 1 179 ? -15.266 -10.669 -4.003 1.00 96.69 179 ALA A N 1
ATOM 1462 C CA . ALA A 1 179 ? -14.802 -11.370 -5.201 1.00 96.69 179 ALA A CA 1
ATOM 1463 C C . ALA A 1 179 ? -14.236 -10.423 -6.274 1.00 96.69 179 ALA A C 1
ATOM 1465 O O . ALA A 1 179 ? -13.320 -10.797 -7.013 1.00 96.69 179 ALA A O 1
ATOM 1466 N N . VAL A 1 180 ? -14.770 -9.201 -6.367 1.00 95.94 180 VAL A N 1
ATOM 1467 C CA . VAL A 1 180 ? -14.331 -8.199 -7.342 1.00 95.94 180 VAL A CA 1
ATOM 1468 C C . VAL A 1 180 ? -12.982 -7.623 -6.918 1.00 95.94 180 VAL A C 1
ATOM 1470 O O . VAL A 1 180 ? -12.056 -7.570 -7.732 1.00 95.94 180 VAL A O 1
ATOM 1473 N N . ALA A 1 181 ? -12.845 -7.257 -5.643 1.00 97.06 181 ALA A N 1
ATOM 1474 C CA . ALA A 1 181 ? -11.600 -6.735 -5.094 1.00 97.06 181 ALA A CA 1
ATOM 1475 C C . ALA A 1 181 ? -10.472 -7.771 -5.119 1.00 97.06 181 ALA A C 1
ATOM 1477 O O . ALA A 1 181 ? -9.375 -7.425 -5.547 1.00 97.06 181 ALA A O 1
ATOM 1478 N N . VAL A 1 182 ? -10.724 -9.029 -4.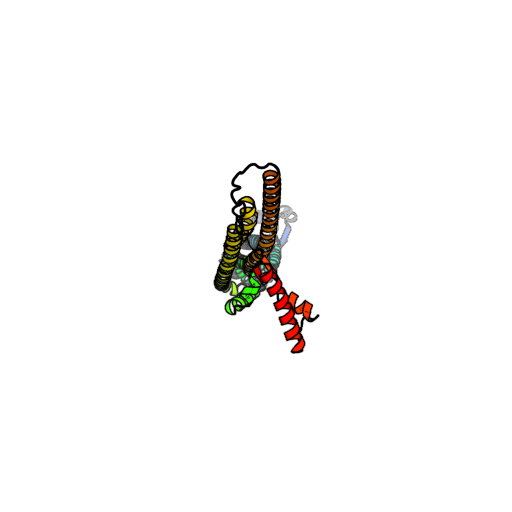732 1.00 97.19 182 VAL A N 1
ATOM 1479 C CA . VAL A 1 182 ? -9.717 -10.112 -4.782 1.00 97.19 182 VAL A CA 1
ATOM 1480 C C . VAL A 1 182 ? -9.137 -10.260 -6.178 1.00 97.19 182 VAL A C 1
ATOM 1482 O O . VAL A 1 182 ? -7.918 -10.307 -6.340 1.00 97.19 182 VAL A O 1
ATOM 1485 N N . LYS A 1 183 ? -10.003 -10.328 -7.194 1.00 97.62 183 LYS A N 1
ATOM 1486 C CA . LYS A 1 183 ? -9.561 -10.508 -8.576 1.00 97.62 183 LYS A CA 1
ATOM 1487 C C . LYS A 1 183 ? -8.708 -9.327 -9.037 1.00 97.62 183 LYS A C 1
ATOM 1489 O O . LYS A 1 183 ? -7.616 -9.534 -9.558 1.00 97.62 183 LYS A O 1
ATOM 1494 N N . ALA A 1 184 ? -9.184 -8.102 -8.814 1.00 97.94 184 ALA A N 1
ATOM 1495 C CA . ALA A 1 184 ? -8.467 -6.902 -9.228 1.00 97.94 184 ALA A CA 1
ATOM 1496 C C . ALA A 1 184 ? -7.136 -6.724 -8.474 1.00 97.94 184 ALA A C 1
ATOM 1498 O O . ALA A 1 184 ? -6.126 -6.380 -9.085 1.00 97.94 184 ALA A O 1
ATOM 1499 N N . LEU A 1 185 ? -7.104 -7.024 -7.171 1.00 97.50 185 LEU A N 1
ATOM 1500 C CA . LEU A 1 185 ? -5.879 -7.036 -6.368 1.00 97.50 185 LEU A CA 1
ATOM 1501 C C . LEU A 1 185 ? -4.869 -8.064 -6.874 1.00 97.50 185 LEU A C 1
ATOM 1503 O O . LEU A 1 185 ? -3.696 -7.729 -7.008 1.00 97.50 185 LEU A O 1
ATOM 1507 N N . GLY A 1 186 ? -5.315 -9.280 -7.193 1.00 97.31 186 GLY A N 1
ATOM 1508 C CA . GLY A 1 186 ? -4.442 -10.314 -7.746 1.00 97.31 186 GLY A CA 1
ATOM 1509 C C . GLY A 1 186 ? -3.824 -9.903 -9.086 1.00 97.31 186 GLY A C 1
ATOM 1510 O O . GLY A 1 186 ? -2.635 -10.122 -9.307 1.00 97.31 186 GLY A O 1
ATOM 1511 N N . GLU A 1 187 ? -4.596 -9.247 -9.960 1.00 97.75 187 GLU A N 1
ATOM 1512 C CA . GLU A 1 187 ? -4.069 -8.692 -11.216 1.00 97.75 187 GLU A CA 1
ATOM 1513 C C . GLU A 1 187 ? -3.037 -7.578 -10.960 1.00 97.75 187 GLU A C 1
ATOM 1515 O O . GLU A 1 187 ? -1.967 -7.588 -11.569 1.00 97.75 187 GLU A O 1
ATOM 1520 N N . LEU A 1 188 ? -3.303 -6.657 -10.026 1.00 98.06 188 LEU A N 1
ATOM 1521 C CA . LEU A 1 188 ? -2.363 -5.591 -9.646 1.00 98.06 188 LEU A CA 1
ATOM 1522 C C . LEU A 1 188 ? -1.051 -6.147 -9.072 1.00 98.06 188 LEU A C 1
ATOM 1524 O O . LEU A 1 188 ? 0.026 -5.674 -9.430 1.00 98.06 188 LEU A O 1
ATOM 1528 N N . GLU A 1 189 ? -1.132 -7.153 -8.202 1.00 96.81 189 GLU A N 1
ATOM 1529 C CA . GLU A 1 189 ? 0.034 -7.825 -7.617 1.00 96.81 189 GLU A CA 1
ATOM 1530 C C . GLU A 1 189 ? 0.834 -8.586 -8.669 1.00 96.81 189 GLU A C 1
ATOM 1532 O O . GLU A 1 189 ? 2.062 -8.526 -8.663 1.00 96.81 189 GLU A O 1
ATOM 1537 N N . SER A 1 190 ? 0.153 -9.251 -9.605 1.00 97.00 190 SER A N 1
ATOM 1538 C CA . SER A 1 190 ? 0.810 -9.922 -10.723 1.00 97.00 190 SER A CA 1
ATOM 1539 C C . SER A 1 190 ? 1.584 -8.928 -11.585 1.00 97.00 190 SER A C 1
ATOM 1541 O O . SER A 1 190 ? 2.762 -9.163 -11.836 1.00 97.00 190 SER A O 1
ATOM 1543 N N . ILE A 1 191 ? 0.970 -7.801 -11.965 1.00 97.06 191 ILE A N 1
ATOM 1544 C CA . ILE A 1 191 ? 1.639 -6.736 -12.730 1.00 97.06 191 ILE A CA 1
ATOM 1545 C C . ILE A 1 191 ? 2.842 -6.188 -11.955 1.00 97.06 191 ILE A C 1
ATOM 1547 O O . ILE A 1 191 ? 3.904 -5.997 -12.538 1.00 97.06 191 ILE A O 1
ATOM 1551 N N . TRP A 1 192 ? 2.701 -5.968 -10.645 1.00 96.06 192 TRP A N 1
ATOM 1552 C CA . TRP A 1 192 ? 3.778 -5.441 -9.804 1.00 96.06 192 TRP A CA 1
ATOM 1553 C C . TRP A 1 192 ? 5.013 -6.351 -9.761 1.00 96.06 192 TRP A C 1
ATOM 1555 O O . TRP A 1 192 ? 6.123 -5.852 -9.617 1.00 96.06 192 TRP A O 1
ATOM 1565 N N . GLN A 1 193 ? 4.843 -7.668 -9.888 1.00 94.31 193 GLN A N 1
ATOM 1566 C CA . GLN A 1 193 ? 5.946 -8.637 -9.850 1.00 94.31 193 GLN A CA 1
ATOM 1567 C C . GLN A 1 193 ? 6.540 -8.959 -11.231 1.00 94.31 193 GLN A C 1
ATOM 1569 O O . GLN A 1 193 ? 7.503 -9.722 -11.311 1.00 94.31 193 GLN A O 1
ATOM 1574 N N . MET A 1 194 ? 5.983 -8.419 -12.320 1.00 94.00 194 MET A N 1
ATOM 1575 C CA . MET A 1 194 ? 6.508 -8.665 -13.664 1.00 94.00 194 MET A CA 1
ATOM 1576 C C . MET A 1 194 ? 7.848 -7.943 -13.870 1.00 94.00 194 MET A C 1
ATOM 1578 O O . MET A 1 194 ? 7.924 -6.741 -13.609 1.00 94.00 194 MET A O 1
ATOM 1582 N N . PRO A 1 195 ? 8.878 -8.630 -14.403 1.00 88.00 195 PRO A N 1
ATOM 1583 C CA . PRO A 1 195 ? 10.117 -7.980 -14.834 1.00 88.00 195 PRO A CA 1
ATOM 1584 C C . PRO A 1 195 ? 9.876 -6.938 -15.936 1.00 88.00 195 PRO A C 1
ATOM 1586 O O . PRO A 1 195 ? 10.455 -5.856 -15.900 1.00 88.00 195 PRO A O 1
ATOM 1589 N N . GLU A 1 196 ? 8.951 -7.243 -16.854 1.00 90.81 196 GLU A N 1
ATOM 1590 C CA . GLU A 1 196 ? 8.601 -6.429 -18.025 1.00 90.81 196 GLU A CA 1
ATOM 1591 C C . GLU A 1 196 ? 7.089 -6.107 -18.036 1.00 90.81 196 GLU A C 1
ATOM 1593 O O . GLU A 1 196 ? 6.297 -6.745 -18.735 1.00 90.81 196 GLU A O 1
ATOM 1598 N N . PRO A 1 197 ? 6.625 -5.130 -17.238 1.00 94.50 197 PRO A N 1
ATOM 1599 C CA . PRO A 1 197 ? 5.198 -4.837 -17.090 1.00 94.50 197 PRO A CA 1
ATOM 1600 C C . PRO A 1 197 ? 4.626 -3.937 -18.201 1.00 94.50 197 PRO A C 1
ATOM 1602 O O . PRO A 1 197 ? 3.447 -3.578 -18.142 1.00 94.50 197 PRO A O 1
ATOM 1605 N N . TYR A 1 198 ? 5.428 -3.534 -19.193 1.00 94.31 198 TYR A N 1
ATOM 1606 C CA . TYR A 1 198 ? 5.153 -2.412 -20.106 1.00 94.31 198 TYR A CA 1
ATOM 1607 C C . TYR A 1 198 ? 3.795 -2.503 -20.821 1.00 94.31 198 TYR A C 1
ATOM 1609 O O . TYR A 1 198 ? 3.035 -1.533 -20.863 1.00 94.31 198 TYR A O 1
ATOM 1617 N N . LYS A 1 199 ? 3.408 -3.706 -21.262 1.00 93.25 199 LYS A N 1
ATOM 1618 C CA . LYS A 1 199 ? 2.134 -3.974 -21.961 1.00 93.25 199 LYS A CA 1
ATOM 1619 C C . LYS A 1 199 ? 0.898 -3.947 -21.053 1.00 93.25 199 LYS A C 1
ATOM 1621 O O . LYS A 1 199 ? -0.229 -3.970 -21.547 1.00 93.25 199 LYS A O 1
ATOM 1626 N N . HIS A 1 200 ? 1.085 -3.919 -19.736 1.00 94.94 200 HIS A N 1
ATOM 1627 C CA . HIS A 1 200 ? 0.010 -4.010 -18.745 1.00 94.94 200 HIS A CA 1
ATOM 1628 C C . HIS A 1 200 ? -0.238 -2.705 -17.983 1.00 94.94 200 HIS A C 1
ATOM 1630 O O . HIS A 1 200 ? -1.204 -2.614 -17.223 1.00 94.94 200 HIS A O 1
ATOM 1636 N N . LEU A 1 201 ? 0.583 -1.674 -18.202 1.00 94.50 201 LEU A N 1
ATOM 1637 C CA . LEU A 1 201 ? 0.507 -0.407 -17.466 1.00 94.50 201 LEU A CA 1
ATOM 1638 C C . LEU A 1 201 ? -0.837 0.310 -17.643 1.00 94.50 201 LEU A C 1
ATOM 1640 O O . LEU A 1 201 ? -1.336 0.939 -16.711 1.00 94.50 201 LEU A O 1
ATOM 1644 N N . ASN A 1 202 ? -1.469 0.161 -18.808 1.00 94.56 202 ASN A N 1
ATOM 1645 C CA . ASN A 1 202 ? -2.796 0.711 -19.092 1.00 94.56 202 ASN A CA 1
ATOM 1646 C C . ASN A 1 202 ? -3.916 0.093 -18.231 1.00 94.56 202 ASN A C 1
ATOM 1648 O O . ASN A 1 202 ? -4.957 0.721 -18.049 1.00 94.56 202 ASN A O 1
ATOM 1652 N N . ARG A 1 203 ? -3.713 -1.114 -17.684 1.00 96.12 203 ARG A N 1
ATOM 1653 C CA . ARG A 1 203 ? -4.691 -1.808 -16.828 1.00 96.12 203 ARG A CA 1
ATOM 1654 C C . ARG A 1 203 ? -4.620 -1.345 -15.374 1.00 96.12 203 ARG A C 1
ATOM 1656 O O . ARG A 1 203 ? -5.589 -1.519 -14.645 1.00 96.12 203 ARG A O 1
ATOM 1663 N N . ILE A 1 204 ? -3.506 -0.736 -14.961 1.00 97.12 204 ILE A N 1
ATOM 1664 C CA . ILE A 1 204 ? -3.245 -0.360 -13.565 1.00 97.12 204 ILE A CA 1
ATOM 1665 C C . ILE A 1 204 ? -4.306 0.610 -13.042 1.00 97.12 204 ILE A C 1
ATOM 1667 O O . ILE A 1 204 ? -4.933 0.326 -12.026 1.00 97.12 204 ILE A O 1
ATOM 1671 N N . THR A 1 205 ? -4.522 1.742 -13.719 1.00 97.00 205 THR A N 1
ATOM 1672 C CA . THR A 1 205 ? -5.440 2.784 -13.226 1.00 97.00 205 THR A CA 1
ATOM 1673 C C . THR A 1 205 ? -6.873 2.258 -13.042 1.00 97.00 205 THR A C 1
ATOM 1675 O O . THR A 1 205 ? -7.379 2.380 -11.926 1.00 97.00 205 THR A O 1
ATOM 1678 N N . PRO A 1 206 ? -7.501 1.593 -14.037 1.00 97.94 206 PRO A N 1
ATOM 1679 C CA . PRO A 1 206 ? -8.839 1.021 -13.858 1.00 97.94 206 PRO A CA 1
ATOM 1680 C C . PRO A 1 206 ? -8.930 -0.004 -12.718 1.00 97.94 206 PRO A C 1
ATOM 1682 O O . PRO A 1 206 ? -9.901 -0.012 -11.964 1.00 97.94 206 PRO A O 1
ATOM 1685 N N . LEU A 1 207 ? -7.914 -0.860 -12.564 1.00 98.38 207 LEU A N 1
ATOM 1686 C CA . LEU A 1 207 ? -7.879 -1.861 -11.496 1.00 98.38 207 LEU A CA 1
ATOM 1687 C C . LEU A 1 207 ? -7.732 -1.212 -10.110 1.00 98.38 207 LEU A C 1
ATOM 1689 O O . LEU A 1 207 ? -8.399 -1.627 -9.163 1.00 98.38 207 LEU A O 1
ATOM 1693 N N . ILE A 1 208 ? -6.902 -0.169 -9.982 1.00 98.06 208 ILE A N 1
ATOM 1694 C CA . ILE A 1 208 ? -6.779 0.605 -8.739 1.00 98.06 208 ILE A CA 1
ATOM 1695 C C . ILE A 1 208 ? -8.125 1.234 -8.377 1.00 98.06 208 ILE A C 1
ATOM 1697 O O . ILE A 1 208 ? -8.558 1.099 -7.235 1.00 98.06 208 ILE A O 1
ATOM 1701 N N . GLU A 1 209 ? -8.795 1.889 -9.324 1.00 97.88 209 GLU A N 1
ATOM 1702 C CA . GLU A 1 209 ? -10.100 2.523 -9.096 1.00 97.88 209 GLU A CA 1
ATOM 1703 C C . GLU A 1 209 ? -11.152 1.499 -8.656 1.00 97.88 209 GLU A C 1
ATOM 1705 O O . GLU A 1 209 ? -11.910 1.740 -7.715 1.00 97.88 209 GLU A O 1
ATOM 1710 N N . GLN A 1 210 ? -11.159 0.317 -9.275 1.00 97.88 210 GLN A N 1
ATOM 1711 C CA . GLN A 1 210 ? -12.059 -0.770 -8.906 1.00 97.88 210 GLN A CA 1
ATOM 1712 C C . GLN A 1 210 ? -11.869 -1.206 -7.447 1.00 97.88 210 GLN A C 1
ATOM 1714 O O . GLN A 1 210 ? -12.842 -1.268 -6.691 1.00 97.88 210 GLN A O 1
ATOM 1719 N N . VAL A 1 211 ? -10.627 -1.458 -7.025 1.00 98.00 211 VAL A N 1
ATOM 1720 C CA . VAL A 1 211 ? -10.332 -1.838 -5.634 1.00 98.00 211 VAL A CA 1
ATOM 1721 C C . VAL A 1 211 ? -10.597 -0.673 -4.678 1.00 98.00 211 VAL A C 1
ATOM 1723 O O . VAL A 1 211 ? -11.134 -0.891 -3.594 1.00 98.00 211 VAL A O 1
ATOM 1726 N N . GLN A 1 212 ? -10.281 0.568 -5.062 1.00 97.25 212 GLN A N 1
ATOM 1727 C CA . GLN A 1 212 ? -10.561 1.762 -4.255 1.00 97.25 212 GLN A CA 1
ATOM 1728 C C . GLN A 1 212 ? -12.053 1.935 -3.983 1.00 97.25 212 GLN A C 1
ATOM 1730 O O . GLN A 1 212 ? -12.421 2.215 -2.842 1.00 97.25 212 GLN A O 1
ATOM 1735 N N . ASN A 1 213 ? -12.904 1.723 -4.987 1.00 97.75 213 ASN A N 1
ATOM 1736 C CA . ASN A 1 213 ? -14.353 1.823 -4.840 1.00 97.75 213 ASN A CA 1
ATOM 1737 C C . ASN A 1 213 ? -14.889 0.793 -3.841 1.00 97.75 213 ASN A C 1
ATOM 1739 O O . ASN A 1 213 ? -15.613 1.159 -2.913 1.00 97.75 213 ASN A O 1
ATOM 1743 N N . VAL A 1 214 ? -14.482 -0.474 -3.973 1.00 97.94 214 VAL A N 1
ATOM 1744 C CA . VAL A 1 214 ? -14.871 -1.527 -3.020 1.00 97.94 214 VAL A CA 1
ATOM 1745 C C . VAL A 1 214 ? -14.323 -1.222 -1.624 1.00 97.94 214 VAL A C 1
ATOM 1747 O O . VAL A 1 214 ? -15.054 -1.290 -0.638 1.00 97.94 214 VAL A O 1
ATOM 1750 N N . ASN A 1 215 ? -13.056 -0.812 -1.524 1.00 97.56 215 ASN A N 1
ATOM 1751 C CA . ASN A 1 215 ? -12.434 -0.451 -0.255 1.00 97.56 215 ASN A CA 1
ATOM 1752 C C . ASN A 1 215 ? -13.186 0.682 0.452 1.00 97.56 215 ASN A C 1
ATOM 1754 O O . ASN A 1 215 ? -13.447 0.588 1.648 1.00 97.56 215 ASN A O 1
ATOM 1758 N N . HIS A 1 216 ? -13.552 1.739 -0.276 1.00 97.00 216 HIS A N 1
ATOM 1759 C CA . HIS A 1 216 ? -14.305 2.859 0.279 1.00 97.00 216 HIS A CA 1
ATOM 1760 C C . HIS A 1 216 ? -15.672 2.406 0.802 1.00 97.00 216 HIS A C 1
ATOM 1762 O O . HIS A 1 216 ? -16.019 2.713 1.940 1.00 97.00 216 HIS A O 1
ATOM 1768 N N . GLN A 1 217 ? -16.405 1.603 0.026 1.00 97.38 217 GLN A N 1
ATOM 1769 C CA . GLN A 1 217 ? -17.694 1.053 0.455 1.00 97.38 217 GLN A CA 1
ATOM 1770 C C . GLN A 1 217 ? -17.569 0.214 1.732 1.00 97.38 217 GLN A C 1
ATOM 1772 O O . GLN A 1 217 ? -18.361 0.385 2.659 1.00 97.38 217 GLN A O 1
ATOM 1777 N N . LEU A 1 218 ? -16.567 -0.663 1.811 1.00 97.62 218 LEU A N 1
ATOM 1778 C CA . LEU A 1 218 ? -16.333 -1.494 2.993 1.00 97.62 218 LEU A CA 1
ATOM 1779 C C . LEU A 1 218 ? -15.967 -0.646 4.217 1.00 97.62 218 LEU A C 1
ATOM 1781 O O . LEU A 1 218 ? -16.521 -0.861 5.296 1.00 97.62 218 LEU A O 1
ATOM 1785 N N . VAL A 1 219 ? -15.070 0.331 4.059 1.00 97.69 219 VAL A N 1
ATOM 1786 C CA . VAL A 1 219 ? -14.687 1.252 5.139 1.00 97.69 219 VAL A CA 1
ATOM 1787 C C . VAL A 1 219 ? -15.911 1.993 5.669 1.00 97.69 219 VAL A C 1
ATOM 1789 O O . VAL A 1 219 ? -16.121 1.991 6.879 1.00 97.69 219 VAL A O 1
ATOM 1792 N N . GLU A 1 220 ? -16.750 2.557 4.799 1.00 98.00 220 GLU A N 1
ATOM 1793 C CA . GLU A 1 220 ? -17.941 3.298 5.229 1.00 98.00 220 GLU A CA 1
ATOM 1794 C C . GLU A 1 220 ? -18.977 2.403 5.918 1.00 98.00 220 GLU A C 1
ATOM 1796 O O . GLU A 1 220 ? -19.495 2.762 6.976 1.00 98.00 220 GLU A O 1
ATOM 1801 N N . GLN A 1 221 ? -19.218 1.191 5.408 1.00 97.44 221 GLN A N 1
ATOM 1802 C CA . GLN A 1 221 ? -20.106 0.227 6.070 1.00 97.44 221 GLN A CA 1
ATOM 1803 C C . GLN A 1 221 ? -19.614 -0.139 7.477 1.00 97.44 221 GLN A C 1
ATOM 1805 O O . GLN A 1 221 ? -20.405 -0.221 8.424 1.00 97.44 221 GLN A O 1
ATOM 1810 N N . HIS A 1 222 ? -18.310 -0.375 7.631 1.00 97.44 222 HIS A N 1
ATOM 1811 C CA . HIS A 1 222 ? -17.712 -0.676 8.929 1.00 97.44 222 HIS A CA 1
ATOM 1812 C C . HIS A 1 222 ? -17.730 0.538 9.861 1.00 97.44 222 HIS A C 1
ATOM 1814 O O . HIS A 1 222 ? -18.064 0.380 11.037 1.00 97.44 222 HIS A O 1
ATOM 1820 N N . ARG A 1 223 ? -17.428 1.735 9.343 1.00 98.19 223 ARG A N 1
ATOM 1821 C CA . ARG A 1 223 ? -17.472 3.003 10.079 1.00 98.19 223 ARG A CA 1
ATOM 1822 C C . ARG A 1 223 ? -18.864 3.246 10.639 1.00 98.19 223 ARG A C 1
ATOM 1824 O O . ARG A 1 223 ? -18.996 3.433 11.844 1.00 98.19 223 ARG A O 1
ATOM 1831 N N . GLN A 1 224 ? -19.893 3.174 9.799 1.00 98.12 224 GLN A N 1
ATOM 1832 C CA . GLN A 1 224 ? -21.274 3.405 10.212 1.00 98.12 224 GLN A CA 1
ATOM 1833 C C . GLN A 1 224 ? -21.679 2.462 11.352 1.00 98.12 224 GLN A C 1
ATOM 1835 O O . GLN A 1 224 ? -22.095 2.917 12.417 1.00 98.12 224 GLN A O 1
ATOM 1840 N N . ARG A 1 225 ? -21.462 1.151 11.182 1.00 97.62 225 ARG A N 1
ATOM 1841 C CA . ARG A 1 225 ? -21.788 0.151 12.214 1.00 97.62 225 ARG A CA 1
ATOM 1842 C C . ARG A 1 225 ? -21.005 0.364 13.510 1.00 97.62 225 ARG A C 1
ATOM 1844 O O . ARG A 1 225 ? -21.540 0.148 14.598 1.00 97.62 225 ARG A O 1
ATOM 1851 N N . ALA A 1 226 ? -19.729 0.731 13.412 1.00 97.94 226 ALA A N 1
ATOM 1852 C CA . ALA A 1 226 ? -18.898 0.989 14.580 1.00 97.94 226 ALA A CA 1
ATOM 1853 C C . ALA A 1 226 ? -19.368 2.240 15.328 1.00 97.94 226 ALA A C 1
ATOM 1855 O O . ALA A 1 226 ? -19.514 2.182 16.547 1.00 97.94 226 ALA A O 1
ATOM 1856 N N . LEU A 1 227 ? -19.661 3.332 14.615 1.00 98.38 227 LEU A N 1
ATOM 1857 C CA . LEU A 1 227 ? -20.163 4.574 15.201 1.00 98.38 227 LEU A CA 1
ATOM 1858 C C . LEU A 1 227 ? -21.513 4.370 15.886 1.00 98.38 227 LEU A C 1
ATOM 1860 O O . LEU A 1 227 ? -21.642 4.754 17.041 1.00 98.38 227 LEU A O 1
ATOM 1864 N N . GLU A 1 228 ? -22.463 3.672 15.257 1.00 98.38 228 GLU A N 1
ATOM 1865 C CA . GLU A 1 228 ? -23.750 3.323 15.880 1.00 98.38 228 GLU A CA 1
ATOM 1866 C C . GLU A 1 228 ? -23.553 2.573 17.210 1.00 98.38 228 GLU A C 1
ATOM 1868 O O . GLU A 1 228 ? -24.174 2.891 18.226 1.00 98.38 228 GLU A O 1
ATOM 1873 N N . ARG A 1 229 ? -22.636 1.597 17.237 1.00 97.56 229 ARG A N 1
ATOM 1874 C CA . ARG A 1 229 ? -22.320 0.825 18.449 1.00 97.56 229 ARG A CA 1
ATOM 1875 C C . ARG A 1 229 ? -21.604 1.655 19.508 1.00 97.56 229 ARG A C 1
ATOM 1877 O O . ARG A 1 229 ? -21.851 1.455 20.695 1.00 97.56 229 ARG A O 1
ATOM 1884 N N . ILE A 1 230 ? -20.690 2.530 19.104 1.00 98.19 230 ILE A N 1
ATOM 1885 C CA . ILE A 1 230 ? -19.967 3.422 20.012 1.00 98.19 230 ILE A CA 1
ATOM 1886 C C . ILE A 1 230 ? -20.940 4.433 20.626 1.00 98.19 230 ILE A C 1
ATOM 1888 O O . ILE A 1 230 ? -20.956 4.588 21.847 1.00 98.19 230 ILE A O 1
ATOM 1892 N N . ASP A 1 231 ? -21.795 5.044 19.811 1.00 98.50 231 ASP A N 1
ATOM 1893 C CA . ASP A 1 231 ? -22.796 6.021 20.237 1.00 98.50 231 ASP A CA 1
ATOM 1894 C C . ASP A 1 231 ? -23.807 5.402 21.202 1.00 98.50 231 ASP A C 1
ATOM 1896 O O . ASP A 1 231 ? -24.066 5.978 22.260 1.00 98.50 231 ASP A O 1
ATOM 1900 N N . ALA A 1 232 ? -24.279 4.182 20.925 1.00 97.69 232 ALA A N 1
ATOM 1901 C CA . ALA A 1 232 ? -25.134 3.443 21.851 1.00 97.69 232 ALA A CA 1
ATOM 1902 C C . ALA A 1 232 ? -24.468 3.236 23.225 1.00 97.69 232 ALA A C 1
ATOM 1904 O O . ALA A 1 232 ? -25.102 3.433 24.261 1.00 97.69 232 ALA A O 1
ATOM 1905 N N . ARG A 1 233 ? -23.171 2.894 23.260 1.00 96.25 233 ARG A N 1
ATOM 1906 C CA . ARG A 1 233 ? -22.429 2.712 24.523 1.00 96.25 233 ARG A CA 1
ATOM 1907 C C . ARG A 1 233 ? -22.203 4.024 25.264 1.00 96.25 233 ARG A C 1
ATOM 1909 O O . ARG A 1 233 ? -22.273 4.037 26.493 1.00 96.25 233 ARG A O 1
ATOM 1916 N N . ILE A 1 234 ? -21.903 5.103 24.540 1.00 97.88 234 ILE A N 1
ATOM 1917 C CA . ILE A 1 234 ? -21.748 6.447 25.112 1.00 97.88 234 ILE A CA 1
ATOM 1918 C C . ILE A 1 234 ? -23.061 6.884 25.757 1.00 97.88 234 ILE A C 1
ATOM 1920 O O . ILE A 1 234 ? -23.047 7.361 26.891 1.00 97.88 234 ILE A O 1
ATOM 1924 N N . GLU A 1 235 ? -24.180 6.708 25.056 1.00 97.88 235 GLU A N 1
ATOM 1925 C CA . GLU A 1 235 ? -25.500 7.088 25.553 1.00 97.88 235 GLU A CA 1
ATOM 1926 C C . GLU A 1 235 ? -25.906 6.253 26.771 1.00 97.88 235 GLU A C 1
ATOM 1928 O O . GLU A 1 235 ? -26.320 6.809 27.785 1.00 97.88 235 GLU A O 1
ATOM 1933 N N . GLU A 1 236 ? -25.677 4.940 26.743 1.00 95.56 236 GLU A N 1
ATOM 1934 C CA . GLU A 1 236 ? -25.935 4.079 27.898 1.00 95.56 236 GLU A CA 1
ATOM 1935 C C . GLU A 1 236 ? -25.098 4.499 29.123 1.00 95.56 236 GLU A C 1
ATOM 1937 O O . GLU A 1 236 ? -25.635 4.659 30.220 1.00 95.56 236 GLU A O 1
ATOM 1942 N N . SER A 1 237 ? -23.792 4.746 28.958 1.00 96.06 237 SER A N 1
ATOM 1943 C CA . SER A 1 237 ? -22.943 5.240 30.055 1.00 96.06 237 SER A CA 1
ATOM 1944 C C . SER A 1 237 ? -23.390 6.620 30.554 1.00 96.06 237 SER A C 1
ATOM 1946 O O . SER A 1 237 ? -23.368 6.868 31.761 1.00 96.06 237 SER A O 1
ATOM 1948 N N . ARG A 1 238 ? -23.831 7.513 29.658 1.00 97.12 238 ARG A N 1
ATOM 1949 C CA . ARG A 1 238 ? -24.368 8.838 30.010 1.00 97.12 238 ARG A CA 1
ATOM 1950 C C . ARG A 1 238 ? -25.622 8.716 30.872 1.00 97.12 238 ARG A C 1
ATOM 1952 O O . ARG A 1 238 ? -25.683 9.349 31.923 1.00 97.12 238 ARG A O 1
ATOM 1959 N N . GLN A 1 239 ? -26.574 7.878 30.473 1.00 95.25 239 GLN A N 1
ATOM 1960 C CA . GLN A 1 239 ? -27.793 7.625 31.244 1.00 95.25 239 GLN A CA 1
ATOM 1961 C C . GLN A 1 239 ? -27.464 7.062 32.628 1.00 95.25 239 GLN A C 1
ATOM 1963 O O . GLN A 1 239 ? -27.983 7.544 33.632 1.00 95.25 239 GLN A O 1
ATOM 1968 N N . ARG A 1 240 ? -26.523 6.113 32.718 1.00 92.25 240 ARG A N 1
ATOM 1969 C CA . ARG A 1 240 ? -26.083 5.548 34.006 1.00 92.25 240 ARG A CA 1
ATOM 1970 C C . ARG A 1 240 ? -25.460 6.592 34.933 1.00 92.25 240 ARG A C 1
ATOM 1972 O O . ARG A 1 240 ? -25.714 6.566 36.134 1.00 92.25 240 ARG A O 1
ATOM 1979 N N . LEU A 1 241 ? -24.667 7.517 34.396 1.00 94.00 241 LEU A N 1
ATOM 1980 C CA . LEU A 1 241 ? -24.095 8.623 35.169 1.00 94.00 241 LEU A CA 1
ATOM 1981 C C . LEU A 1 241 ? -25.173 9.595 35.668 1.00 94.00 241 LEU A C 1
ATOM 1983 O O . LEU A 1 241 ? -25.078 10.073 36.798 1.00 94.00 241 LEU A O 1
ATOM 1987 N N . GLN A 1 242 ? -26.195 9.867 34.849 1.00 93.06 242 GLN A N 1
ATOM 1988 C CA . GLN A 1 242 ? -27.335 10.710 35.226 1.00 93.06 242 GLN A CA 1
ATOM 1989 C C . GLN A 1 242 ? -28.173 10.063 36.333 1.00 93.06 242 GLN A C 1
ATOM 1991 O O . GLN A 1 242 ? -28.435 10.709 37.344 1.00 93.06 242 GLN A O 1
ATOM 1996 N N . GLU A 1 243 ? -28.523 8.780 36.188 1.00 90.25 243 GLU A N 1
ATOM 1997 C CA . GLU A 1 243 ? -29.218 7.997 37.222 1.00 90.25 243 GLU A CA 1
ATOM 1998 C C . GLU A 1 243 ? -28.439 7.953 38.546 1.00 90.25 243 GLU A C 1
ATOM 2000 O O . GLU A 1 243 ? -29.034 7.893 39.617 1.00 90.25 243 GLU A O 1
ATOM 2005 N N . ALA A 1 244 ? -27.104 7.960 38.483 1.00 89.44 244 ALA A N 1
ATOM 2006 C CA . ALA A 1 244 ? -26.233 7.950 39.654 1.00 89.44 244 ALA A CA 1
ATOM 2007 C C . ALA A 1 244 ? -25.936 9.349 40.226 1.00 89.44 244 ALA A C 1
ATOM 2009 O O . ALA A 1 244 ? -25.135 9.458 41.158 1.00 89.44 244 ALA A O 1
ATOM 2010 N N . HIS A 1 245 ? -26.527 10.409 39.656 1.00 89.38 245 HIS A N 1
ATOM 2011 C CA . HIS A 1 245 ? -26.251 11.809 40.000 1.00 89.38 245 HIS A CA 1
ATOM 2012 C C . HIS A 1 245 ? -24.740 12.106 40.092 1.00 89.38 245 HIS A C 1
ATOM 2014 O O . HIS A 1 245 ? -24.262 12.756 41.022 1.00 89.38 245 HIS A O 1
ATOM 2020 N N . ALA A 1 246 ? -23.971 11.568 39.140 1.00 91.94 246 ALA A N 1
ATOM 2021 C CA . ALA A 1 246 ? -22.515 11.661 39.121 1.00 91.94 246 ALA A CA 1
ATOM 2022 C C . ALA A 1 246 ? -22.024 13.110 38.979 1.00 91.94 246 ALA A C 1
ATOM 2024 O O . ALA A 1 246 ? -22.615 13.908 38.245 1.00 91.94 246 ALA A O 1
ATOM 2025 N N . THR A 1 247 ? -20.891 13.426 39.614 1.00 93.94 247 THR A N 1
ATOM 2026 C CA . THR A 1 247 ? -20.220 14.728 39.473 1.00 93.94 247 THR A CA 1
ATOM 2027 C C . THR A 1 247 ? -19.747 14.970 38.039 1.00 93.94 247 THR A C 1
ATOM 2029 O O . THR A 1 247 ? -19.528 14.033 37.266 1.00 93.94 247 THR A O 1
ATOM 2032 N N . SER A 1 248 ? -19.536 16.238 37.679 1.00 94.62 248 SER A N 1
ATOM 2033 C CA . SER A 1 248 ? -18.976 16.625 36.375 1.00 94.62 248 SER A CA 1
ATOM 2034 C C . SER A 1 248 ? -17.604 15.991 36.115 1.00 94.62 248 SER A C 1
ATOM 2036 O O . SER A 1 248 ? -17.315 15.575 34.994 1.00 94.62 248 SER A O 1
ATOM 2038 N N . GLU A 1 249 ? -16.780 15.858 37.155 1.00 96.12 249 GLU A N 1
ATOM 2039 C CA . GLU A 1 249 ? -15.473 15.199 37.100 1.00 96.12 249 GLU A CA 1
ATOM 2040 C C . GLU A 1 249 ? -15.600 13.719 36.728 1.00 96.12 249 GLU A C 1
ATOM 2042 O O . GLU A 1 249 ? -14.939 13.257 35.793 1.00 96.12 249 GLU A O 1
ATOM 2047 N N . LEU A 1 250 ? -16.499 12.984 37.396 1.00 95.31 250 LEU A N 1
ATOM 2048 C CA . LEU A 1 250 ? -16.739 11.573 37.101 1.00 95.31 250 LEU A CA 1
ATOM 2049 C C . LEU A 1 250 ? -17.314 11.398 35.690 1.00 95.31 250 LEU A C 1
ATOM 2051 O O . LEU A 1 250 ? -16.822 10.557 34.935 1.00 95.31 250 LEU A O 1
ATOM 2055 N N . GLN A 1 251 ? -18.284 12.233 35.300 1.00 96.19 251 GLN A N 1
ATOM 2056 C CA . GLN A 1 251 ? -18.850 12.226 33.948 1.00 96.19 251 GLN A CA 1
ATOM 2057 C C . GLN A 1 251 ? -17.772 12.418 32.879 1.00 96.19 251 GLN A C 1
ATOM 2059 O O . GLN A 1 251 ? -17.702 11.640 31.926 1.00 96.19 251 GLN A O 1
ATOM 2064 N N . ASN A 1 252 ? -16.896 13.409 33.054 1.00 96.69 252 ASN A N 1
ATOM 2065 C CA . ASN A 1 252 ? -15.804 13.672 32.124 1.00 96.69 252 ASN A CA 1
ATOM 2066 C C . ASN A 1 252 ? -14.807 12.502 32.076 1.00 96.69 252 ASN A C 1
ATOM 2068 O O . ASN A 1 252 ? -14.413 12.069 30.993 1.00 96.69 252 ASN A O 1
ATOM 2072 N N . SER A 1 253 ? -14.453 11.929 33.232 1.00 96.81 253 SER A N 1
ATOM 2073 C CA . SER A 1 253 ? -13.513 10.799 33.318 1.00 96.81 253 SER A CA 1
ATOM 2074 C C . SER A 1 253 ? -13.996 9.530 32.598 1.00 96.81 253 SER A C 1
ATOM 2076 O O . SER A 1 253 ? -13.178 8.692 32.211 1.00 96.81 253 SER A O 1
ATOM 2078 N N . VAL A 1 254 ? -15.315 9.390 32.423 1.00 96.56 254 VAL A N 1
ATOM 2079 C CA . VAL A 1 254 ? -15.966 8.258 31.754 1.00 96.56 254 VAL A CA 1
ATOM 2080 C C . VAL A 1 254 ? -16.238 8.553 30.279 1.00 96.56 254 VAL A C 1
ATOM 2082 O O . VAL A 1 254 ? -15.895 7.746 29.417 1.00 96.56 254 VAL A O 1
ATOM 2085 N N . LEU A 1 255 ? -16.854 9.696 29.967 1.00 97.81 255 LEU A N 1
ATOM 2086 C CA . LEU A 1 255 ? -17.362 9.970 28.621 1.00 97.81 255 LEU A CA 1
ATOM 2087 C C . LEU A 1 255 ? -16.278 10.473 27.661 1.00 97.81 255 LEU A C 1
ATOM 2089 O O . LEU A 1 255 ? -16.328 10.144 26.475 1.00 97.81 255 LEU A O 1
ATOM 2093 N N . LEU A 1 256 ? -15.282 11.226 28.140 1.00 98.00 256 LEU A N 1
ATOM 2094 C CA . LEU A 1 256 ? -14.256 11.812 27.271 1.00 98.00 256 LEU A CA 1
ATOM 2095 C C . LEU A 1 256 ? -13.418 10.758 26.523 1.00 98.00 256 LEU A C 1
ATOM 2097 O O . LEU A 1 256 ? -13.223 10.922 25.316 1.00 98.00 256 LEU A O 1
ATOM 2101 N N . PRO A 1 257 ? -12.928 9.671 27.157 1.00 98.12 257 PRO A N 1
ATOM 2102 C CA . PRO A 1 257 ? -12.224 8.612 26.433 1.00 98.12 257 PRO A CA 1
ATOM 2103 C C . PRO A 1 257 ? -13.084 7.968 25.338 1.00 98.12 257 PRO A C 1
ATOM 2105 O O . PRO A 1 257 ? -12.608 7.779 24.222 1.00 98.12 257 PRO A O 1
ATOM 2108 N N . MET A 1 258 ? -14.366 7.708 25.619 1.00 98.31 258 MET A N 1
ATOM 2109 C CA . MET A 1 258 ? -15.287 7.098 24.651 1.00 98.31 258 MET A CA 1
ATOM 2110 C C . MET A 1 258 ? -15.563 8.034 23.463 1.00 98.31 258 MET A C 1
ATOM 2112 O O . MET A 1 258 ? -15.560 7.604 22.313 1.00 98.31 258 MET A O 1
ATOM 2116 N N . GLN A 1 259 ? -15.729 9.336 23.716 1.00 98.19 259 GLN A N 1
ATOM 2117 C CA . GLN A 1 259 ? -15.879 10.352 22.666 1.00 98.19 259 GLN A CA 1
ATOM 2118 C C . GLN A 1 259 ? -14.618 10.491 21.801 1.00 98.19 259 GLN A C 1
ATOM 2120 O O . GLN A 1 259 ? -14.717 10.702 20.592 1.00 98.19 259 GLN A O 1
ATOM 2125 N N . LYS A 1 260 ? -13.426 10.352 22.394 1.00 98.25 260 LYS A N 1
ATOM 2126 C CA . LYS A 1 260 ? -12.166 10.324 21.639 1.00 98.25 260 LYS A CA 1
ATOM 2127 C C . LYS A 1 260 ? -12.088 9.092 20.737 1.00 98.25 260 LYS A C 1
ATOM 2129 O O . LYS A 1 260 ? -11.763 9.259 19.565 1.00 98.25 260 LYS A O 1
ATOM 2134 N N . ALA A 1 261 ? -12.439 7.909 21.244 1.00 97.88 261 ALA A N 1
ATOM 2135 C CA . ALA A 1 261 ? -12.500 6.682 20.445 1.00 97.88 261 ALA A CA 1
ATOM 2136 C C . ALA A 1 261 ? -13.488 6.814 19.274 1.00 97.88 261 ALA A C 1
ATOM 2138 O O . ALA A 1 261 ? -13.141 6.537 18.127 1.00 97.88 261 ALA A O 1
ATOM 2139 N N . ARG A 1 262 ? -14.680 7.377 19.527 1.00 98.25 262 ARG A N 1
ATOM 2140 C CA . ARG A 1 262 ? -15.652 7.727 18.479 1.00 98.25 262 ARG A CA 1
ATOM 2141 C C . ARG A 1 262 ? -15.034 8.605 17.389 1.00 98.25 262 ARG A C 1
ATOM 2143 O O . ARG A 1 262 ? -15.160 8.296 16.210 1.00 98.25 262 ARG A O 1
ATOM 2150 N N . LYS A 1 263 ? -14.350 9.688 17.776 1.00 98.12 263 LYS A N 1
ATOM 2151 C CA . LYS A 1 263 ? -13.724 10.622 16.828 1.00 98.12 263 LYS A CA 1
ATOM 2152 C C . LYS A 1 263 ? -12.610 9.959 16.013 1.00 98.12 263 LYS A C 1
ATOM 2154 O O . LYS A 1 263 ? -12.467 10.262 14.835 1.00 98.12 263 LYS A O 1
ATOM 2159 N N . ARG A 1 264 ? -11.831 9.051 16.615 1.00 98.19 264 ARG A N 1
ATOM 2160 C CA . ARG A 1 264 ? -10.811 8.265 15.898 1.00 98.19 264 ARG A CA 1
ATOM 2161 C C . ARG A 1 264 ? -11.449 7.311 14.885 1.00 98.19 264 ARG A C 1
ATOM 2163 O O . ARG A 1 264 ? -11.019 7.292 13.734 1.00 98.19 264 ARG A O 1
ATOM 2170 N N . ALA A 1 265 ? -12.521 6.613 15.263 1.00 97.81 265 ALA A N 1
ATOM 2171 C CA . ALA A 1 265 ? -13.283 5.765 14.343 1.00 97.81 265 ALA A CA 1
ATOM 2172 C C . ALA A 1 265 ? -13.892 6.572 13.178 1.00 97.81 265 ALA A C 1
ATOM 2174 O O . ALA A 1 265 ? -13.875 6.126 12.034 1.00 97.81 265 ALA A O 1
ATOM 2175 N N . GLU A 1 266 ? -14.377 7.785 13.448 1.00 97.56 266 GLU A N 1
ATOM 2176 C CA . GLU A 1 266 ? -14.992 8.677 12.458 1.00 97.56 266 GLU A CA 1
ATOM 2177 C C . GLU A 1 266 ? -14.027 9.139 11.363 1.00 97.56 266 GLU A C 1
ATOM 2179 O O . GLU A 1 266 ? -14.461 9.300 10.229 1.00 97.56 266 GLU A O 1
ATOM 2184 N N . VAL A 1 267 ? -12.733 9.293 11.657 1.00 97.12 267 VAL A N 1
ATOM 2185 C CA . VAL A 1 267 ? -11.729 9.757 10.676 1.00 97.12 267 VAL A CA 1
ATOM 2186 C C . VAL A 1 267 ? -10.840 8.642 10.120 1.00 97.12 267 VAL A C 1
ATOM 2188 O O . VAL A 1 267 ? -10.064 8.882 9.195 1.00 97.12 267 VAL A O 1
ATOM 2191 N N . SER A 1 268 ? -10.911 7.427 10.672 1.00 95.62 268 SER A N 1
ATOM 2192 C CA . SER A 1 268 ? -10.044 6.328 10.231 1.00 95.62 268 SER A CA 1
ATOM 2193 C C . SER A 1 268 ? -10.410 5.828 8.827 1.00 95.62 268 SER A C 1
ATOM 2195 O O . SER A 1 268 ? -11.570 5.811 8.430 1.00 95.62 268 SER A O 1
ATOM 2197 N N . HIS A 1 269 ? -9.413 5.403 8.057 1.00 94.25 269 HIS A N 1
ATOM 2198 C CA . HIS A 1 269 ? -9.598 4.768 6.743 1.00 94.25 269 HIS A CA 1
ATOM 2199 C C . HIS A 1 269 ? -9.251 3.270 6.780 1.00 94.25 269 HIS A C 1
ATOM 2201 O O . HIS A 1 269 ? -9.242 2.594 5.748 1.00 94.25 269 HIS A O 1
ATOM 2207 N N . SER A 1 270 ? -8.941 2.762 7.974 1.00 96.19 270 SER A N 1
ATOM 2208 C CA . SER A 1 270 ? -8.494 1.402 8.236 1.00 96.19 270 SER A CA 1
ATOM 2209 C C . SER A 1 270 ? -9.601 0.649 8.966 1.00 96.19 270 SER A C 1
ATOM 2211 O O . SER A 1 270 ? -9.977 0.988 10.086 1.00 96.19 270 SER A O 1
ATOM 2213 N N . ILE A 1 271 ? -10.135 -0.395 8.336 1.00 97.06 271 ILE A N 1
ATOM 2214 C CA . ILE A 1 271 ? -11.158 -1.260 8.934 1.00 97.06 271 ILE A CA 1
ATOM 2215 C C . ILE A 1 271 ? -10.646 -1.884 10.245 1.00 97.06 271 ILE A C 1
ATOM 2217 O O . ILE A 1 271 ? -11.392 -1.853 11.227 1.00 97.06 271 ILE A O 1
ATOM 2221 N N . PRO A 1 272 ? -9.399 -2.395 10.334 1.00 96.88 272 PRO A N 1
ATOM 2222 C CA . PRO A 1 272 ? -8.846 -2.862 11.605 1.00 96.88 272 PRO A CA 1
ATOM 2223 C C . PRO A 1 272 ? -8.839 -1.804 12.713 1.00 96.88 272 PRO A C 1
ATOM 2225 O O . PRO A 1 272 ? -9.199 -2.125 13.843 1.00 96.88 272 PRO A O 1
ATOM 2228 N N . GLU A 1 273 ? -8.479 -0.554 12.409 1.00 96.88 273 GLU A N 1
ATOM 2229 C CA . GLU A 1 273 ? -8.506 0.538 13.394 1.00 96.88 273 GLU A CA 1
ATOM 2230 C C . GLU A 1 273 ? -9.936 0.840 13.844 1.00 96.88 273 GLU A C 1
ATOM 2232 O O . GLU A 1 273 ? -10.198 0.888 15.040 1.00 96.88 273 GLU A O 1
ATOM 2237 N N . ILE A 1 274 ? -10.889 0.954 12.913 1.00 98.19 274 ILE A N 1
ATOM 2238 C CA . ILE A 1 274 ? -12.312 1.166 13.233 1.00 98.19 274 ILE A CA 1
ATOM 2239 C C . ILE A 1 274 ? -12.829 0.069 14.180 1.00 98.19 274 ILE A C 1
ATOM 2241 O O . ILE A 1 274 ? -13.517 0.351 15.166 1.00 98.19 274 ILE A O 1
ATOM 2245 N N . LEU A 1 275 ? -12.488 -1.193 13.906 1.00 97.12 275 LEU A N 1
ATOM 2246 C CA . LEU A 1 275 ? -12.864 -2.323 14.757 1.00 97.12 275 LEU A CA 1
ATOM 2247 C C . LEU A 1 275 ? -12.159 -2.282 16.120 1.00 97.12 275 LEU A C 1
ATOM 2249 O O . LEU A 1 275 ? -12.780 -2.623 17.131 1.00 97.12 275 LEU A O 1
ATOM 2253 N N . ALA A 1 276 ? -10.900 -1.846 16.162 1.00 97.81 276 ALA A N 1
ATOM 2254 C CA . ALA A 1 276 ? -10.158 -1.660 17.403 1.00 97.81 276 ALA A CA 1
ATOM 2255 C C . ALA A 1 276 ? -10.803 -0.578 18.282 1.00 97.81 276 ALA A C 1
ATOM 2257 O O . ALA A 1 276 ? -11.041 -0.837 19.457 1.00 97.81 276 ALA A O 1
ATOM 2258 N N . GLU A 1 277 ? -11.198 0.566 17.719 1.00 98.00 277 GLU A N 1
ATOM 2259 C CA . GLU A 1 277 ? -11.899 1.638 18.448 1.00 98.00 277 GLU A CA 1
ATOM 2260 C C . GLU A 1 277 ? -13.260 1.178 18.993 1.00 98.00 277 GLU A C 1
ATOM 2262 O O . GLU A 1 277 ? -13.657 1.508 20.118 1.00 98.00 277 GLU A O 1
ATOM 2267 N N . GLN A 1 278 ? -13.980 0.354 18.224 1.00 97.19 278 GLN A N 1
ATOM 2268 C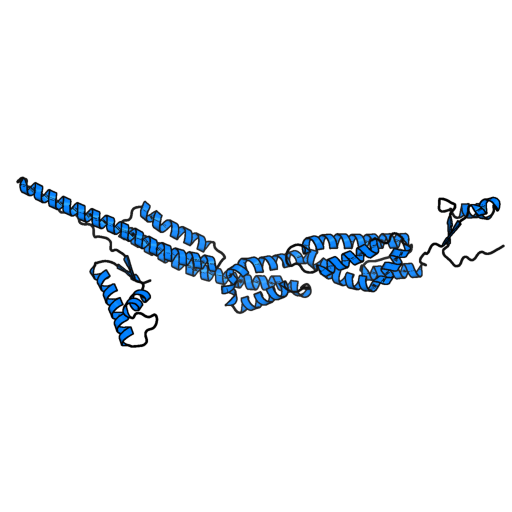 CA . GLN A 1 278 ? -15.224 -0.265 18.682 1.00 97.19 278 GLN A CA 1
ATOM 2269 C C . GLN A 1 278 ? -14.978 -1.185 19.893 1.00 97.19 278 GLN A C 1
ATOM 2271 O O . GLN A 1 278 ? -15.768 -1.193 20.844 1.00 97.19 278 GLN A O 1
ATOM 2276 N N . GLN A 1 279 ? -13.894 -1.965 19.871 1.00 96.81 279 GLN A N 1
ATOM 2277 C CA . GLN A 1 279 ? -13.519 -2.863 20.963 1.00 96.81 279 GLN A CA 1
ATOM 2278 C C . GLN A 1 279 ? -12.982 -2.099 22.182 1.00 96.81 279 GLN A C 1
ATOM 2280 O O . GLN A 1 279 ? -13.352 -2.422 23.313 1.00 96.81 279 GLN A O 1
ATOM 2285 N N . GLU A 1 280 ? -12.178 -1.057 21.969 1.00 97.00 280 GLU A N 1
ATOM 2286 C CA . GLU A 1 280 ? -11.704 -0.147 23.015 1.00 97.00 280 GLU A CA 1
ATOM 2287 C C . GLU A 1 280 ? -12.896 0.489 23.729 1.00 97.00 280 GLU A C 1
ATOM 2289 O O . GLU A 1 280 ? -12.966 0.465 24.954 1.00 97.00 280 GLU A O 1
ATOM 2294 N N . THR A 1 281 ? -13.908 0.939 22.987 1.00 97.25 281 THR A N 1
ATOM 2295 C CA . THR A 1 281 ? -15.128 1.501 23.582 1.00 97.25 281 THR A CA 1
ATOM 2296 C C . THR A 1 281 ? -15.888 0.475 24.432 1.00 97.25 281 THR A C 1
ATOM 2298 O O . THR A 1 281 ? -16.432 0.835 25.477 1.00 97.25 281 THR A O 1
ATOM 2301 N N . LYS A 1 282 ? -15.899 -0.816 24.060 1.00 95.69 282 LYS A N 1
ATOM 2302 C CA . LYS A 1 282 ? -16.462 -1.887 24.913 1.00 95.69 282 LYS A CA 1
ATOM 2303 C C . LYS A 1 282 ? -15.684 -2.013 26.231 1.00 95.69 282 LYS A C 1
ATOM 2305 O O . LYS A 1 282 ? -16.295 -2.144 27.295 1.00 95.69 282 LYS A O 1
ATOM 2310 N N . ALA A 1 283 ? -14.354 -1.950 26.176 1.00 96.00 283 ALA A N 1
ATOM 2311 C CA . ALA A 1 283 ? -13.507 -1.988 27.368 1.00 96.00 283 ALA A CA 1
ATOM 2312 C C . ALA A 1 283 ? -13.706 -0.742 28.249 1.00 96.00 283 ALA A C 1
ATOM 2314 O O . ALA A 1 283 ? -13.896 -0.872 29.459 1.00 96.00 283 ALA A O 1
ATOM 2315 N N . LEU A 1 284 ? -13.767 0.448 27.644 1.00 97.19 284 LEU A N 1
ATOM 2316 C CA . LEU A 1 284 ? -14.064 1.709 28.328 1.00 97.19 284 LEU A CA 1
ATOM 2317 C C . LEU A 1 284 ? -15.438 1.684 29.000 1.00 97.19 284 LEU A C 1
ATOM 2319 O O . LEU A 1 284 ? -15.584 2.199 30.101 1.00 97.19 284 LEU A O 1
ATOM 2323 N N . GLN A 1 285 ? -16.435 1.040 28.391 1.00 95.88 285 GLN A N 1
ATOM 2324 C CA . GLN A 1 285 ? -17.750 0.878 29.008 1.00 95.88 285 GLN A CA 1
ATOM 2325 C C . GLN A 1 285 ? -17.695 -0.006 30.265 1.00 95.88 285 GLN A C 1
ATOM 2327 O O . GLN A 1 285 ? -18.373 0.271 31.250 1.00 95.88 285 GLN A O 1
ATOM 2332 N N . THR A 1 286 ? -16.861 -1.046 30.248 1.00 94.38 286 THR A N 1
ATOM 2333 C CA . THR A 1 286 ? -16.644 -1.910 31.418 1.00 94.38 286 THR A CA 1
ATOM 2334 C C . THR A 1 286 ? -15.924 -1.154 32.540 1.00 94.38 286 THR A C 1
ATOM 2336 O O . THR A 1 286 ? -16.262 -1.300 33.714 1.00 94.38 286 THR A O 1
ATOM 2339 N N . ASP A 1 287 ? -14.942 -0.317 32.198 1.00 95.06 287 ASP A N 1
ATOM 2340 C CA . ASP A 1 287 ? -14.270 0.565 33.159 1.00 95.06 287 ASP A CA 1
ATOM 2341 C C . ASP A 1 287 ? -15.223 1.630 33.729 1.00 95.06 287 ASP A C 1
ATOM 2343 O O . ASP A 1 287 ? -15.247 1.876 34.936 1.00 95.06 287 ASP A O 1
ATOM 2347 N N . ALA A 1 288 ? -16.082 2.195 32.877 1.00 94.69 288 ALA A N 1
ATOM 2348 C CA . ALA A 1 288 ? -17.127 3.129 33.273 1.00 94.69 288 ALA A CA 1
ATOM 2349 C C . ALA A 1 288 ? -18.054 2.526 34.333 1.00 94.69 288 ALA A C 1
ATOM 2351 O O . ALA A 1 288 ? -18.315 3.161 35.351 1.00 94.69 288 ALA A O 1
ATOM 2352 N N . GLU A 1 289 ? -18.505 1.285 34.143 1.00 93.62 289 GLU A N 1
ATOM 2353 C CA . GLU A 1 289 ? -19.342 0.592 35.128 1.00 93.62 289 GLU A CA 1
ATOM 2354 C C . GLU A 1 289 ? -18.647 0.407 36.471 1.00 93.62 289 GLU A C 1
ATOM 2356 O O . GLU A 1 289 ? -19.274 0.603 37.511 1.00 93.62 289 GLU A O 1
ATOM 2361 N N . LYS A 1 290 ? -17.351 0.073 36.473 1.00 94.38 290 LYS A N 1
ATO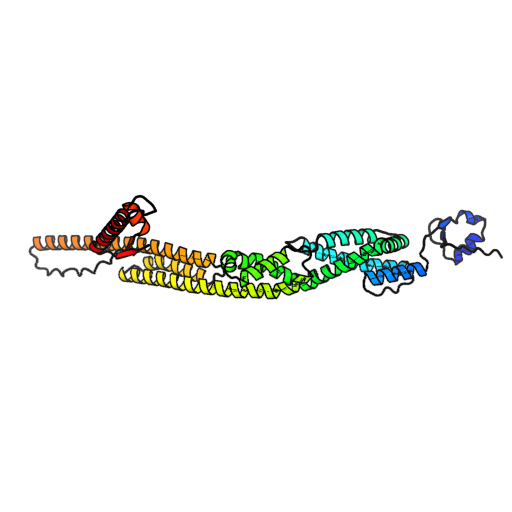M 2362 C CA . LYS A 1 290 ? -16.576 -0.048 37.715 1.00 94.38 290 LYS A CA 1
ATOM 2363 C C . LYS A 1 290 ? -16.531 1.281 38.464 1.00 94.38 290 LYS A C 1
ATOM 2365 O O . LYS A 1 290 ? -16.828 1.306 39.657 1.00 94.38 290 LYS A O 1
ATOM 2370 N N . LYS A 1 291 ? -16.225 2.376 37.765 1.00 94.62 291 LYS A N 1
ATOM 2371 C CA . LYS A 1 291 ? -16.188 3.728 38.345 1.00 94.62 291 LYS A CA 1
ATOM 2372 C C . LYS A 1 291 ? -17.558 4.167 38.866 1.00 94.62 291 LYS A C 1
ATOM 2374 O O . LYS A 1 291 ? -17.658 4.692 39.970 1.00 94.62 291 LYS A O 1
ATOM 2379 N N . ILE A 1 292 ? -18.623 3.903 38.108 1.00 93.69 292 ILE A N 1
ATOM 2380 C CA . ILE A 1 292 ? -19.999 4.209 38.522 1.00 93.69 292 ILE A CA 1
ATOM 2381 C C . ILE A 1 292 ? -20.385 3.388 39.759 1.00 93.69 292 ILE A C 1
ATOM 2383 O O . ILE A 1 292 ? -20.947 3.938 40.698 1.00 93.69 292 ILE A O 1
ATOM 2387 N N . ASN A 1 293 ? -20.049 2.099 39.815 1.00 93.62 293 ASN A N 1
ATOM 2388 C CA . ASN A 1 293 ? -20.331 1.268 40.987 1.00 93.62 293 ASN A CA 1
ATOM 2389 C C . ASN A 1 293 ? -19.580 1.741 42.236 1.00 93.62 293 ASN A C 1
ATOM 2391 O O . ASN A 1 293 ? -20.175 1.774 43.310 1.00 93.62 293 ASN A O 1
ATOM 2395 N N . GLN A 1 294 ? -18.309 2.135 42.097 1.00 93.81 294 GLN A N 1
ATOM 2396 C CA . GLN A 1 294 ? -17.522 2.720 43.189 1.00 93.81 294 GLN A CA 1
ATOM 2397 C C . GLN A 1 294 ? -18.159 4.015 43.704 1.00 93.81 294 GLN A C 1
ATOM 2399 O O . GLN A 1 294 ? -18.318 4.190 44.909 1.00 93.81 294 GLN A O 1
ATOM 2404 N N . TRP A 1 295 ? -18.610 4.883 42.797 1.00 93.44 295 TRP A N 1
ATOM 2405 C CA . TRP A 1 295 ? -19.347 6.092 43.159 1.00 93.44 295 TRP A CA 1
ATOM 2406 C C . TRP A 1 295 ? -20.657 5.783 43.896 1.00 93.44 295 TRP A C 1
ATOM 2408 O O . TRP A 1 295 ? -20.951 6.378 44.932 1.00 93.44 295 TRP A O 1
ATOM 2418 N N . ILE A 1 296 ? -21.426 4.804 43.414 1.00 90.81 296 ILE A N 1
ATOM 2419 C CA . ILE A 1 296 ? -22.655 4.349 44.078 1.00 90.81 296 ILE A CA 1
ATOM 2420 C C . ILE A 1 296 ? -22.349 3.798 45.478 1.00 90.81 296 ILE A C 1
ATOM 2422 O O . ILE A 1 296 ? -23.111 4.049 46.410 1.00 90.81 296 ILE A O 1
ATOM 2426 N N . ASP A 1 297 ? -21.238 3.081 45.652 1.00 90.69 297 ASP A N 1
ATOM 2427 C CA . ASP A 1 297 ? -20.779 2.609 46.961 1.00 90.69 297 ASP A CA 1
ATOM 2428 C C . ASP A 1 297 ? -20.474 3.751 47.931 1.00 90.69 297 ASP A C 1
ATOM 2430 O O . ASP A 1 297 ? -20.861 3.702 49.100 1.00 90.69 297 ASP A O 1
ATOM 2434 N N . GLU A 1 298 ? -19.808 4.799 47.455 1.00 90.12 298 GLU A N 1
ATOM 2435 C CA . GLU A 1 298 ? -19.537 5.992 48.255 1.00 90.12 298 GLU A CA 1
ATOM 2436 C C . GLU A 1 298 ? -20.822 6.733 48.631 1.00 90.12 298 GLU A C 1
ATOM 2438 O O . GLU A 1 298 ? -20.956 7.176 49.775 1.00 90.12 298 GLU A O 1
ATOM 2443 N N . LEU A 1 299 ? -21.788 6.832 47.711 1.00 87.62 299 LEU A N 1
ATOM 2444 C CA . LEU A 1 299 ? -23.103 7.411 47.994 1.00 87.62 299 LEU A CA 1
ATOM 2445 C C . LEU A 1 299 ? -23.859 6.605 49.056 1.00 87.62 299 LEU A C 1
ATOM 2447 O O . LEU A 1 299 ? -24.345 7.193 50.023 1.00 87.62 299 LEU A O 1
ATOM 2451 N N . ARG A 1 300 ? -23.899 5.271 48.926 1.00 87.50 300 ARG A N 1
ATOM 2452 C CA . ARG A 1 300 ? -24.526 4.370 49.911 1.00 87.50 300 ARG A CA 1
ATOM 2453 C C . ARG A 1 300 ? -23.905 4.548 51.296 1.00 87.50 300 ARG A C 1
ATOM 2455 O O . ARG A 1 300 ? -24.626 4.779 52.263 1.00 87.50 300 ARG A O 1
ATOM 2462 N N . LYS A 1 301 ? -22.570 4.552 51.390 1.00 88.38 301 LYS A N 1
ATOM 2463 C CA . LYS A 1 301 ? -21.848 4.772 52.657 1.00 88.38 301 LYS A CA 1
ATOM 2464 C C . LYS A 1 301 ? -22.147 6.137 53.278 1.00 88.38 301 LYS A C 1
ATOM 2466 O O . LYS A 1 301 ? -22.357 6.221 54.486 1.00 88.38 301 LYS A O 1
ATOM 2471 N N . LYS A 1 302 ? -22.177 7.207 52.475 1.00 86.75 302 LYS A N 1
ATOM 2472 C CA . LYS A 1 302 ? -22.510 8.561 52.955 1.00 86.75 302 LYS A CA 1
ATOM 2473 C C . LYS A 1 302 ? -23.938 8.628 53.489 1.00 86.75 302 LYS A C 1
ATOM 2475 O O . LYS A 1 302 ? -24.156 9.202 54.553 1.00 86.75 302 LYS A O 1
ATOM 2480 N N . GLN A 1 303 ? -24.888 8.013 52.792 1.00 83.88 303 GLN A N 1
ATOM 2481 C CA . GLN A 1 303 ? -26.284 7.981 53.213 1.00 83.88 303 GLN A CA 1
ATOM 2482 C C . GLN A 1 303 ? -26.480 7.162 54.492 1.00 83.88 303 GLN A C 1
ATOM 2484 O O . GLN A 1 303 ? -27.163 7.620 55.402 1.00 83.88 303 GLN A O 1
ATOM 2489 N N . GLU A 1 304 ? -25.836 5.998 54.615 1.00 85.69 304 GLU A N 1
ATOM 2490 C CA . GLU A 1 304 ? -25.852 5.205 55.851 1.00 85.69 304 GLU A CA 1
ATOM 2491 C C . GLU A 1 304 ? -25.262 5.978 57.036 1.00 85.69 304 GLU A C 1
ATOM 2493 O O . GLU A 1 304 ? -25.837 5.966 58.124 1.00 85.69 304 GLU A O 1
ATOM 2498 N N . ALA A 1 305 ? -24.143 6.681 56.836 1.00 85.75 305 ALA A N 1
ATOM 2499 C CA . ALA A 1 305 ? -23.530 7.511 57.871 1.00 85.75 305 ALA A CA 1
ATOM 2500 C C . ALA A 1 305 ? -24.444 8.674 58.294 1.00 85.75 305 ALA A C 1
ATOM 2502 O O . ALA A 1 305 ? -24.594 8.926 59.489 1.00 85.75 305 ALA A O 1
ATOM 2503 N N . GLN A 1 306 ? -25.104 9.340 57.339 1.00 84.69 306 GLN A N 1
ATOM 2504 C CA . GLN A 1 306 ? -26.099 10.379 57.624 1.00 84.69 306 GLN A CA 1
ATOM 2505 C C . GLN A 1 306 ? -27.298 9.826 58.398 1.00 84.69 306 GLN A C 1
ATOM 2507 O O . GLN A 1 306 ? -27.748 10.456 59.351 1.00 84.69 306 GLN A O 1
ATOM 2512 N N . LEU A 1 307 ? -27.786 8.636 58.037 1.00 83.31 307 LEU A N 1
ATOM 2513 C CA . LEU A 1 307 ? -28.896 7.990 58.738 1.00 83.31 307 LEU A CA 1
ATOM 2514 C C . LEU A 1 307 ? -28.517 7.629 60.181 1.00 83.31 307 LEU A C 1
ATOM 2516 O O . LEU A 1 307 ? -29.307 7.838 61.099 1.00 83.31 307 LEU A O 1
ATOM 2520 N N . ARG A 1 308 ? -27.296 7.120 60.396 1.00 83.94 308 ARG A N 1
ATOM 2521 C CA . ARG A 1 308 ? -26.764 6.835 61.739 1.00 83.94 308 ARG A CA 1
ATOM 2522 C C . ARG A 1 308 ? -26.644 8.109 62.572 1.00 83.94 308 ARG A C 1
ATOM 2524 O O . ARG A 1 308 ? -27.171 8.136 63.678 1.00 83.94 308 ARG A O 1
ATOM 2531 N N . ALA A 1 309 ? -26.059 9.169 62.016 1.00 84.06 309 ALA A N 1
ATOM 2532 C CA . ALA A 1 309 ? -25.932 10.457 62.694 1.00 84.06 309 ALA A CA 1
ATOM 2533 C C . ALA A 1 309 ? -27.300 11.077 63.032 1.00 84.06 309 ALA A C 1
ATOM 2535 O O . ALA A 1 309 ? -27.488 11.586 64.134 1.00 84.06 309 ALA A O 1
ATOM 2536 N N . ALA A 1 310 ? -28.281 10.987 62.127 1.00 81.50 310 ALA A N 1
ATOM 2537 C CA . ALA A 1 310 ? -29.646 11.446 62.385 1.00 81.50 310 ALA A CA 1
ATOM 2538 C C . ALA A 1 310 ? -30.317 10.640 63.510 1.00 81.50 310 ALA A C 1
ATOM 2540 O O . ALA A 1 310 ? -30.942 11.222 64.397 1.00 81.50 310 ALA A O 1
ATOM 2541 N N . ASN A 1 311 ? -30.145 9.316 63.531 1.00 81.12 311 ASN A N 1
ATOM 2542 C CA . ASN A 1 311 ? -30.682 8.464 64.594 1.00 81.12 311 ASN A CA 1
ATOM 2543 C C . ASN A 1 311 ? -30.015 8.743 65.953 1.00 81.12 311 ASN A C 1
ATOM 2545 O O . ASN A 1 311 ? -30.694 8.756 66.979 1.00 81.12 311 ASN A O 1
ATOM 2549 N N . GLU A 1 312 ? -28.705 8.993 65.975 1.00 79.75 312 GLU A N 1
ATOM 2550 C CA . GLU A 1 312 ? -27.956 9.372 67.182 1.00 79.75 312 GLU A CA 1
ATOM 2551 C C . GLU A 1 312 ? -28.369 10.754 67.707 1.00 79.75 312 GLU A C 1
ATOM 2553 O O . GLU A 1 312 ? -28.622 10.899 68.902 1.00 79.75 312 GLU A O 1
ATOM 2558 N N . ALA A 1 313 ? -28.529 11.744 66.824 1.00 76.00 313 ALA A N 1
ATOM 2559 C CA . ALA A 1 313 ? -29.028 13.072 67.183 1.00 76.00 313 ALA A CA 1
ATOM 2560 C C . ALA A 1 313 ? -30.467 13.020 67.726 1.00 76.00 313 ALA A C 1
ATOM 2562 O O . ALA A 1 313 ? -30.776 13.688 68.711 1.00 76.00 313 ALA A O 1
ATOM 2563 N N . THR A 1 314 ? -31.326 12.180 67.137 1.00 74.31 314 THR A N 1
ATOM 2564 C CA . THR A 1 314 ? -32.700 11.965 67.625 1.00 74.31 314 THR A CA 1
ATOM 2565 C C . THR A 1 314 ? -32.693 11.370 69.037 1.00 74.31 314 THR A C 1
ATOM 2567 O O . THR A 1 314 ? -33.364 11.890 69.926 1.00 74.31 314 THR A O 1
ATOM 2570 N N . ARG A 1 315 ? -31.856 10.353 69.292 1.00 73.44 315 ARG A N 1
ATOM 2571 C CA . ARG A 1 315 ? -31.693 9.754 70.631 1.00 73.44 315 ARG A CA 1
ATOM 2572 C C . ARG A 1 315 ? -31.133 10.742 71.661 1.00 73.44 315 ARG A C 1
ATOM 2574 O O . ARG A 1 315 ? -31.542 10.721 72.822 1.00 73.44 315 ARG A O 1
ATOM 2581 N N . ALA A 1 316 ? -30.217 11.621 71.255 1.00 70.06 316 ALA A N 1
ATOM 2582 C CA . ALA A 1 316 ? -29.676 12.671 72.119 1.00 70.06 316 ALA A CA 1
ATOM 2583 C C . ALA A 1 316 ? -30.733 13.739 72.469 1.00 70.06 316 ALA A C 1
ATOM 2585 O O . ALA A 1 316 ? -30.804 14.165 73.622 1.00 70.06 316 ALA A O 1
ATOM 2586 N N . ALA A 1 317 ? -31.593 14.119 71.516 1.00 61.78 317 ALA A N 1
ATOM 2587 C CA . ALA A 1 317 ? -32.687 15.071 71.734 1.00 61.78 317 ALA A CA 1
ATOM 2588 C C . ALA A 1 317 ? -33.811 14.498 72.622 1.00 61.78 317 ALA A C 1
ATOM 2590 O O . ALA A 1 317 ? -34.308 15.188 73.515 1.00 61.78 317 ALA A O 1
ATOM 2591 N N . GLU A 1 318 ? -34.160 13.217 72.457 1.00 58.19 318 GLU A N 1
ATOM 2592 C CA . GLU A 1 318 ? -35.117 12.508 73.327 1.00 58.19 318 GLU A CA 1
ATOM 2593 C C . GLU A 1 318 ? -34.635 12.427 74.788 1.00 58.19 318 GLU A C 1
ATOM 2595 O O . GLU A 1 318 ? -35.442 12.458 75.717 1.00 58.19 318 GLU A O 1
ATOM 2600 N N . SER A 1 319 ? -33.316 12.413 75.007 1.00 57.97 319 SER A N 1
ATOM 2601 C CA . SER A 1 319 ? -32.699 12.391 76.340 1.00 57.97 319 SER A CA 1
ATOM 2602 C C . SER A 1 319 ? -32.771 13.741 77.080 1.00 57.97 319 SER A C 1
ATOM 2604 O O . SER A 1 319 ? -32.548 13.781 78.288 1.00 57.97 319 SER A O 1
ATOM 2606 N N . GLN A 1 320 ? -33.080 14.847 76.386 1.00 56.72 320 GLN A N 1
ATOM 2607 C CA . GLN A 1 320 ? -33.086 16.216 76.934 1.00 56.72 320 GLN A CA 1
ATOM 2608 C C . GLN A 1 320 ? -34.488 16.856 77.036 1.00 56.72 320 GLN A C 1
ATOM 2610 O O . GLN A 1 320 ? -34.586 18.061 77.267 1.00 56.72 320 GLN A O 1
ATOM 2615 N N . GLN A 1 321 ? -35.581 16.086 76.891 1.00 50.84 321 GLN A N 1
ATOM 2616 C CA . GLN A 1 321 ? -36.977 16.567 77.016 1.00 50.84 321 GLN A CA 1
ATOM 2617 C C . GLN A 1 321 ? -37.269 17.879 76.254 1.00 50.84 321 GLN A C 1
ATOM 2619 O O . GLN A 1 321 ? -38.031 18.731 76.709 1.00 50.84 321 GLN A O 1
ATOM 2624 N N . THR A 1 322 ? -36.677 18.063 75.075 1.00 45.50 322 THR A N 1
ATOM 2625 C CA . THR A 1 322 ? -36.971 19.207 74.206 1.00 45.50 322 THR A CA 1
ATOM 2626 C C . THR A 1 322 ? -37.758 18.708 73.000 1.00 45.50 322 THR A C 1
ATOM 2628 O O . THR A 1 322 ? -37.237 17.978 72.163 1.00 45.50 322 THR A O 1
ATOM 2631 N N . TYR A 1 323 ? -39.039 19.078 72.918 1.00 45.81 323 TYR A N 1
ATOM 2632 C CA . TYR A 1 323 ? -39.895 18.772 71.770 1.00 45.81 323 TYR A CA 1
ATOM 2633 C C . TYR A 1 323 ? -39.471 19.625 70.570 1.00 45.81 323 TYR A C 1
ATOM 2635 O O . TYR A 1 323 ? -40.025 20.695 70.327 1.00 45.81 323 TYR A O 1
ATOM 2643 N N . VAL A 1 324 ? -38.476 19.156 69.819 1.00 42.59 324 VAL A N 1
ATOM 2644 C CA . VAL A 1 324 ? -38.169 19.674 68.484 1.00 42.59 324 VAL A CA 1
ATOM 2645 C C . VAL A 1 324 ? -38.704 18.665 67.477 1.00 42.59 324 VAL A C 1
ATOM 2647 O O . VAL A 1 324 ? -38.337 17.493 67.507 1.00 42.59 324 VAL A O 1
ATOM 2650 N N . VAL A 1 325 ? -39.609 19.110 66.603 1.00 42.28 325 VAL A N 1
ATOM 2651 C CA . VAL A 1 325 ? -40.118 18.303 65.489 1.00 42.28 325 VAL A CA 1
ATOM 2652 C C . VAL A 1 325 ? -38.943 18.023 64.553 1.00 42.28 325 VAL A C 1
ATOM 2654 O O . VAL A 1 325 ? -38.540 18.887 63.780 1.00 42.28 325 VAL A O 1
ATOM 2657 N N . ALA A 1 326 ? -38.354 16.833 64.660 1.00 48.50 326 ALA A N 1
ATOM 2658 C CA . ALA A 1 326 ? -37.318 16.384 63.745 1.00 48.50 326 ALA A CA 1
ATOM 2659 C C . ALA A 1 326 ? -37.956 16.122 62.371 1.00 48.50 326 ALA A C 1
ATOM 2661 O O . ALA A 1 326 ? -38.731 15.175 62.206 1.00 48.50 326 ALA A O 1
ATOM 2662 N N . GLU A 1 32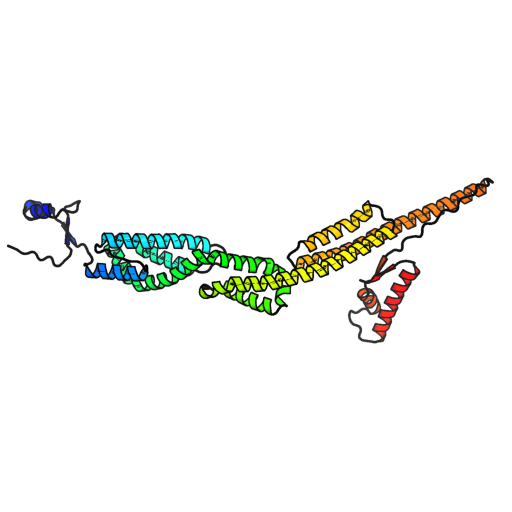7 ? -37.660 16.973 61.385 1.00 47.88 327 GLU A N 1
ATOM 2663 C CA . GLU A 1 327 ? -37.991 16.698 59.986 1.00 47.88 327 GLU A CA 1
ATOM 2664 C C . GLU A 1 327 ? -37.358 15.359 59.587 1.00 47.88 327 GLU A C 1
ATOM 2666 O O . GLU A 1 327 ? -36.141 15.177 59.663 1.00 47.88 327 GLU A O 1
ATOM 2671 N N . LYS A 1 328 ? -38.195 14.391 59.190 1.00 47.28 328 LYS A N 1
ATOM 2672 C CA . LYS A 1 328 ? -37.719 13.098 58.691 1.00 47.28 328 LYS A CA 1
ATOM 2673 C C . LYS A 1 328 ? -36.797 13.351 57.492 1.00 47.28 328 LYS A C 1
ATOM 2675 O O . LYS A 1 328 ? -37.246 13.983 56.534 1.00 47.28 328 LYS A O 1
ATOM 2680 N N . PRO A 1 329 ? -35.552 12.845 57.499 1.00 49.41 329 PRO A N 1
ATOM 2681 C CA . PRO A 1 329 ? -34.647 13.044 56.378 1.00 49.41 329 PRO A CA 1
ATOM 2682 C C . PRO A 1 329 ? -35.264 12.457 55.104 1.00 49.41 329 PRO A C 1
ATOM 2684 O O . PRO A 1 329 ? -35.698 11.303 55.083 1.00 49.41 329 PRO A O 1
ATOM 2687 N N . VAL A 1 330 ? -35.315 13.259 54.038 1.00 49.41 330 VAL A N 1
ATOM 2688 C CA . VAL A 1 330 ? -35.754 12.815 52.709 1.00 49.41 330 VAL A CA 1
ATOM 2689 C C . VAL A 1 330 ? -34.678 11.887 52.147 1.00 49.41 330 VAL A C 1
ATOM 2691 O O . VAL A 1 330 ? -33.632 12.326 51.672 1.00 49.41 330 VAL A O 1
ATOM 2694 N N . ILE A 1 331 ? -34.916 10.580 52.243 1.00 55.19 331 ILE A N 1
ATOM 2695 C CA . ILE A 1 331 ? -34.025 9.539 51.724 1.00 55.19 331 ILE A CA 1
ATOM 2696 C C . ILE A 1 331 ? -34.160 9.534 50.196 1.00 55.19 331 ILE A C 1
ATOM 2698 O O . ILE A 1 331 ? -35.150 9.038 49.660 1.00 55.19 331 ILE A O 1
ATOM 2702 N N . GLN A 1 332 ? -33.179 10.097 49.486 1.00 58.09 332 GLN A N 1
ATOM 2703 C CA . GLN A 1 332 ? -33.126 9.973 48.027 1.00 58.09 332 GLN A CA 1
ATOM 2704 C C . GLN A 1 332 ? -32.957 8.492 47.637 1.00 58.09 332 GLN A C 1
ATOM 2706 O O . GLN A 1 332 ? -32.186 7.779 48.294 1.00 58.09 332 GLN A O 1
ATOM 2711 N N . PRO A 1 333 ? -33.676 8.004 46.605 1.00 62.88 333 PRO A N 1
ATOM 2712 C CA . PRO A 1 333 ? -33.585 6.617 46.173 1.00 62.88 333 PRO A CA 1
ATOM 2713 C C . PRO A 1 333 ? -32.165 6.294 45.700 1.00 62.88 333 PRO A C 1
ATOM 2715 O O . PRO A 1 333 ? -31.590 6.995 44.871 1.00 62.88 333 PRO A O 1
ATOM 2718 N N . VAL A 1 334 ? -31.600 5.218 46.246 1.00 66.75 334 VAL A N 1
ATOM 2719 C CA . VAL A 1 334 ? -30.226 4.793 45.967 1.00 66.75 334 VAL A CA 1
ATOM 2720 C C . VAL A 1 334 ? -30.114 4.270 44.532 1.00 66.75 334 VAL A C 1
ATOM 2722 O O . VAL A 1 334 ? -30.847 3.344 44.168 1.00 66.75 334 VAL A O 1
ATOM 2725 N N . PRO A 1 335 ? -29.165 4.770 43.722 1.00 79.62 335 PRO A N 1
ATOM 2726 C CA . PRO A 1 335 ? -28.920 4.229 42.393 1.00 79.62 335 PRO A CA 1
ATOM 2727 C C . PRO A 1 335 ? -28.479 2.756 42.447 1.00 79.62 335 PRO A C 1
ATOM 2729 O O . PRO A 1 335 ? -27.713 2.323 43.317 1.00 79.62 335 PRO A O 1
ATOM 2732 N N . LYS A 1 336 ? -28.955 1.958 41.489 1.00 84.69 336 LYS A N 1
ATOM 2733 C CA . LYS A 1 336 ? -28.628 0.527 41.396 1.00 84.69 336 LYS A CA 1
ATOM 2734 C C . LYS A 1 336 ? -27.226 0.313 40.825 1.00 84.69 336 LYS A C 1
ATOM 2736 O O . LYS A 1 336 ? -26.890 0.947 39.816 1.00 84.69 336 LYS A O 1
ATOM 2741 N N . LYS A 1 337 ? -26.436 -0.606 41.393 1.00 87.69 337 LYS A N 1
ATOM 2742 C CA . LYS A 1 337 ? -25.147 -1.013 40.802 1.00 87.69 337 LYS A CA 1
ATOM 2743 C C . LYS A 1 337 ? -25.365 -1.875 39.565 1.00 87.69 337 LYS A C 1
ATOM 2745 O O . LYS A 1 337 ? -26.433 -2.461 39.408 1.00 87.69 337 LYS A O 1
ATOM 2750 N N . THR A 1 338 ? -24.354 -1.969 38.708 1.00 86.44 338 THR A N 1
ATOM 2751 C CA . THR A 1 338 ? -24.340 -2.938 37.606 1.00 86.44 338 THR A CA 1
ATOM 2752 C C . THR A 1 338 ? -23.376 -4.082 37.900 1.00 86.44 338 THR A C 1
ATOM 2754 O O . THR A 1 338 ? -22.173 -3.858 38.011 1.00 86.44 338 THR A O 1
ATOM 2757 N N . HIS A 1 339 ? -23.874 -5.313 37.966 1.00 86.19 339 HIS A N 1
ATOM 2758 C CA . HIS A 1 339 ? -23.056 -6.524 38.026 1.00 86.19 339 HIS A CA 1
ATOM 2759 C C . HIS A 1 339 ? -22.800 -7.056 36.618 1.00 86.19 339 HIS A C 1
ATOM 2761 O O . HIS A 1 339 ? -23.730 -7.297 35.849 1.00 86.19 339 HIS A O 1
ATOM 2767 N N . LEU A 1 340 ? -21.524 -7.225 36.282 1.00 84.69 340 LEU A N 1
ATOM 2768 C CA . LEU A 1 340 ? -21.089 -7.784 35.005 1.00 84.69 340 LEU A CA 1
ATOM 2769 C C . LEU A 1 340 ? -21.089 -9.306 35.100 1.00 84.69 340 LEU A C 1
ATOM 2771 O O . LEU A 1 340 ? -20.324 -9.873 35.879 1.00 84.69 340 LEU A O 1
ATOM 2775 N N . VAL A 1 341 ? -21.925 -9.958 34.296 1.00 84.88 341 VAL A N 1
ATOM 2776 C CA . VAL A 1 341 ? -22.059 -11.417 34.283 1.00 84.88 341 VAL A CA 1
ATOM 2777 C C . VAL A 1 341 ? -21.629 -11.948 32.923 1.00 84.88 341 VAL A C 1
ATOM 2779 O O . VAL A 1 341 ? -22.283 -1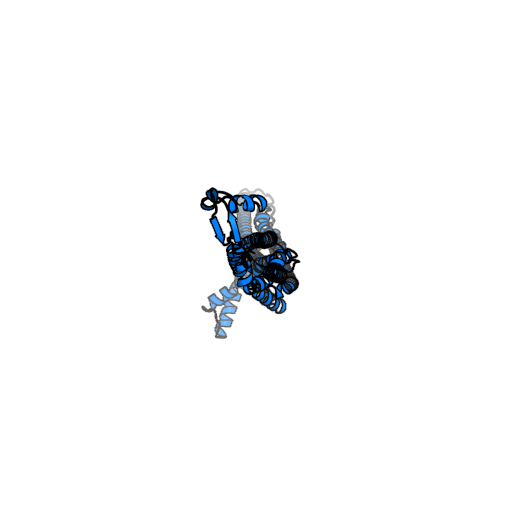1.718 31.907 1.00 84.88 341 VAL A O 1
ATOM 2782 N N . ASN A 1 342 ? -20.514 -12.679 32.898 1.00 86.25 342 ASN A N 1
ATOM 2783 C CA . ASN A 1 342 ? -20.082 -13.406 31.710 1.00 86.25 342 ASN A CA 1
ATOM 2784 C C . ASN A 1 342 ? -20.799 -14.759 31.674 1.00 86.25 342 ASN A C 1
ATOM 2786 O O . ASN A 1 342 ? -20.439 -15.681 32.407 1.00 86.25 342 ASN A O 1
ATOM 2790 N N . VAL A 1 343 ? -21.806 -14.866 30.810 1.00 85.19 343 VAL A N 1
ATOM 2791 C CA . VAL A 1 343 ? -22.704 -16.028 30.732 1.00 85.19 343 VAL A CA 1
ATOM 2792 C C . VAL A 1 343 ? -21.923 -17.322 30.495 1.00 85.19 343 VAL A C 1
ATOM 2794 O O . VAL A 1 343 ? -22.126 -18.312 31.193 1.00 85.19 343 VAL A O 1
ATOM 2797 N N . ALA A 1 344 ? -20.961 -17.299 29.571 1.00 84.81 344 ALA A N 1
ATOM 2798 C CA . ALA A 1 344 ? -20.139 -18.465 29.263 1.00 84.81 344 ALA A CA 1
ATOM 2799 C C . ALA A 1 344 ? -19.223 -18.871 30.427 1.00 84.81 344 ALA A C 1
ATOM 2801 O O . ALA A 1 344 ? -18.937 -20.052 30.592 1.00 84.81 344 ALA A O 1
ATOM 2802 N N . SER A 1 345 ? -18.723 -17.917 31.214 1.00 85.19 345 SER A N 1
ATOM 2803 C CA . SER A 1 345 ? -17.904 -18.198 32.399 1.00 85.19 345 SER A CA 1
ATOM 2804 C C . SER A 1 345 ? -18.740 -18.819 33.517 1.00 85.19 345 SER A C 1
ATOM 2806 O O . SER A 1 345 ? -18.346 -19.840 34.075 1.00 85.19 345 SER A O 1
ATOM 2808 N N . GLU A 1 346 ? -19.920 -18.261 33.802 1.00 83.25 346 GLU A N 1
ATOM 2809 C CA . GLU A 1 346 ? -20.816 -18.799 34.834 1.00 83.25 346 GLU A CA 1
ATOM 2810 C C . GLU A 1 346 ? -21.298 -20.214 34.492 1.00 83.25 346 GLU A C 1
ATOM 2812 O O . GLU A 1 346 ? -21.255 -21.106 35.340 1.00 83.25 346 GLU A O 1
ATOM 2817 N N . MET A 1 347 ? -21.648 -20.467 33.228 1.00 83.62 347 MET A N 1
ATOM 2818 C CA . MET A 1 347 ? -22.021 -21.812 32.775 1.00 83.62 347 MET A CA 1
ATOM 2819 C C . MET A 1 347 ? -20.846 -22.804 32.835 1.00 83.62 347 MET A C 1
ATOM 2821 O O . MET A 1 347 ? -21.040 -23.968 33.194 1.00 83.62 347 MET A O 1
ATOM 2825 N N . ARG A 1 348 ? -19.614 -22.354 32.553 1.00 85.75 348 ARG A N 1
ATOM 2826 C CA . ARG A 1 348 ? -18.399 -23.182 32.665 1.00 85.75 348 ARG A CA 1
ATOM 2827 C C . ARG A 1 348 ? -18.053 -23.534 34.108 1.00 85.75 348 ARG A C 1
ATOM 2829 O O . ARG A 1 348 ? -17.692 -24.676 34.375 1.00 85.75 348 ARG A O 1
ATOM 2836 N N . LYS A 1 349 ? -18.199 -22.602 35.057 1.00 81.25 349 LYS A N 1
ATOM 2837 C CA . LYS A 1 349 ? -17.980 -22.877 36.493 1.00 81.25 349 LYS A CA 1
ATOM 2838 C C . LYS A 1 349 ? -18.864 -24.019 37.001 1.00 81.25 349 LYS A C 1
ATOM 2840 O O . LYS A 1 349 ? -18.427 -24.802 37.838 1.00 81.25 349 LYS A O 1
ATOM 2845 N N . ALA A 1 350 ? -20.089 -24.122 36.489 1.00 75.94 350 ALA A N 1
ATOM 2846 C CA . ALA A 1 350 ? -21.049 -25.142 36.898 1.00 75.94 350 ALA A CA 1
ATOM 2847 C C . ALA A 1 350 ? -20.682 -26.558 36.417 1.00 75.94 350 ALA A C 1
ATOM 2849 O O . ALA A 1 350 ? -20.953 -27.549 37.105 1.00 75.94 350 ALA A O 1
ATOM 2850 N N . THR A 1 351 ? -20.080 -26.660 35.232 1.00 80.06 351 THR A N 1
ATOM 2851 C CA . THR A 1 351 ? -19.901 -27.924 34.496 1.00 80.06 351 THR A CA 1
ATOM 2852 C C . THR A 1 351 ? -18.448 -28.381 34.411 1.00 80.06 351 THR A C 1
ATOM 2854 O O . THR A 1 351 ? -18.203 -29.565 34.206 1.00 80.06 351 THR A O 1
ATOM 2857 N N . GLY A 1 352 ? -17.487 -27.486 34.654 1.00 78.44 352 GLY A N 1
ATOM 2858 C CA . GLY A 1 352 ? -16.058 -27.798 34.714 1.00 78.44 352 GLY A CA 1
ATOM 2859 C C . GLY A 1 352 ? -15.382 -27.986 33.352 1.00 78.44 352 GLY A C 1
ATOM 2860 O O . GLY A 1 352 ? -14.207 -28.339 33.322 1.00 78.44 352 GLY A O 1
ATOM 2861 N N . GLY A 1 353 ? -16.083 -27.742 32.240 1.00 79.06 353 GLY A N 1
ATOM 2862 C CA . GLY A 1 353 ? -15.567 -27.930 30.881 1.00 79.06 353 GLY A CA 1
ATOM 2863 C C . GLY A 1 353 ? -16.126 -26.914 29.885 1.00 79.06 353 GLY A C 1
ATOM 2864 O O . GLY A 1 353 ? -17.106 -26.229 30.165 1.00 79.06 353 GLY A O 1
ATOM 2865 N N . GLU A 1 354 ? -15.484 -26.790 28.720 1.00 81.25 354 GLU A N 1
ATOM 2866 C CA . GLU A 1 354 ? -15.933 -25.893 27.638 1.00 81.25 354 GLU A CA 1
ATOM 2867 C C . GLU A 1 354 ? -17.090 -26.466 26.809 1.00 81.25 354 GLU A C 1
ATOM 2869 O O . GLU A 1 354 ? -17.745 -25.726 26.077 1.00 81.25 354 GLU A O 1
ATOM 2874 N N . VAL A 1 355 ? -17.350 -27.769 26.935 1.00 84.38 355 VAL A N 1
ATOM 2875 C CA . VAL A 1 355 ? -18.337 -28.509 26.147 1.00 84.38 355 VAL A CA 1
ATOM 2876 C C . VAL A 1 355 ? -19.350 -29.163 27.083 1.00 84.38 355 VAL A C 1
ATOM 2878 O O . VAL A 1 355 ? -18.988 -29.668 28.144 1.00 84.38 355 VAL A O 1
ATOM 2881 N N . LEU A 1 356 ? -20.620 -29.133 26.676 1.00 87.31 356 LEU A N 1
ATOM 2882 C CA . LEU A 1 356 ? -21.732 -29.796 27.352 1.00 87.31 356 LEU A CA 1
ATOM 2883 C C . LEU A 1 356 ? -22.141 -31.015 26.522 1.00 87.31 356 LEU A C 1
ATOM 2885 O O . LEU A 1 356 ? -22.542 -30.867 25.369 1.00 87.31 356 LEU A O 1
ATOM 2889 N N . GLU A 1 357 ? -22.029 -32.204 27.100 1.00 89.38 357 GLU A N 1
ATOM 2890 C CA . GLU A 1 357 ? -22.274 -33.488 26.431 1.00 89.38 357 GLU A CA 1
ATOM 2891 C C . GLU A 1 357 ? -23.553 -34.177 26.919 1.00 89.38 357 GLU A C 1
ATOM 2893 O O . GLU A 1 357 ? -24.097 -35.037 26.227 1.00 89.38 357 GLU A O 1
ATOM 2898 N N . THR A 1 358 ? -24.067 -33.798 28.094 1.00 91.69 358 THR A N 1
ATOM 2899 C CA . THR A 1 358 ? -25.281 -34.391 28.672 1.00 91.69 358 THR A CA 1
ATOM 2900 C C . THR A 1 358 ? -26.335 -33.337 28.997 1.00 91.69 358 THR A C 1
ATOM 2902 O O . THR A 1 358 ? -26.022 -32.189 29.318 1.00 91.69 358 THR A O 1
ATOM 2905 N N . ALA A 1 359 ? -27.612 -33.731 28.959 1.00 90.50 359 ALA A N 1
ATOM 2906 C CA . ALA A 1 359 ? -28.720 -32.862 29.365 1.00 90.50 359 ALA A CA 1
ATOM 2907 C C . ALA A 1 359 ? -28.576 -32.386 30.824 1.00 90.50 359 ALA A C 1
ATOM 2909 O O . ALA A 1 359 ? -28.878 -31.242 31.142 1.00 90.50 359 ALA A O 1
ATOM 2910 N N . GLU A 1 360 ? -28.028 -33.232 31.698 1.00 90.06 360 GLU A N 1
ATOM 2911 C CA . GLU A 1 360 ? -27.750 -32.901 33.100 1.00 90.06 360 GLU A CA 1
ATOM 2912 C C . GLU A 1 360 ? -26.727 -31.763 33.236 1.00 90.06 360 GLU A C 1
ATOM 2914 O O . GLU A 1 360 ? -26.884 -30.881 34.081 1.00 90.06 360 GLU A O 1
ATOM 2919 N N . GLN A 1 361 ? -25.692 -31.743 32.388 1.00 88.69 361 GLN A N 1
ATOM 2920 C CA . GLN A 1 361 ? -24.721 -30.647 32.357 1.00 88.69 361 GLN A CA 1
ATOM 2921 C C . GLN A 1 361 ? -25.364 -29.340 31.875 1.00 88.69 361 GLN A C 1
ATOM 2923 O O . GLN A 1 361 ? -25.053 -28.279 32.418 1.00 88.69 361 GLN A O 1
ATOM 2928 N N . VAL A 1 362 ? -26.281 -29.408 30.902 1.00 89.31 362 VAL A N 1
ATOM 2929 C CA . VAL A 1 362 ? -27.041 -28.240 30.425 1.00 89.31 362 VAL A CA 1
ATOM 2930 C C . VAL A 1 362 ? -27.909 -27.659 31.541 1.00 89.31 362 VAL A C 1
ATOM 2932 O O . VAL A 1 362 ? -27.792 -26.470 31.835 1.00 89.31 362 VAL A O 1
ATOM 2935 N N . GLU A 1 363 ? -28.719 -28.482 32.209 1.00 92.50 363 GLU A N 1
ATOM 2936 C CA . GLU A 1 363 ? -29.590 -28.020 33.300 1.00 92.50 363 GLU A CA 1
ATOM 2937 C C . GLU A 1 363 ? -28.779 -27.424 34.454 1.00 92.50 363 GLU A C 1
ATOM 2939 O O . GLU A 1 363 ? -29.051 -26.312 34.908 1.00 92.50 363 GLU A O 1
ATOM 2944 N N . LYS A 1 364 ? -27.688 -28.085 34.859 1.00 89.88 364 LYS A N 1
ATOM 2945 C CA . LYS A 1 364 ? -26.805 -27.577 35.917 1.00 89.88 364 LYS A CA 1
ATOM 2946 C C . LYS A 1 364 ? -26.180 -26.220 35.565 1.00 89.88 364 LYS A C 1
ATOM 2948 O O . LYS A 1 364 ? -26.054 -25.349 36.435 1.00 89.88 364 LYS A O 1
ATOM 2953 N N . ALA A 1 365 ? -25.775 -26.029 34.308 1.00 89.75 365 ALA A N 1
ATOM 2954 C CA . ALA A 1 365 ? -25.242 -24.757 33.825 1.00 89.75 365 ALA A CA 1
ATOM 2955 C C . ALA A 1 365 ? -26.294 -23.640 33.874 1.00 89.75 365 ALA A C 1
ATOM 2957 O O . ALA A 1 365 ? -25.999 -22.539 34.350 1.00 89.75 365 ALA A O 1
ATOM 2958 N N . LEU A 1 366 ? -27.519 -23.930 33.427 1.00 91.38 366 LEU A N 1
ATOM 2959 C CA . LEU A 1 366 ? -28.630 -22.978 33.430 1.00 91.38 366 LEU A CA 1
ATOM 2960 C C . LEU A 1 366 ? -29.086 -22.619 34.847 1.00 91.38 366 LEU A C 1
ATOM 2962 O O . LEU A 1 366 ? -29.311 -21.440 35.119 1.00 91.38 366 LEU A O 1
ATOM 2966 N N . ASP A 1 367 ? -29.170 -23.587 35.758 1.00 92.31 367 ASP A N 1
ATOM 2967 C CA . ASP A 1 367 ? -29.561 -23.340 37.149 1.00 92.31 367 ASP A CA 1
ATOM 2968 C C . ASP A 1 367 ? -28.535 -22.480 37.889 1.00 92.31 367 ASP A C 1
ATOM 2970 O O . ASP A 1 367 ? -28.904 -21.549 38.609 1.00 92.31 367 ASP A O 1
ATOM 2974 N N . THR A 1 368 ? -27.242 -22.721 37.661 1.00 88.31 368 THR A N 1
ATOM 2975 C CA . THR A 1 368 ? -26.172 -21.904 38.256 1.00 88.31 368 THR A CA 1
ATOM 2976 C C . THR A 1 368 ? -26.222 -20.470 37.734 1.00 88.31 368 THR A C 1
ATOM 2978 O O . THR A 1 368 ? -26.163 -19.519 38.518 1.00 88.31 368 THR A O 1
ATOM 2981 N N . LEU A 1 369 ? -26.392 -20.301 36.418 1.00 90.88 369 LEU A N 1
ATOM 2982 C CA . LEU A 1 369 ? -26.570 -18.982 35.818 1.00 90.88 369 LEU A CA 1
ATOM 2983 C C . LEU A 1 369 ? -27.814 -18.290 36.391 1.00 90.88 369 LEU A C 1
ATOM 2985 O O . LEU A 1 369 ? -27.731 -17.136 36.806 1.00 90.88 369 LEU A O 1
ATOM 2989 N N . ARG A 1 370 ? -28.952 -18.989 36.471 1.00 92.25 370 ARG A N 1
ATOM 2990 C CA . ARG A 1 370 ? -30.202 -18.459 37.033 1.00 92.25 370 ARG A CA 1
ATOM 2991 C C . ARG A 1 370 ? -30.003 -17.980 38.469 1.00 92.25 370 ARG A C 1
ATOM 2993 O O . ARG A 1 370 ? -30.403 -16.860 38.775 1.00 92.25 370 ARG A O 1
ATOM 3000 N N . ALA A 1 371 ? -29.371 -18.783 39.321 1.00 90.06 371 ALA A N 1
ATOM 3001 C CA . ALA A 1 371 ? -29.106 -18.421 40.711 1.00 90.06 371 ALA A CA 1
ATOM 3002 C C . ALA A 1 371 ? -28.234 -17.159 40.820 1.00 90.06 371 ALA A C 1
ATOM 3004 O O . ALA A 1 371 ? -28.562 -16.250 41.583 1.00 90.06 371 ALA A O 1
ATOM 3005 N N . ALA A 1 372 ? -27.172 -17.058 40.013 1.00 86.81 372 ALA A N 1
ATOM 3006 C CA . ALA A 1 372 ? -26.301 -15.883 39.991 1.00 86.81 372 ALA A CA 1
ATOM 3007 C C . ALA A 1 372 ? -27.045 -14.609 39.546 1.00 86.81 372 ALA A C 1
ATOM 3009 O O . ALA A 1 372 ? -26.863 -13.544 40.139 1.00 86.81 372 ALA A O 1
ATOM 3010 N N . LEU A 1 373 ? -27.907 -14.714 38.527 1.00 89.44 373 LEU A N 1
ATOM 3011 C CA . LEU A 1 373 ? -28.719 -13.589 38.061 1.00 89.44 373 LEU A CA 1
ATOM 3012 C C . LEU A 1 373 ? -29.763 -13.177 39.111 1.00 89.44 373 LEU A C 1
ATOM 3014 O O . LEU A 1 373 ? -29.905 -11.991 39.402 1.00 89.44 373 LEU A O 1
ATOM 3018 N N . LEU A 1 374 ? -30.474 -14.130 39.718 1.00 90.69 374 LEU A N 1
ATOM 3019 C CA . LEU A 1 374 ? -31.493 -13.822 40.726 1.00 90.69 374 LEU A CA 1
ATOM 3020 C C . LEU A 1 374 ? -30.890 -13.153 41.961 1.00 90.69 374 LEU A C 1
ATOM 3022 O O . LEU A 1 374 ? -31.416 -12.131 42.391 1.00 90.69 374 LEU A O 1
ATOM 3026 N N . ALA A 1 375 ? -29.745 -13.629 42.455 1.00 87.38 375 ALA A N 1
ATOM 3027 C CA . ALA A 1 375 ? -29.081 -13.036 43.615 1.00 87.38 375 ALA A CA 1
ATOM 3028 C C . ALA A 1 375 ? -28.745 -11.544 43.414 1.00 87.38 375 ALA A C 1
ATOM 3030 O O . ALA A 1 375 ? -28.935 -10.728 44.317 1.00 87.38 375 ALA A O 1
ATOM 3031 N N . ALA A 1 376 ? -28.284 -11.158 42.218 1.00 83.25 376 ALA A N 1
ATOM 3032 C CA . ALA A 1 376 ? -27.982 -9.760 41.911 1.00 83.25 376 ALA A CA 1
ATOM 3033 C C . ALA A 1 376 ? -29.248 -8.889 41.777 1.00 83.25 376 ALA A C 1
ATOM 3035 O O . ALA A 1 376 ? -29.232 -7.723 42.175 1.00 83.25 376 ALA A O 1
ATOM 3036 N N . ILE A 1 377 ? -30.353 -9.441 41.260 1.00 86.75 377 ILE A N 1
ATOM 3037 C CA . ILE A 1 377 ? -31.642 -8.733 41.183 1.00 86.75 377 ILE A CA 1
ATOM 3038 C C . ILE A 1 377 ? -32.291 -8.591 42.568 1.00 86.75 377 ILE A C 1
ATOM 3040 O O . ILE A 1 377 ? -32.801 -7.517 42.888 1.00 86.75 377 ILE A O 1
ATOM 3044 N N . GLU A 1 378 ? -32.244 -9.632 43.402 1.00 87.06 378 GLU A N 1
ATOM 3045 C CA . GLU A 1 378 ? -32.755 -9.627 44.781 1.00 87.06 378 GLU A CA 1
ATOM 3046 C C . GLU A 1 378 ? -31.997 -8.637 45.672 1.00 87.06 378 GLU A C 1
ATOM 3048 O O . GLU A 1 378 ? -32.603 -7.971 46.510 1.00 87.06 378 GLU A O 1
ATOM 3053 N N . ALA A 1 379 ? -30.697 -8.439 45.424 1.00 80.06 379 ALA A N 1
ATOM 3054 C CA . ALA A 1 379 ? -29.901 -7.381 46.050 1.00 80.06 379 ALA A CA 1
ATOM 3055 C C . ALA A 1 379 ? -30.301 -5.953 45.609 1.00 80.06 379 ALA A C 1
ATOM 3057 O O . ALA A 1 379 ? -29.710 -4.970 46.061 1.00 80.06 379 ALA A O 1
ATOM 3058 N N . GLY A 1 380 ? -31.289 -5.817 44.718 1.00 80.81 380 GLY A N 1
ATOM 3059 C CA . GLY A 1 380 ? -31.771 -4.543 44.191 1.00 80.81 380 GLY A CA 1
ATOM 3060 C C . GLY A 1 380 ? -30.880 -3.938 43.105 1.00 80.81 380 GLY A C 1
ATOM 3061 O O . GLY A 1 380 ? -31.129 -2.806 42.686 1.00 80.81 380 GLY A O 1
ATOM 3062 N N . ASP A 1 381 ? -29.872 -4.668 42.628 1.00 86.25 381 ASP A N 1
ATOM 3063 C CA . ASP A 1 381 ? -28.927 -4.209 41.617 1.00 86.25 381 ASP A CA 1
ATOM 3064 C C . ASP A 1 381 ? -29.386 -4.590 40.190 1.00 86.25 381 ASP A C 1
ATOM 3066 O O . ASP A 1 381 ? -30.465 -5.143 39.965 1.00 86.25 381 ASP A O 1
ATOM 3070 N N . ARG A 1 382 ? -28.610 -4.187 39.182 1.00 86.25 382 ARG A N 1
ATOM 3071 C CA . ARG A 1 382 ? -28.838 -4.471 37.756 1.00 86.25 382 ARG A CA 1
ATOM 3072 C C . ARG A 1 382 ? -27.752 -5.396 37.235 1.00 86.25 382 ARG A C 1
ATOM 3074 O O . ARG A 1 382 ? -26.654 -5.425 37.781 1.00 86.25 382 ARG A O 1
ATOM 3081 N N . ILE A 1 383 ? -28.025 -6.084 36.132 1.00 87.19 383 ILE A N 1
ATOM 3082 C CA . ILE A 1 383 ? -27.072 -7.001 35.503 1.00 87.19 383 ILE A CA 1
ATOM 3083 C C . ILE A 1 383 ? -26.797 -6.566 34.070 1.00 87.19 383 ILE A C 1
ATOM 3085 O O . ILE A 1 383 ? -27.726 -6.241 33.332 1.00 87.19 383 ILE A O 1
ATOM 3089 N N . ARG A 1 384 ? -25.525 -6.615 33.670 1.00 86.06 384 ARG A N 1
ATOM 3090 C CA . ARG A 1 384 ? -25.110 -6.569 32.267 1.00 86.06 384 ARG A CA 1
ATOM 3091 C C . ARG A 1 384 ? -24.497 -7.911 31.883 1.00 86.06 384 ARG A C 1
ATOM 3093 O O . ARG A 1 384 ? -23.521 -8.349 32.490 1.00 86.06 384 ARG A O 1
ATOM 3100 N N . LEU A 1 385 ? -25.060 -8.534 30.853 1.00 87.06 385 LEU A N 1
ATOM 3101 C CA . LEU A 1 385 ? -24.525 -9.759 30.260 1.00 87.06 385 LEU A CA 1
ATOM 3102 C C . LEU A 1 385 ? -23.379 -9.407 29.297 1.00 87.06 385 LEU A C 1
ATOM 3104 O O . LEU A 1 385 ? -23.504 -8.447 28.530 1.00 87.06 385 LEU A O 1
ATOM 3108 N N . GLN A 1 386 ? -22.270 -10.153 29.350 1.00 79.38 386 GLN A N 1
ATOM 3109 C CA . GLN A 1 386 ? -21.066 -9.912 28.533 1.00 79.38 386 GLN A CA 1
ATOM 3110 C C . GLN A 1 386 ? -20.745 -10.997 27.517 1.00 79.38 386 GLN A C 1
ATOM 3112 O O . GLN A 1 386 ? -20.919 -12.190 27.862 1.00 79.38 386 GLN A O 1
#

pLDDT: mean 86.98, std 15.97, range [24.94, 98.5]

Secondary structure (DSSP, 8-state):
-------S-EEEEETTEEPPHHHHHHHHH-GGGGGGEEEEE-----HHHHHHHHHHHHHHHTS-----SHHHHHHHHHHHHHHHHHHHHHHHHHHHTTT-S-HHHHHHHHHHHHHHHT--SHHHHHHHHHHTHHHHHHHHHHHHHHHHIIIIIHHHHHHHHHHHHTHHHHTHHHHTTSHHHHHHHHHHHHHHT-S--GGGHHHHHHHHHHHHHHHHHHHHHHHHHHHHHHHHHHHHHHHHHHHTT--HHHHHHHHHHHHHHHHHHHH---HHHHHHHHHHHHHHHHHHHHHHHHHHHHHHHHHHHHHHHHHHHHHHHHTTT-----PPP--PPPPPPEEEE-HHHHHHHHHSSS---SHHHHHHHHHHHHHHHHHHHHTT-EEEE-

Radius of gyration: 46.11 Å; chains: 1; bounding box: 108×56×143 Å

Organism: NCBI:txid1134687

InterPro domains:
  IPR058037 Probable ATP-binding protein BrxC, alpha-helical domain [PF25792] (49-172)

Sequence (386 aa):
MLAWHAKGNSALASRINNIERKQVWELFNNSRRHSELRLHKIRRHDESQIRKAAQTMAEIAQQPFSEREEPALVEHIRQVFDDWKQELNVFRAKAEGGNNPGKNEIESGLRLLNSILNEKEDFALIEKVTSQANELLDFSEDREDLVDFYRKQFATWQKLGAALNGSFKSNRSALEKDAVAVKALGELESIWQMPEPYKHLNRITPLIEQVQNVNHQLVEQHRQRALERIDARIEESRQRLQEAHATSELQNSVLLPMQKARKRAEVSHSIPEILAEQQETKALQTDAEKKINQWIDELRKKQEAQLRAANEATRAAESQQTYVVAEKPVIQPVPKKTHLVNVASEMRKATGGEVLETAEQVEKALDTLRAALLAAIEAGDRIRLQ

Foldseek 3Di:
DDDPPPPADKFKDFPPDGDDPVVVVVQVVDPVNVVRIDIDRDDDDDQVLLVVLQVLCCLLLVHHRDDRHLVVSLVVVLVSLVVLLVVLVVLCVVPVDDLDACNVLSVVSNVLSCVLNPDPDSVVNSVSCVVCSVVSNVSSVSSVLSCCCVPPQVVLLVVLVCLLVDLCVLAVVVLCVDPQSVVLNVLSVVLSPDNRNSVPSVVSVVSSVSNVVVLQVSLVVLLVVLLVLLVVLLVVLVVLCVLLVHDPVLNCVQNVLSVVLNVQSNPDSGSVSVVVSSVVSVVSSVVSLVSSQVSLVVVVVVLVVVVVVLVVVVVVCVVVPDPDPDDDDPDDDRRAHEDEDALQVQLCVQQVDNDDDDPVSVVSSVVSSVVVQVVSVVVVHHYDYD